Protein AF-0000000086679843 (afdb_homodimer)

Organism: NCBI:txid175570

Solvent-accessible surface area (backbone atoms only — not comparable to full-atom values): 30913 Å² total; per-residue (Å²): 129,72,53,40,43,43,78,40,65,86,66,34,61,36,79,54,36,30,33,36,72,42,82,98,58,88,38,42,47,30,33,42,46,31,42,94,57,27,25,17,33,39,26,71,80,46,34,28,24,44,28,24,23,55,51,75,84,56,70,50,49,29,36,42,33,26,35,49,38,51,30,24,32,64,33,42,47,67,45,38,52,31,70,89,24,20,40,38,36,30,28,39,89,44,44,67,36,48,51,47,26,34,41,25,44,50,13,25,41,60,69,39,80,65,49,78,82,65,40,32,56,49,42,82,40,64,43,52,67,70,41,71,49,67,41,41,78,91,47,45,24,39,35,39,30,38,63,38,37,37,74,48,74,26,27,21,46,28,37,25,39,62,44,73,37,61,32,69,74,55,54,65,44,48,83,75,39,54,69,71,55,41,51,50,50,52,54,50,37,51,71,71,69,41,85,60,54,41,83,39,78,43,61,42,34,30,40,36,49,63,23,24,60,62,41,53,75,76,38,64,70,60,69,66,20,46,28,37,34,34,42,37,36,29,78,53,70,92,48,40,67,58,24,61,72,46,18,38,21,31,36,81,69,40,48,63,58,52,69,73,35,69,79,30,33,37,35,34,32,29,35,35,48,90,46,40,40,56,52,51,50,55,53,50,60,69,66,63,52,90,39,45,26,41,71,39,37,84,85,57,46,53,36,28,91,36,55,116,129,73,53,42,44,44,77,38,64,86,68,36,60,36,77,54,36,31,34,36,72,42,82,97,58,88,39,41,47,31,32,41,45,31,41,94,57,27,24,19,31,39,28,71,79,47,34,27,25,44,28,24,22,55,52,76,85,58,71,49,49,29,35,42,32,26,38,48,38,52,30,25,33,63,35,43,46,66,45,37,52,31,70,89,25,21,41,36,38,30,28,39,89,45,43,68,36,49,52,47,27,34,42,26,44,50,14,25,42,60,69,39,79,66,50,77,84,64,42,31,56,49,40,83,40,64,43,53,65,69,41,71,50,67,40,40,80,91,48,44,23,39,35,37,30,38,61,39,38,36,74,48,72,27,27,20,47,31,37,24,39,63,43,74,39,60,32,68,73,55,54,65,44,51,83,75,40,56,70,69,57,42,49,51,52,52,51,49,34,51,72,72,69,41,83,62,54,43,83,39,79,42,60,42,33,31,41,37,50,63,25,24,61,63,40,51,76,76,37,64,69,60,68,67,19,47,29,38,36,34,45,35,36,29,79,54,70,91,47,41,68,58,24,63,70,46,19,36,23,32,36,81,68,40,48,62,58,52,69,72,35,69,81,32,34,36,35,36,31,30,33,35,48,90,46,42,40,54,52,52,49,54,54,50,60,69,66,63,54,89,40,46,26,40,70,39,36,83,83,56,47,55,38,27,91,37,55,119

Structure (mmCIF, N/CA/C/O backbone):
data_AF-0000000086679843-model_v1
#
loop_
_entity.id
_entity.type
_entity.pdbx_description
1 polymer 'Metallo-beta-lactamase domain-containing protein'
#
loop_
_atom_site.group_PDB
_atom_site.id
_atom_site.type_symbol
_atom_site.label_atom_id
_atom_site.label_alt_id
_atom_site.label_comp_id
_atom_site.label_asym_id
_atom_site.label_entity_id
_atom_site.label_seq_id
_atom_site.pdbx_PDB_ins_code
_atom_site.Cartn_x
_atom_site.Cartn_y
_atom_site.Cartn_z
_atom_site.occupancy
_atom_site.B_iso_or_equiv
_atom_site.auth_seq_id
_atom_site.auth_comp_id
_atom_site.auth_asym_id
_atom_site.auth_atom_id
_atom_site.pdbx_PDB_model_num
ATOM 1 N N . MET A 1 1 ? -0.522 -32.875 7.484 1 46.75 1 MET A N 1
ATOM 2 C CA . MET A 1 1 ? -0.191 -31.75 6.609 1 46.75 1 MET A CA 1
ATOM 3 C C . MET A 1 1 ? -0.915 -30.484 7.059 1 46.75 1 MET A C 1
ATOM 5 O O . MET A 1 1 ? -2.061 -30.547 7.504 1 46.75 1 MET A O 1
ATOM 9 N N . ASN A 1 2 ? -0.147 -29.344 7.207 1 55.59 2 ASN A N 1
ATOM 10 C CA . ASN A 1 2 ? -0.652 -28.266 8.031 1 55.59 2 ASN A CA 1
ATOM 11 C C . ASN A 1 2 ? -1.854 -27.578 7.387 1 55.59 2 ASN A C 1
ATOM 13 O O . ASN A 1 2 ? -1.839 -27.281 6.191 1 55.59 2 ASN A O 1
ATOM 17 N N . ARG A 1 3 ? -2.934 -27.562 8.125 1 74.62 3 ARG A N 1
ATOM 18 C CA . ARG A 1 3 ? -4.207 -26.969 7.73 1 74.62 3 ARG A CA 1
ATOM 19 C C . ARG A 1 3 ? -4.059 -25.469 7.48 1 74.62 3 ARG A C 1
ATOM 21 O O . ARG A 1 3 ? -4.902 -24.859 6.828 1 74.62 3 ARG A O 1
ATOM 28 N N . TYR A 1 4 ? -2.871 -25 8 1 83.06 4 TYR A N 1
ATOM 29 C CA . TYR A 1 4 ? -2.684 -23.562 7.809 1 83.06 4 TYR A CA 1
ATOM 30 C C . TYR A 1 4 ? -1.211 -23.234 7.598 1 83.06 4 TYR A C 1
ATOM 32 O O . TYR A 1 4 ? -0.331 -23.953 8.07 1 83.06 4 TYR A O 1
ATOM 40 N N . PRO A 1 5 ? -0.933 -22.172 6.809 1 86.69 5 PRO A N 1
ATOM 41 C CA . PRO A 1 5 ? 0.446 -21.703 6.66 1 86.69 5 PRO A CA 1
ATOM 42 C C . PRO A 1 5 ? 1.025 -21.156 7.961 1 86.69 5 PRO A C 1
ATOM 44 O O . PRO A 1 5 ? 0.289 -20.922 8.922 1 86.69 5 PRO A O 1
ATOM 47 N N . GLU A 1 6 ? 2.35 -21.031 8 1 83.5 6 GLU A N 1
ATOM 48 C CA . GLU A 1 6 ? 3.016 -20.391 9.133 1 83.5 6 GLU A CA 1
ATOM 49 C C . GLU A 1 6 ? 3.006 -18.875 8.992 1 83.5 6 GLU A C 1
ATOM 51 O O . GLU A 1 6 ? 2.92 -18.344 7.883 1 83.5 6 GLU A O 1
ATOM 56 N N . ARG A 1 7 ? 2.994 -18.219 10.164 1 78.94 7 ARG A N 1
ATOM 57 C CA . ARG A 1 7 ? 3.188 -16.766 10.125 1 78.94 7 ARG A CA 1
ATOM 58 C C . ARG A 1 7 ? 4.578 -16.422 9.602 1 78.94 7 ARG A C 1
ATOM 60 O O . ARG A 1 7 ? 5.559 -17.094 9.938 1 78.94 7 ARG A O 1
ATOM 67 N N . LEU A 1 8 ? 4.609 -15.406 8.781 1 75.62 8 LEU A N 1
ATOM 68 C CA . LEU A 1 8 ? 5.922 -14.875 8.422 1 75.62 8 LEU A CA 1
ATOM 69 C C . LEU A 1 8 ? 6.406 -13.875 9.469 1 75.62 8 LEU A C 1
ATOM 71 O O . LEU A 1 8 ? 5.922 -12.742 9.523 1 75.62 8 LEU A O 1
ATOM 75 N N . ASP A 1 9 ? 7.219 -14.234 10.312 1 68.94 9 ASP A N 1
ATOM 76 C CA . ASP A 1 9 ? 7.73 -13.344 11.352 1 68.94 9 ASP A CA 1
ATOM 77 C C . ASP A 1 9 ? 8.969 -12.602 10.867 1 68.94 9 ASP A C 1
ATOM 79 O O . ASP A 1 9 ? 8.922 -11.391 10.625 1 68.94 9 ASP A O 1
ATOM 83 N N . ARG A 1 10 ? 10.055 -13.383 10.617 1 63.31 10 ARG A N 1
ATOM 84 C CA . ARG A 1 10 ? 11.266 -12.766 10.078 1 63.31 10 ARG A CA 1
ATOM 85 C C . ARG A 1 10 ? 11.078 -12.383 8.617 1 63.31 10 ARG A C 1
ATOM 87 O O . ARG A 1 10 ? 10.633 -13.195 7.809 1 63.31 10 ARG A O 1
ATOM 94 N N . GLY A 1 11 ? 11.195 -11.156 8.344 1 63.12 11 GLY A N 1
ATOM 95 C CA . GLY A 1 11 ? 11.055 -10.703 6.965 1 63.12 11 GLY A CA 1
ATOM 96 C C . GLY A 1 11 ? 9.734 -10.023 6.691 1 63.12 11 GLY A C 1
ATOM 97 O O . GLY A 1 11 ? 9.5 -9.523 5.586 1 63.12 11 GLY A O 1
ATOM 98 N N . HIS A 1 12 ? 8.875 -9.969 7.777 1 66.44 12 HIS A N 1
ATOM 99 C CA . HIS A 1 12 ? 7.582 -9.328 7.566 1 66.44 12 HIS A CA 1
ATOM 100 C C . HIS A 1 12 ? 7.734 -7.816 7.426 1 66.44 12 HIS A C 1
ATOM 102 O O . HIS A 1 12 ? 8.453 -7.188 8.203 1 66.44 12 HIS A O 1
ATOM 108 N N . PRO A 1 13 ? 7.141 -7.297 6.324 1 66.31 13 PRO A N 1
ATOM 109 C CA . PRO A 1 13 ? 7.23 -5.848 6.113 1 66.31 13 PRO A CA 1
ATOM 110 C C . PRO A 1 13 ? 6.234 -5.066 6.965 1 66.31 13 PRO A C 1
ATOM 112 O O . PRO A 1 13 ? 5.262 -4.516 6.438 1 66.31 13 PRO A O 1
ATOM 115 N N . PHE A 1 14 ? 6.586 -4.945 8.227 1 73 14 PHE A N 1
ATOM 116 C CA . PHE A 1 14 ? 5.66 -4.25 9.117 1 73 14 PHE A CA 1
ATOM 117 C C . PHE A 1 14 ? 5.914 -2.748 9.094 1 73 14 PHE A C 1
ATOM 119 O O . PHE A 1 14 ? 7.062 -2.309 9.047 1 73 14 PHE A O 1
ATOM 126 N N . ARG A 1 15 ? 4.883 -1.944 8.93 1 86.12 15 ARG A N 1
ATOM 127 C CA . ARG A 1 15 ? 4.914 -0.495 9.094 1 86.12 15 ARG A CA 1
ATOM 128 C C . ARG A 1 15 ? 4.078 -0.064 10.297 1 86.12 15 ARG A C 1
ATOM 130 O O . ARG A 1 15 ? 2.877 0.184 10.172 1 86.12 15 ARG A O 1
ATOM 137 N N . GLN A 1 16 ? 4.832 -0.005 11.414 1 83.44 16 GLN A N 1
ATOM 138 C CA . GLN A 1 16 ? 4.145 0.321 12.656 1 83.44 16 GLN A CA 1
ATOM 139 C C . GLN A 1 16 ? 3.748 1.794 12.703 1 83.44 16 GLN A C 1
ATOM 141 O O . GLN A 1 16 ? 4.609 2.676 12.641 1 83.44 16 GLN A O 1
ATOM 146 N N . TRP A 1 17 ? 2.416 2.008 12.82 1 88.88 17 TRP A N 1
ATOM 147 C CA . TRP A 1 17 ? 1.932 3.371 13.008 1 88.88 17 TRP A CA 1
ATOM 148 C C . TRP A 1 17 ? 2.172 3.844 14.438 1 88.88 17 TRP A C 1
ATOM 150 O O . TRP A 1 17 ? 2.215 3.033 15.367 1 88.88 17 TRP A O 1
ATOM 160 N N . LYS A 1 18 ? 2.381 5.07 14.586 1 92.75 18 LYS A N 1
ATOM 161 C CA . LYS A 1 18 ? 2.469 5.738 15.883 1 92.75 18 LYS A CA 1
ATOM 162 C C . LYS A 1 18 ? 1.386 6.805 16.031 1 92.75 18 LYS A C 1
ATOM 164 O O . LYS A 1 18 ? 0.745 7.184 15.047 1 92.75 18 LYS A O 1
ATOM 169 N N . THR A 1 19 ? 1.112 7.211 17.234 1 92.88 19 THR A N 1
ATOM 170 C CA . THR A 1 19 ? 0.096 8.211 17.531 1 92.88 19 THR A CA 1
ATOM 171 C C . THR A 1 19 ? 0.601 9.188 18.594 1 92.88 19 THR A C 1
ATOM 173 O O . THR A 1 19 ? 1.303 8.797 19.531 1 92.88 19 THR A O 1
ATOM 176 N N . TRP A 1 20 ? 0.261 10.438 18.391 1 95 20 TRP A N 1
ATOM 177 C CA . TRP A 1 20 ? 0.799 11.5 19.234 1 95 20 TRP A CA 1
ATOM 178 C C . TRP A 1 20 ? -0.183 12.664 19.328 1 95 20 TRP A C 1
ATOM 180 O O . TRP A 1 20 ? -0.488 13.32 18.328 1 95 20 TRP A O 1
ATOM 190 N N . PRO A 1 21 ? -0.739 12.922 20.562 1 95.25 21 PRO A N 1
ATOM 191 C CA . PRO A 1 21 ? -1.511 14.156 20.734 1 95.25 21 PRO A CA 1
ATOM 192 C C . PRO A 1 21 ? -0.66 15.414 20.562 1 95.25 21 PRO A C 1
ATOM 194 O O . PRO A 1 21 ? 0.385 15.547 21.203 1 95.25 21 PRO A O 1
ATOM 197 N N . ILE A 1 22 ? -1.059 16.203 19.656 1 95.75 22 ILE A N 1
ATOM 198 C CA . ILE A 1 22 ? -0.346 17.469 19.469 1 95.75 22 ILE A CA 1
ATOM 199 C C . ILE A 1 22 ? -0.621 18.406 20.641 1 95.75 22 ILE A C 1
ATOM 201 O O . ILE A 1 22 ? -1.762 18.812 20.859 1 95.75 22 ILE A O 1
ATOM 205 N N . PRO A 1 23 ? 0.429 18.75 21.312 1 92.75 23 PRO A N 1
ATOM 206 C CA . PRO A 1 23 ? 0.218 19.516 22.547 1 92.75 23 PRO A CA 1
ATOM 207 C C . PRO A 1 23 ? -0.543 20.812 22.312 1 92.75 23 PRO A C 1
ATOM 209 O O . PRO A 1 23 ? -0.238 21.547 21.375 1 92.75 23 PRO A O 1
ATOM 212 N N . GLY A 1 24 ? -1.563 20.984 23.141 1 90.94 24 GLY A N 1
ATOM 213 C CA . GLY A 1 24 ? -2.268 22.266 23.188 1 90.94 24 GLY A CA 1
ATOM 214 C C . GLY A 1 24 ? -3.242 22.438 22.031 1 90.94 24 GLY A C 1
ATOM 215 O O . GLY A 1 24 ? -3.758 23.547 21.828 1 90.94 24 GLY A O 1
ATOM 216 N N . THR A 1 25 ? -3.498 21.391 21.234 1 92.5 25 THR A N 1
ATOM 217 C CA . THR A 1 25 ? -4.281 21.609 20.031 1 92.5 25 THR A CA 1
ATOM 218 C C . THR A 1 25 ? -5.586 20.812 20.078 1 92.5 25 THR A C 1
ATOM 220 O O . THR A 1 25 ? -6.523 21.109 19.328 1 92.5 25 THR A O 1
ATOM 223 N N . GLY A 1 26 ? -5.684 19.781 20.875 1 93.44 26 GLY A N 1
ATOM 224 C CA . GLY A 1 26 ? -6.812 18.859 20.844 1 93.44 26 GLY A CA 1
ATOM 225 C C . GLY A 1 26 ? -6.801 17.953 19.641 1 93.44 26 GLY A C 1
ATOM 226 O O . GLY A 1 26 ? -7.75 17.188 19.422 1 93.44 26 GLY A O 1
ATOM 227 N N . LEU A 1 27 ? -5.754 18.062 18.859 1 95.81 27 LEU A N 1
ATOM 228 C CA . LEU A 1 27 ? -5.605 17.234 17.672 1 95.81 27 LEU A CA 1
ATOM 229 C C . LEU A 1 27 ? -4.621 16.094 17.922 1 95.81 27 LEU A C 1
ATOM 231 O O . LEU A 1 27 ? -3.719 16.219 18.75 1 95.81 27 LEU A O 1
ATOM 235 N N . THR A 1 28 ? -4.824 15.047 17.234 1 96.12 28 THR A N 1
ATOM 236 C CA . THR A 1 28 ? -3.947 13.883 17.344 1 96.12 28 THR A CA 1
ATOM 237 C C . THR A 1 28 ? -3.332 13.547 15.984 1 96.12 28 THR A C 1
ATOM 239 O O . THR A 1 28 ? -4.039 13.469 14.977 1 96.12 28 THR A O 1
ATOM 242 N N . LEU A 1 29 ? -2.035 13.43 15.977 1 96.38 29 LEU A N 1
ATOM 243 C CA . LEU A 1 29 ? -1.319 12.977 14.789 1 96.38 29 LEU A CA 1
ATOM 244 C C . LEU A 1 29 ? -1.064 11.477 14.852 1 96.38 29 LEU A C 1
ATOM 246 O O . LEU A 1 29 ? -0.415 10.984 15.781 1 96.38 29 LEU A O 1
ATOM 250 N N . THR A 1 30 ? -1.584 10.711 13.859 1 95 30 THR A N 1
ATOM 251 C CA . THR A 1 30 ? -1.434 9.266 13.828 1 95 30 THR A CA 1
ATOM 252 C C . THR A 1 30 ? -0.992 8.789 12.445 1 95 30 THR A C 1
ATOM 254 O O . THR A 1 30 ? -1.624 9.117 11.445 1 95 30 THR A O 1
ATOM 257 N N . GLY A 1 31 ? 0.09 8.023 12.461 1 93.69 31 GLY A N 1
ATOM 258 C CA . GLY A 1 31 ? 0.499 7.574 11.141 1 93.69 31 GLY A CA 1
ATOM 259 C C . GLY A 1 31 ? 1.916 7.031 11.109 1 93.69 31 GLY A C 1
ATOM 260 O O . GLY A 1 31 ? 2.391 6.461 12.094 1 93.69 31 GLY A O 1
ATOM 261 N N . TYR A 1 32 ? 2.504 7.113 9.945 1 93.75 32 TYR A N 1
ATOM 262 C CA . TYR A 1 32 ? 3.793 6.52 9.609 1 93.75 32 TYR A CA 1
ATOM 263 C C . TYR A 1 32 ? 4.559 7.398 8.633 1 93.75 32 TYR A C 1
ATOM 265 O O . TYR A 1 32 ? 3.961 8.031 7.758 1 93.75 32 TYR A O 1
ATOM 273 N N . SER A 1 33 ? 5.883 7.367 8.797 1 95.88 33 SER A N 1
ATOM 274 C CA . SER A 1 33 ? 6.691 8.102 7.836 1 95.88 33 SER A CA 1
ATOM 275 C C . SER A 1 33 ? 8.133 7.602 7.824 1 95.88 33 SER A C 1
ATOM 277 O O . SER A 1 33 ? 8.836 7.699 8.828 1 95.88 33 SER A O 1
ATOM 279 N N . ARG A 1 34 ? 8.508 7.098 6.711 1 94.25 34 ARG A N 1
ATOM 280 C CA . ARG A 1 34 ? 9.891 6.762 6.406 1 94.25 34 ARG A CA 1
ATOM 281 C C . ARG A 1 34 ? 10.227 7.074 4.949 1 94.25 34 ARG A C 1
ATOM 283 O O . ARG A 1 34 ? 9.406 6.836 4.059 1 94.25 34 ARG A O 1
ATOM 290 N N . SER A 1 35 ? 11.414 7.59 4.805 1 94.25 35 SER A N 1
ATOM 291 C CA . SER A 1 35 ? 11.859 8.031 3.484 1 94.25 35 SER A CA 1
ATOM 292 C C . SER A 1 35 ? 11.891 6.863 2.498 1 94.25 35 SER A C 1
ATOM 294 O O . SER A 1 35 ? 12.328 5.766 2.842 1 94.25 35 SER A O 1
ATOM 296 N N . ASN A 1 36 ? 11.406 7.125 1.265 1 90.94 36 ASN A N 1
ATOM 297 C CA . ASN A 1 36 ? 11.383 6.168 0.163 1 90.94 36 ASN A CA 1
ATOM 298 C C . ASN A 1 36 ? 10.547 4.938 0.501 1 90.94 36 ASN A C 1
ATOM 300 O O . ASN A 1 36 ? 10.758 3.865 -0.067 1 90.94 36 ASN A O 1
ATOM 304 N N . ASP A 1 37 ? 9.688 5.055 1.421 1 92.56 37 ASP A N 1
ATOM 305 C CA . ASP A 1 37 ? 8.781 3.98 1.814 1 92.56 37 ASP A CA 1
ATOM 306 C C . ASP A 1 37 ? 7.332 4.461 1.815 1 92.56 37 ASP A C 1
ATOM 308 O O . ASP A 1 37 ? 6.648 4.387 0.793 1 92.56 37 ASP A O 1
ATOM 312 N N . LYS A 1 38 ? 6.957 5.156 2.9 1 94.62 38 LYS A N 1
ATOM 313 C CA . LYS A 1 38 ? 5.594 5.676 2.947 1 94.62 38 LYS A CA 1
ATOM 314 C C . LYS A 1 38 ? 5.48 6.84 3.926 1 94.62 38 LYS A C 1
ATOM 316 O O . LYS A 1 38 ? 6.191 6.879 4.934 1 94.62 38 LYS A O 1
ATOM 321 N N . THR A 1 39 ? 4.598 7.742 3.656 1 97.5 39 THR A N 1
ATOM 322 C CA . THR A 1 39 ? 4.215 8.805 4.586 1 97.5 39 THR A CA 1
ATOM 323 C C . THR A 1 39 ? 2.711 9.047 4.535 1 97.5 39 THR A C 1
ATOM 325 O O . THR A 1 39 ? 2.154 9.305 3.465 1 97.5 39 THR A O 1
ATOM 328 N N . PHE A 1 40 ? 2.113 8.914 5.645 1 97.31 40 PHE A N 1
ATOM 329 C CA . PHE A 1 40 ? 0.69 9.172 5.828 1 97.31 40 PHE A CA 1
ATOM 330 C C . PHE A 1 40 ? 0.377 9.453 7.293 1 97.31 40 PHE A C 1
ATOM 332 O O . PHE A 1 40 ? 0.765 8.688 8.18 1 97.31 40 PHE A O 1
ATOM 339 N N . PHE A 1 41 ? -0.307 10.562 7.539 1 97.88 41 PHE A N 1
ATOM 340 C CA . PHE A 1 41 ? -0.788 10.883 8.875 1 97.88 41 PHE A CA 1
ATOM 341 C C . PHE A 1 41 ? -2.281 11.195 8.859 1 97.88 41 PHE A C 1
ATOM 343 O O . PHE A 1 41 ? -2.752 11.953 8.008 1 97.88 41 PHE A O 1
ATOM 350 N N . HIS A 1 42 ? -2.977 10.609 9.742 1 96.38 42 HIS A N 1
ATOM 351 C CA . HIS A 1 42 ? -4.398 10.859 9.945 1 96.38 42 HIS A CA 1
ATOM 352 C C . HIS A 1 42 ? -4.629 11.828 11.102 1 96.38 42 HIS A C 1
ATOM 354 O O . HIS A 1 42 ? -3.994 11.711 12.156 1 96.38 42 HIS A O 1
ATOM 360 N N . LEU A 1 43 ? -5.395 12.852 10.875 1 97.06 43 LEU A N 1
ATOM 361 C CA . LEU A 1 43 ? -5.934 13.758 11.883 1 97.06 43 LEU A CA 1
ATOM 362 C C . LEU A 1 43 ? -7.43 13.531 12.07 1 97.06 43 LEU A C 1
ATOM 364 O O . LEU A 1 43 ? -8.25 14.242 11.492 1 97.06 43 LEU A O 1
ATOM 368 N N . PRO A 1 44 ? -7.785 12.625 12.93 1 94.38 44 PRO A N 1
ATOM 369 C CA . PRO A 1 44 ? -9.188 12.219 13.016 1 94.38 44 PRO A CA 1
ATOM 370 C C . PRO A 1 44 ? -10.117 13.367 13.398 1 94.38 44 PRO A C 1
ATOM 372 O O . PRO A 1 44 ? -11.234 13.461 12.883 1 94.38 44 PRO A O 1
ATOM 375 N N . GLU A 1 45 ? -9.711 14.273 14.25 1 95.56 45 GLU A N 1
ATOM 376 C CA . GLU A 1 45 ? -10.547 15.359 14.75 1 95.56 45 GLU A CA 1
ATOM 377 C C . GLU A 1 45 ? -10.93 16.328 13.633 1 95.56 45 GLU A C 1
ATOM 379 O O . GLU A 1 45 ? -11.984 16.969 13.688 1 95.56 45 GLU A O 1
ATOM 384 N N . LEU A 1 46 ? -10.094 16.344 12.672 1 96.69 46 LEU A N 1
ATOM 385 C CA . LEU A 1 46 ? -10.352 17.266 11.562 1 96.69 46 LEU A CA 1
ATOM 386 C C . LEU A 1 46 ? -10.82 16.5 10.328 1 96.69 46 LEU A C 1
ATOM 388 O O . LEU A 1 46 ? -11.109 17.109 9.297 1 96.69 46 LEU A O 1
ATOM 392 N N . ARG A 1 47 ? -10.789 15.164 10.375 1 95.38 47 ARG A N 1
ATOM 393 C CA . ARG A 1 47 ? -11.156 14.297 9.258 1 95.38 47 ARG A CA 1
ATOM 394 C C . ARG A 1 47 ? -10.289 14.594 8.039 1 95.38 47 ARG A C 1
ATOM 396 O O . ARG A 1 47 ? -10.805 14.75 6.93 1 95.38 47 ARG A O 1
ATOM 403 N N . CYS A 1 48 ? -8.977 14.695 8.352 1 96.94 48 CYS A N 1
ATOM 404 C CA . CYS A 1 48 ? -7.977 15.008 7.336 1 96.94 48 CYS A CA 1
ATOM 405 C C . CYS A 1 48 ? -6.832 14 7.367 1 96.94 48 CYS A C 1
ATOM 407 O O . CYS A 1 48 ? -6.641 13.305 8.359 1 96.94 48 CYS A O 1
ATOM 409 N N . SER A 1 49 ? -6.223 13.969 6.238 1 98.06 49 SER A N 1
ATOM 410 C CA . SER A 1 49 ? -4.93 13.297 6.223 1 98.06 49 SER A CA 1
ATOM 411 C C . SER A 1 49 ? -3.844 14.195 5.645 1 98.06 49 SER A C 1
ATOM 413 O O . SER A 1 49 ? -4.129 15.102 4.855 1 98.06 49 SER A O 1
ATOM 415 N N . LEU A 1 50 ? -2.721 14.008 6.176 1 98.81 50 LEU A N 1
ATOM 416 C CA . LEU A 1 50 ? -1.504 14.57 5.602 1 98.81 50 LEU A CA 1
ATOM 417 C C . LEU A 1 50 ? -0.759 13.523 4.777 1 98.81 50 LEU A C 1
ATOM 419 O O . LEU A 1 50 ? -0.34 12.492 5.309 1 98.81 50 LEU A O 1
ATOM 423 N N . ASP A 1 51 ? -0.691 13.805 3.469 1 98.75 51 ASP A N 1
ATOM 424 C CA . ASP A 1 51 ? -0.134 12.906 2.459 1 98.75 51 ASP A CA 1
ATOM 425 C C . ASP A 1 51 ? -0.998 11.656 2.297 1 98.75 51 ASP A C 1
ATOM 427 O O . ASP A 1 51 ? -2.066 11.555 2.904 1 98.75 51 ASP A O 1
ATOM 431 N N . ALA A 1 52 ? -0.597 10.812 1.354 1 98.31 52 ALA A N 1
ATOM 432 C CA . ALA A 1 52 ? -1.425 9.703 0.891 1 98.31 52 ALA A CA 1
ATOM 433 C C . ALA A 1 52 ? -0.571 8.477 0.568 1 98.31 52 ALA A C 1
ATOM 435 O O . ALA A 1 52 ? -0.834 7.77 -0.406 1 98.31 52 ALA A O 1
ATOM 436 N N . GLY A 1 53 ? 0.433 8.234 1.364 1 96.38 53 GLY A N 1
ATOM 437 C CA . GLY A 1 53 ? 1.349 7.156 1.031 1 96.38 53 GLY A CA 1
ATOM 438 C C . GLY A 1 53 ? 0.963 5.832 1.659 1 96.38 53 GLY A C 1
ATOM 439 O O . GLY A 1 53 ? 1.447 4.777 1.244 1 96.38 53 GLY A O 1
ATOM 440 N N . LEU A 1 54 ? 0.074 5.852 2.598 1 92.44 54 LEU A N 1
ATOM 441 C CA . LEU A 1 54 ? -0.254 4.652 3.365 1 92.44 54 LEU A CA 1
ATOM 442 C C . LEU A 1 54 ? -1.559 4.84 4.133 1 92.44 54 LEU A C 1
ATOM 444 O O . LEU A 1 54 ? -1.557 4.906 5.363 1 92.44 54 LEU A O 1
ATOM 448 N N . ALA A 1 55 ? -2.711 4.773 3.459 1 90.81 55 ALA A N 1
ATOM 449 C CA . ALA A 1 55 ? -3.994 5.113 4.07 1 90.81 55 ALA A CA 1
ATOM 450 C C . ALA A 1 55 ? -4.508 3.971 4.938 1 90.81 55 ALA A C 1
ATOM 452 O O . ALA A 1 55 ? -5.191 4.203 5.938 1 90.81 55 ALA A O 1
ATOM 453 N N . GLU A 1 56 ? -4.16 2.734 4.504 1 85.25 56 GLU A N 1
ATOM 454 C CA . GLU A 1 56 ? -4.496 1.534 5.262 1 85.25 56 GLU A CA 1
ATOM 455 C C . GLU A 1 56 ? -5.965 1.534 5.672 1 85.25 56 GLU A C 1
ATOM 457 O O . GLU A 1 56 ? -6.289 1.343 6.844 1 85.25 56 GLU A O 1
ATOM 462 N N . GLY A 1 57 ? -6.867 1.878 4.773 1 84.5 57 GLY A N 1
ATOM 463 C CA . GLY A 1 57 ? -8.305 1.77 4.984 1 84.5 57 GLY A CA 1
ATOM 464 C C . GLY A 1 57 ? -8.938 3.074 5.422 1 84.5 57 GLY A C 1
ATOM 465 O O . GLY A 1 57 ? -10.164 3.205 5.41 1 84.5 57 GLY A O 1
ATOM 466 N N . ARG A 1 58 ? -8.109 4.027 5.867 1 89.44 58 ARG A N 1
ATOM 467 C CA . ARG A 1 58 ? -8.656 5.328 6.238 1 89.44 58 ARG A CA 1
ATOM 468 C C . ARG A 1 58 ? -9.156 6.082 5.008 1 89.44 58 ARG A C 1
ATOM 470 O O . ARG A 1 58 ? -8.531 6.027 3.945 1 89.44 58 ARG A O 1
ATOM 477 N N . GLN A 1 59 ? -10.273 6.758 5.227 1 91.12 59 GLN A N 1
ATOM 478 C CA . GLN A 1 59 ? -10.867 7.566 4.168 1 91.12 59 GLN A CA 1
ATOM 479 C C . GLN A 1 59 ? -11.273 8.938 4.688 1 91.12 59 GLN A C 1
ATOM 481 O O . GLN A 1 59 ? -12.461 9.195 4.914 1 91.12 59 GLN A O 1
ATOM 486 N N . PRO A 1 60 ? -10.336 9.773 4.887 1 95.12 60 PRO A N 1
ATOM 487 C CA . PRO A 1 60 ? -10.641 11.125 5.355 1 95.12 60 PRO A CA 1
ATOM 488 C C . PRO A 1 60 ? -11.469 11.93 4.355 1 95.12 60 PRO A C 1
ATOM 490 O O . PRO A 1 60 ? -11.562 11.555 3.182 1 95.12 60 PRO A O 1
ATOM 493 N N . GLU A 1 61 ? -12.094 13.016 4.859 1 96 61 GLU A N 1
ATOM 494 C CA . GLU A 1 61 ? -12.875 13.906 4.012 1 96 61 GLU A CA 1
ATOM 495 C C . GLU A 1 61 ? -11.984 14.859 3.221 1 96 61 GLU A C 1
ATOM 497 O O . GLU A 1 61 ? -12.375 15.359 2.168 1 96 61 GLU A O 1
ATOM 502 N N . THR A 1 62 ? -10.812 15.109 3.812 1 97.75 62 THR A N 1
ATOM 503 C CA . THR A 1 62 ? -9.867 16.016 3.186 1 97.75 62 THR A CA 1
ATOM 504 C C . THR A 1 62 ? -8.461 15.43 3.184 1 97.75 62 THR A C 1
ATOM 506 O O . THR A 1 62 ? -7.984 14.945 4.215 1 97.75 62 THR A O 1
ATOM 509 N N . VAL A 1 63 ? -7.852 15.414 1.991 1 98.56 63 VAL A N 1
ATOM 510 C CA . VAL A 1 63 ? -6.477 14.953 1.84 1 98.56 63 VAL A CA 1
ATOM 511 C C . VAL A 1 63 ? -5.562 16.125 1.501 1 98.56 63 VAL A C 1
ATOM 513 O O . VAL A 1 63 ? -5.812 16.859 0.537 1 98.56 63 VAL A O 1
ATOM 516 N N . LEU A 1 64 ? -4.578 16.344 2.316 1 98.88 64 LEU A N 1
ATOM 517 C CA . LEU A 1 64 ? -3.584 17.375 2.068 1 98.88 64 LEU A CA 1
ATOM 518 C C . LEU A 1 64 ? -2.256 16.766 1.634 1 98.88 64 LEU A C 1
ATOM 520 O O . LEU A 1 64 ? -1.466 16.328 2.473 1 98.88 64 LEU A O 1
ATOM 524 N N . LEU A 1 65 ? -2.031 16.75 0.336 1 98.88 65 LEU A N 1
ATOM 525 C CA . LEU A 1 65 ? -0.842 16.141 -0.252 1 98.88 65 LEU A CA 1
ATOM 526 C C . LEU A 1 65 ? 0.284 17.172 -0.373 1 98.88 65 LEU A C 1
ATOM 528 O O . LEU A 1 65 ? 0.122 18.203 -1.026 1 98.88 65 LEU A O 1
ATOM 532 N N . THR A 1 66 ? 1.378 16.859 0.252 1 98.81 66 THR A N 1
ATOM 533 C CA . THR A 1 66 ? 2.498 17.797 0.209 1 98.81 66 THR A CA 1
ATOM 534 C C . THR A 1 66 ? 3.15 17.797 -1.17 1 98.81 66 THR A C 1
ATOM 536 O O . THR A 1 66 ? 3.463 18.859 -1.718 1 98.81 66 THR A O 1
ATOM 539 N N . HIS A 1 67 ? 3.43 16.625 -1.642 1 98.56 67 HIS A N 1
ATOM 540 C CA . HIS A 1 67 ? 4.004 16.469 -2.975 1 98.56 67 HIS A CA 1
ATOM 541 C C . HIS A 1 67 ? 3.729 15.086 -3.537 1 98.56 67 HIS A C 1
ATOM 543 O O . HIS A 1 67 ? 3.178 14.227 -2.846 1 98.56 67 HIS A O 1
ATOM 549 N N . ALA A 1 68 ? 4.152 14.875 -4.781 1 98.06 68 ALA A N 1
ATOM 550 C CA . ALA A 1 68 ? 3.543 13.773 -5.523 1 98.06 68 ALA A CA 1
ATOM 551 C C . ALA A 1 68 ? 4.48 12.578 -5.594 1 98.06 68 ALA A C 1
ATOM 553 O O . ALA A 1 68 ? 4.223 11.625 -6.336 1 98.06 68 ALA A O 1
ATOM 554 N N . HIS A 1 69 ? 5.605 12.578 -4.855 1 97.62 69 HIS A N 1
ATOM 555 C CA . HIS A 1 69 ? 6.406 11.359 -4.832 1 97.62 69 HIS A CA 1
ATOM 556 C C . HIS A 1 69 ? 5.578 10.172 -4.363 1 97.62 69 HIS A C 1
ATOM 558 O O . HIS A 1 69 ? 4.664 10.32 -3.547 1 97.62 69 HIS A O 1
ATOM 564 N N . ALA A 1 70 ? 5.949 9.031 -4.797 1 96 70 ALA A N 1
ATOM 565 C CA . ALA A 1 70 ? 5.176 7.812 -4.578 1 96 70 ALA A CA 1
ATOM 566 C C . ALA A 1 70 ? 5.027 7.52 -3.088 1 96 70 ALA A C 1
ATOM 568 O O . ALA A 1 70 ? 3.967 7.07 -2.641 1 96 70 ALA A O 1
ATOM 569 N N . ASP A 1 71 ? 6.066 7.75 -2.311 1 95.69 71 ASP A N 1
ATOM 570 C CA . ASP A 1 71 ? 5.984 7.434 -0.889 1 95.69 71 ASP A CA 1
ATOM 571 C C . ASP A 1 71 ? 5.07 8.414 -0.159 1 95.69 71 ASP A C 1
ATOM 573 O O . ASP A 1 71 ? 4.754 8.219 1.016 1 95.69 71 ASP A O 1
ATOM 577 N N . HIS A 1 72 ? 4.539 9.406 -0.809 1 98.25 72 HIS A N 1
ATOM 578 C CA . HIS A 1 72 ? 3.572 10.344 -0.241 1 98.25 72 HIS A CA 1
ATOM 579 C C . HIS A 1 72 ? 2.234 10.258 -0.969 1 98.25 72 HIS A C 1
ATOM 581 O O . HIS A 1 72 ? 1.221 10.75 -0.47 1 98.25 72 HIS A O 1
ATOM 587 N N . ALA A 1 73 ? 2.16 9.602 -2.117 1 98.25 73 ALA A N 1
ATOM 588 C CA . ALA A 1 73 ? 0.976 9.781 -2.953 1 98.25 73 ALA A CA 1
ATOM 589 C C . ALA A 1 73 ? 0.457 8.43 -3.453 1 98.25 73 ALA A C 1
ATOM 591 O O . ALA A 1 73 ? -0.537 8.375 -4.184 1 98.25 73 ALA A O 1
ATOM 592 N N . ALA A 1 74 ? 1.019 7.355 -3.074 1 95.81 74 ALA A N 1
ATOM 593 C CA . ALA A 1 74 ? 0.739 6.031 -3.629 1 95.81 74 ALA A CA 1
ATOM 594 C C . ALA A 1 74 ? -0.741 5.684 -3.494 1 95.81 74 ALA A C 1
ATOM 596 O O . ALA A 1 74 ? -1.3 4.98 -4.34 1 95.81 74 ALA A O 1
ATOM 597 N N . ASP A 1 75 ? -1.431 6.141 -2.49 1 96.31 75 ASP A N 1
ATOM 598 C CA . ASP A 1 75 ? -2.814 5.754 -2.229 1 96.31 75 ASP A CA 1
ATOM 599 C C . ASP A 1 75 ? -3.781 6.848 -2.674 1 96.31 75 ASP A C 1
ATOM 601 O O . ASP A 1 75 ? -4.938 6.871 -2.248 1 96.31 75 ASP A O 1
ATOM 605 N N . LEU A 1 76 ? -3.324 7.707 -3.482 1 97.12 76 LEU A N 1
ATOM 606 C CA . LEU A 1 76 ? -4.148 8.836 -3.9 1 97.12 76 LEU A CA 1
ATOM 607 C C . LEU A 1 76 ? -5.438 8.352 -4.562 1 97.12 76 LEU A C 1
ATOM 609 O O . LEU A 1 76 ? -6.52 8.867 -4.27 1 97.12 76 LEU A O 1
ATOM 613 N N . ALA A 1 77 ? -5.375 7.367 -5.465 1 94.75 77 ALA A N 1
ATOM 614 C CA . ALA A 1 77 ? -6.559 6.863 -6.152 1 94.75 77 ALA A CA 1
ATOM 615 C C . ALA A 1 77 ? -7.523 6.203 -5.172 1 94.75 77 ALA A C 1
ATOM 617 O O . ALA A 1 77 ? -8.742 6.332 -5.309 1 94.75 77 ALA A O 1
ATOM 618 N N . TYR A 1 78 ? -6.98 5.453 -4.242 1 94.06 78 TYR A N 1
ATOM 619 C CA . TYR A 1 78 ? -7.812 4.84 -3.213 1 94.06 78 TYR A CA 1
ATOM 620 C C . TYR A 1 78 ? -8.594 5.898 -2.443 1 94.06 78 TYR A C 1
ATOM 622 O O . TYR A 1 78 ? -9.797 5.75 -2.221 1 94.06 78 TYR A O 1
ATOM 630 N N . LEU A 1 79 ? -7.898 6.949 -2.076 1 95.69 79 LEU A N 1
ATOM 631 C CA . LEU A 1 79 ? -8.531 8.016 -1.305 1 95.69 79 LEU A CA 1
ATOM 632 C C . LEU A 1 79 ? -9.547 8.773 -2.154 1 95.69 79 LEU A C 1
ATOM 634 O O . LEU A 1 79 ? -10.586 9.211 -1.65 1 95.69 79 LEU A O 1
ATOM 638 N N . ALA A 1 80 ? -9.258 8.906 -3.369 1 94.56 80 ALA A N 1
ATOM 639 C CA . ALA A 1 80 ? -10.141 9.609 -4.293 1 94.56 80 ALA A CA 1
ATOM 640 C C . ALA A 1 80 ? -11.461 8.859 -4.473 1 94.56 80 ALA A C 1
ATOM 642 O O . ALA A 1 80 ? -12.461 9.445 -4.898 1 94.56 80 ALA A O 1
ATOM 643 N N . ALA A 1 81 ? -11.484 7.637 -4.215 1 90.81 81 ALA A N 1
ATOM 644 C CA . ALA A 1 81 ? -12.641 6.781 -4.484 1 90.81 81 ALA A CA 1
ATOM 645 C C . ALA A 1 81 ? -13.656 6.859 -3.348 1 90.81 81 ALA A C 1
ATOM 647 O O . ALA A 1 81 ? -14.664 6.145 -3.357 1 90.81 81 ALA A O 1
ATOM 648 N N . ARG A 1 82 ? -13.352 7.695 -2.379 1 91.56 82 ARG A N 1
ATOM 649 C CA . ARG A 1 82 ? -14.305 7.832 -1.284 1 91.56 82 ARG A CA 1
ATOM 650 C C . ARG A 1 82 ? -15.711 8.117 -1.811 1 91.56 82 ARG A C 1
ATOM 652 O O . ARG A 1 82 ? -15.93 9.141 -2.473 1 91.56 82 ARG A O 1
ATOM 659 N N . PRO A 1 83 ? -16.734 7.285 -1.503 1 87.56 83 PRO A N 1
ATOM 660 C CA . PRO A 1 83 ? -18.062 7.406 -2.096 1 87.56 83 PRO A CA 1
ATOM 661 C C . PRO A 1 83 ? -18.734 8.734 -1.766 1 87.56 83 PRO A C 1
ATOM 663 O O . PRO A 1 83 ? -19.453 9.289 -2.6 1 87.56 83 PRO A O 1
ATOM 666 N N . ALA A 1 84 ? -18.5 9.266 -0.554 1 89.94 84 ALA A N 1
ATOM 667 C CA . ALA A 1 84 ? -19.172 10.492 -0.125 1 89.94 84 ALA A CA 1
ATOM 668 C C . ALA A 1 84 ? -18.438 11.727 -0.646 1 89.94 84 ALA A C 1
ATOM 670 O O . ALA A 1 84 ? -18.812 12.859 -0.328 1 89.94 84 ALA A O 1
ATOM 671 N N . GLY A 1 85 ? -17.438 11.453 -1.357 1 92.75 85 GLY A N 1
ATOM 672 C CA . GLY A 1 85 ? -16.641 12.555 -1.867 1 92.75 85 GLY A CA 1
ATOM 673 C C . GLY A 1 85 ? -15.445 12.883 -0.988 1 92.75 85 GLY A C 1
ATOM 674 O O . GLY A 1 85 ? -15.438 12.547 0.199 1 92.75 85 GLY A O 1
ATOM 675 N N . VAL A 1 86 ? -14.438 13.516 -1.597 1 95.56 86 VAL A N 1
ATOM 676 C CA . VAL A 1 86 ? -13.219 13.875 -0.882 1 95.56 86 VAL A CA 1
ATOM 677 C C . VAL A 1 86 ? -12.602 15.133 -1.507 1 95.56 86 VAL A C 1
ATOM 679 O O . VAL A 1 86 ? -12.664 15.32 -2.725 1 95.56 86 VAL A O 1
ATOM 682 N N . ASP A 1 87 ? -12.133 16.016 -0.651 1 97.19 87 ASP A N 1
ATOM 683 C CA . ASP A 1 87 ? -11.32 17.141 -1.095 1 97.19 87 ASP A CA 1
ATOM 684 C C . ASP A 1 87 ? -9.828 16.812 -1.018 1 97.19 87 ASP A C 1
ATOM 686 O O . ASP A 1 87 ? -9.32 16.453 0.05 1 97.19 87 ASP A O 1
ATOM 690 N N . ILE A 1 88 ? -9.188 16.922 -2.184 1 98 88 ILE A N 1
ATOM 691 C CA . ILE A 1 88 ? -7.754 16.656 -2.225 1 98 88 ILE A CA 1
ATOM 692 C C . ILE A 1 88 ? -7.016 17.953 -2.584 1 98 88 ILE A C 1
ATOM 694 O O . ILE A 1 88 ? -7.188 18.484 -3.682 1 98 88 ILE A O 1
ATOM 698 N N . HIS A 1 89 ? -6.293 18.453 -1.626 1 98.81 89 HIS A N 1
ATOM 699 C CA . HIS A 1 89 ? -5.43 19.594 -1.848 1 98.81 89 HIS A CA 1
ATOM 700 C C . HIS A 1 89 ? -4 19.172 -2.158 1 98.81 89 HIS A C 1
ATOM 702 O O . HIS A 1 89 ? -3.436 18.328 -1.452 1 98.81 89 HIS A O 1
ATOM 708 N N . LEU A 1 90 ? -3.434 19.656 -3.236 1 98.69 90 LEU A N 1
ATOM 709 C CA . LEU A 1 90 ? -2.102 19.266 -3.684 1 98.69 90 LEU A CA 1
ATOM 710 C C . LEU A 1 90 ? -1.419 20.422 -4.418 1 98.69 90 LEU A C 1
ATOM 712 O O . LEU A 1 90 ? -2.068 21.406 -4.785 1 98.69 90 LEU A O 1
ATOM 716 N N . PRO A 1 91 ? -0.087 20.344 -4.57 1 98.56 91 PRO A N 1
ATOM 717 C CA . PRO A 1 91 ? 0.545 21.438 -5.328 1 98.56 91 PRO A CA 1
ATOM 718 C C . PRO A 1 91 ? -0.098 21.656 -6.695 1 98.56 91 PRO A C 1
ATOM 720 O O . PRO A 1 91 ? -0.324 20.688 -7.434 1 98.56 91 PRO A O 1
ATOM 723 N N . ALA A 1 92 ? -0.34 22.891 -6.965 1 98.38 92 ALA A N 1
ATOM 724 C CA . ALA A 1 92 ? -1.041 23.234 -8.195 1 98.38 92 ALA A CA 1
ATOM 725 C C . ALA A 1 92 ? -0.346 22.625 -9.414 1 98.38 92 ALA A C 1
ATOM 727 O O . ALA A 1 92 ? -1.005 22.125 -10.328 1 98.38 92 ALA A O 1
ATOM 728 N N . ALA A 1 93 ? 0.947 22.641 -9.438 1 97.62 93 ALA A N 1
ATOM 729 C CA . ALA A 1 93 ? 1.741 22.156 -10.57 1 97.62 93 ALA A CA 1
ATOM 730 C C . ALA A 1 93 ? 1.554 20.656 -10.766 1 97.62 93 ALA A C 1
ATOM 732 O O . ALA A 1 93 ? 1.811 20.141 -11.852 1 97.62 93 ALA A O 1
ATOM 733 N N . SER A 1 94 ? 1.066 19.953 -9.773 1 97.69 94 SER A N 1
ATOM 734 C CA . SER A 1 94 ? 0.946 18.5 -9.82 1 97.69 94 SER A CA 1
ATOM 735 C C . SER A 1 94 ? -0.463 18.078 -10.227 1 97.69 94 SER A C 1
ATOM 737 O O . SER A 1 94 ? -0.728 16.891 -10.422 1 97.69 94 SER A O 1
ATOM 739 N N . LEU A 1 95 ? -1.365 19 -10.359 1 96.94 95 LEU A N 1
ATOM 740 C CA . LEU A 1 95 ? -2.783 18.719 -10.555 1 96.94 95 LEU A CA 1
ATOM 741 C C . LEU A 1 95 ? -3.008 17.859 -11.789 1 96.94 95 LEU A C 1
ATOM 743 O O . LEU A 1 95 ? -3.678 16.828 -11.719 1 96.94 95 LEU A O 1
ATOM 747 N N . PRO A 1 96 ? -2.416 18.219 -12.953 1 96.06 96 PRO A N 1
ATOM 748 C CA . PRO A 1 96 ? -2.691 17.422 -14.141 1 96.06 96 PRO A CA 1
ATOM 749 C C . PRO A 1 96 ? -2.221 15.977 -14 1 96.06 96 PRO A C 1
ATOM 751 O O . PRO A 1 96 ? -2.947 15.047 -14.359 1 96.06 96 PRO A O 1
ATOM 754 N N . ALA A 1 97 ? -1.053 15.812 -13.453 1 96.81 97 ALA A N 1
ATOM 755 C CA . ALA A 1 97 ? -0.509 14.469 -13.297 1 96.81 97 ALA A CA 1
ATOM 756 C C . ALA A 1 97 ? -1.312 13.664 -12.273 1 96.81 97 ALA A C 1
ATOM 758 O O . ALA A 1 97 ? -1.524 12.461 -12.453 1 96.81 97 ALA A O 1
ATOM 759 N N . ALA A 1 98 ? -1.739 14.297 -11.219 1 97.19 98 ALA A N 1
ATOM 760 C CA . ALA A 1 98 ? -2.555 13.633 -10.211 1 97.19 98 ALA A CA 1
ATOM 761 C C . ALA A 1 98 ? -3.877 13.156 -10.797 1 97.19 98 ALA A C 1
ATOM 763 O O . ALA A 1 98 ? -4.305 12.023 -10.555 1 97.19 98 ALA A O 1
ATOM 764 N N . ARG A 1 99 ? -4.527 14.016 -11.539 1 95.38 99 ARG A N 1
ATOM 765 C CA . ARG A 1 99 ? -5.781 13.648 -12.195 1 95.38 99 ARG A CA 1
ATOM 766 C C . ARG A 1 99 ? -5.586 12.461 -13.125 1 95.38 99 ARG A C 1
ATOM 768 O O . ARG A 1 99 ? -6.367 11.508 -13.102 1 95.38 99 ARG A O 1
ATOM 775 N N . ALA A 1 100 ? -4.555 12.516 -13.938 1 94.62 100 ALA A N 1
ATOM 776 C CA . ALA A 1 100 ? -4.266 11.438 -14.883 1 94.62 100 ALA A CA 1
ATOM 777 C C . ALA A 1 100 ? -4.031 10.117 -14.148 1 94.62 100 ALA A C 1
ATOM 779 O O . ALA A 1 100 ? -4.52 9.07 -14.57 1 94.62 100 ALA A O 1
ATOM 780 N N . PHE A 1 101 ? -3.332 10.211 -13.078 1 96.38 101 PHE A N 1
ATOM 781 C CA . PHE A 1 101 ? -3.037 9.023 -12.281 1 96.38 101 PHE A CA 1
ATOM 782 C C . PHE A 1 101 ? -4.316 8.422 -11.719 1 96.38 101 PHE A C 1
ATOM 784 O O . PHE A 1 101 ? -4.539 7.215 -11.82 1 96.38 101 PHE A O 1
ATOM 791 N N . ILE A 1 102 ? -5.121 9.25 -11.125 1 95.81 102 ILE A N 1
ATOM 792 C CA . ILE A 1 102 ? -6.367 8.789 -10.523 1 95.81 102 ILE A CA 1
ATOM 793 C C . ILE A 1 102 ? -7.266 8.18 -11.602 1 95.81 102 ILE A C 1
ATOM 795 O O . ILE A 1 102 ? -7.793 7.082 -11.422 1 95.81 102 ILE A O 1
ATOM 799 N N . GLU A 1 103 ? -7.398 8.828 -12.688 1 95.12 103 GLU A N 1
ATOM 800 C CA . GLU A 1 103 ? -8.25 8.344 -13.766 1 95.12 103 GLU A CA 1
ATOM 801 C C . GLU A 1 103 ? -7.734 7.023 -14.328 1 95.12 103 GLU A C 1
ATOM 803 O O . GLU A 1 103 ? -8.516 6.105 -14.578 1 95.12 103 GLU A O 1
ATOM 808 N N . ALA A 1 104 ? -6.41 6.941 -14.539 1 96.06 104 ALA A N 1
ATOM 809 C CA . ALA A 1 104 ? -5.82 5.703 -15.039 1 96.06 104 ALA A CA 1
ATOM 810 C C . ALA A 1 104 ? -6.012 4.559 -14.047 1 96.06 104 ALA A C 1
ATOM 812 O O . ALA A 1 104 ? -6.207 3.408 -14.445 1 96.06 104 ALA A O 1
ATOM 813 N N . SER A 1 105 ? -5.898 4.891 -12.82 1 96.06 105 SER A N 1
ATOM 814 C CA . SER A 1 105 ? -6.117 3.887 -11.781 1 96.06 105 SER A CA 1
ATOM 815 C C . SER A 1 105 ? -7.535 3.328 -11.844 1 96.06 105 SER A C 1
ATOM 817 O O . SER A 1 105 ? -7.73 2.113 -11.766 1 96.06 105 SER A O 1
ATOM 819 N N . PHE A 1 106 ? -8.492 4.191 -11.969 1 93.69 106 PHE A N 1
ATOM 820 C CA . PHE A 1 106 ? -9.883 3.768 -12.047 1 93.69 106 PHE A CA 1
ATOM 821 C C . PHE A 1 106 ? -10.133 2.947 -13.305 1 93.69 106 PHE A C 1
ATOM 823 O O . PHE A 1 106 ? -10.836 1.938 -13.266 1 93.69 106 PHE A O 1
ATOM 830 N N . ALA A 1 107 ? -9.562 3.395 -14.359 1 94.75 107 ALA A N 1
ATOM 831 C CA . ALA A 1 107 ? -9.711 2.666 -15.617 1 94.75 107 ALA A CA 1
ATOM 832 C C . ALA A 1 107 ? -9.133 1.259 -15.508 1 94.75 107 ALA A C 1
ATOM 834 O O . ALA A 1 107 ? -9.734 0.295 -15.992 1 94.75 107 ALA A O 1
ATOM 835 N N . LEU A 1 108 ? -8.016 1.141 -14.891 1 96.12 108 LEU A N 1
ATOM 836 C CA . LEU A 1 108 ? -7.383 -0.159 -14.695 1 96.12 108 LEU A CA 1
ATOM 837 C C . LEU A 1 108 ? -8.25 -1.059 -13.82 1 96.12 108 LEU A C 1
ATOM 839 O O . LEU A 1 108 ? -8.531 -2.201 -14.18 1 96.12 108 LEU A O 1
ATOM 843 N N . ASN A 1 109 ? -8.711 -0.53 -12.742 1 94.19 109 ASN A N 1
ATOM 844 C CA . ASN A 1 109 ? -9.484 -1.277 -11.758 1 94.19 109 ASN A CA 1
ATOM 845 C C . ASN A 1 109 ? -10.781 -1.814 -12.359 1 94.19 109 ASN A C 1
ATOM 847 O O . ASN A 1 109 ? -11.227 -2.906 -12.008 1 94.19 109 ASN A O 1
ATOM 851 N N . ASN A 1 110 ? -11.352 -1.079 -13.273 1 88.75 110 ASN A N 1
ATOM 852 C CA . ASN A 1 110 ? -12.672 -1.424 -13.781 1 88.75 110 ASN A CA 1
ATOM 853 C C . ASN A 1 110 ? -12.602 -2.037 -15.18 1 88.75 110 ASN A C 1
ATOM 855 O O . ASN A 1 110 ? -13.617 -2.447 -15.734 1 88.75 110 ASN A O 1
ATOM 859 N N . ALA A 1 111 ? -11.359 -2.037 -15.711 1 89.81 111 ALA A N 1
ATOM 860 C CA . ALA A 1 111 ? -11.148 -2.535 -17.062 1 89.81 111 ALA A CA 1
ATOM 861 C C . ALA A 1 111 ? -12.062 -1.83 -18.062 1 89.81 111 ALA A C 1
ATOM 863 O O . ALA A 1 111 ? -12.656 -2.473 -18.938 1 89.81 111 ALA A O 1
ATOM 864 N N . THR A 1 112 ? -12.445 -0.646 -17.781 1 87.12 112 THR A N 1
ATOM 865 C CA . THR A 1 112 ? -13.227 0.239 -18.641 1 87.12 112 THR A CA 1
ATOM 866 C C . THR A 1 112 ? -12.664 1.657 -18.609 1 87.12 112 THR A C 1
ATOM 868 O O . THR A 1 112 ? -11.984 2.041 -17.656 1 87.12 112 THR A O 1
ATOM 871 N N . PRO A 1 113 ? -12.867 2.318 -19.672 1 83.69 113 PRO A N 1
ATOM 872 C CA . PRO A 1 113 ? -12.43 3.717 -19.625 1 83.69 113 PRO A CA 1
ATOM 873 C C . PRO A 1 113 ? -13.031 4.473 -18.438 1 83.69 113 PRO A C 1
ATOM 875 O O . PRO A 1 113 ? -14.141 4.16 -18 1 83.69 113 PRO A O 1
ATOM 878 N N . PHE A 1 114 ? -12.227 5.422 -17.984 1 82.69 114 PHE A N 1
ATOM 879 C CA . PHE A 1 114 ? -12.656 6.199 -16.828 1 82.69 114 PHE A CA 1
ATOM 880 C C . PHE A 1 114 ? -13.969 6.922 -17.109 1 82.69 114 PHE A C 1
ATOM 882 O O . PHE A 1 114 ? -14.133 7.512 -18.188 1 82.69 114 PHE A O 1
ATOM 889 N N . ASP A 1 115 ? -14.852 6.746 -16.141 1 77.75 115 ASP A N 1
ATOM 890 C CA . ASP A 1 115 ? -16.109 7.473 -16.141 1 77.75 115 ASP A CA 1
ATOM 891 C C . ASP A 1 115 ? -16.156 8.492 -15 1 77.75 115 ASP A C 1
ATOM 893 O O . ASP A 1 115 ? -16.141 8.125 -13.828 1 77.75 115 ASP A O 1
ATOM 897 N N . PRO A 1 116 ? -16.125 9.805 -15.406 1 69.38 116 PRO A N 1
ATOM 898 C CA . PRO A 1 116 ? -16.141 10.852 -14.383 1 69.38 116 PRO A CA 1
ATOM 899 C C . PRO A 1 116 ? -17.234 10.641 -13.336 1 69.38 116 PRO A C 1
ATOM 901 O O . PRO A 1 116 ? -17.094 11.094 -12.195 1 69.38 116 PRO A O 1
ATOM 904 N N . ALA A 1 117 ? -18.312 10.023 -13.797 1 66.56 117 ALA A N 1
ATOM 905 C CA . ALA A 1 117 ? -19.391 9.75 -12.852 1 66.56 117 ALA A CA 1
ATOM 906 C C . ALA A 1 117 ? -18.906 8.852 -11.719 1 66.56 117 ALA A C 1
ATOM 908 O O . ALA A 1 117 ? -19.5 8.828 -10.641 1 66.56 117 ALA A O 1
ATOM 909 N N . LEU A 1 118 ? -17.844 8.164 -12.031 1 60.16 118 LEU A N 1
ATOM 910 C CA . LEU A 1 118 ? -17.312 7.219 -11.055 1 60.16 118 LEU A CA 1
ATOM 911 C C . LEU A 1 118 ? -16.391 7.918 -10.062 1 60.16 118 LEU A C 1
ATOM 913 O O . LEU A 1 118 ? -16.031 7.336 -9.039 1 60.16 118 LEU A O 1
ATOM 917 N N . ALA A 1 119 ? -15.977 9.055 -10.422 1 61.47 119 ALA A N 1
ATOM 918 C CA . ALA A 1 119 ? -15.117 9.766 -9.477 1 61.47 119 ALA A CA 1
ATOM 919 C C . ALA A 1 119 ? -15.938 10.383 -8.352 1 61.47 119 ALA A C 1
ATOM 921 O O . ALA A 1 119 ? -15.562 11.422 -7.797 1 61.47 119 ALA A O 1
ATOM 922 N N . GLY A 1 120 ? -16.969 9.516 -7.711 1 59.88 120 GLY A N 1
ATOM 923 C CA . GLY A 1 120 ? -17.797 9.57 -6.508 1 59.88 120 GLY A CA 1
ATOM 924 C C . GLY A 1 120 ? -17.828 10.945 -5.867 1 59.88 120 GLY A C 1
ATOM 925 O O . GLY A 1 120 ? -17.984 11.07 -4.652 1 59.88 120 GLY A O 1
ATOM 926 N N . GLY A 1 121 ? -17.234 12.102 -6.582 1 85.12 121 GLY A N 1
ATOM 927 C CA . GLY A 1 121 ? -17.297 13.398 -5.93 1 85.12 121 GLY A CA 1
ATOM 928 C C . GLY A 1 121 ? -15.945 13.93 -5.527 1 85.12 121 GLY A C 1
ATOM 929 O O . GLY A 1 121 ? -15.836 14.734 -4.602 1 85.12 121 GLY A O 1
ATOM 930 N N . MET A 1 122 ? -14.922 13.359 -6.074 1 91.38 122 MET A N 1
ATOM 931 C CA . MET A 1 122 ? -13.586 13.867 -5.785 1 91.38 122 MET A CA 1
ATOM 932 C C . MET A 1 122 ? -13.422 15.297 -6.293 1 91.38 122 MET A C 1
ATOM 934 O O . MET A 1 122 ? -13.828 15.609 -7.414 1 91.38 122 MET A O 1
ATOM 938 N N . ARG A 1 123 ? -12.906 16.141 -5.48 1 95.5 123 ARG A N 1
ATOM 939 C CA . ARG A 1 123 ? -12.547 17.516 -5.836 1 95.5 123 ARG A CA 1
ATOM 940 C C . ARG A 1 123 ? -11.062 17.766 -5.617 1 95.5 123 ARG A C 1
ATOM 942 O O . ARG A 1 123 ? -10.555 17.641 -4.5 1 95.5 123 ARG A O 1
ATOM 949 N N . LEU A 1 124 ? -10.406 18.125 -6.73 1 97 124 LEU A N 1
ATOM 950 C CA . LEU A 1 124 ? -8.992 18.438 -6.66 1 97 124 LEU A CA 1
ATOM 951 C C . LEU A 1 124 ? -8.773 19.938 -6.57 1 97 124 LEU A C 1
ATOM 953 O O . LEU A 1 124 ? -9.375 20.703 -7.332 1 97 124 LEU A O 1
ATOM 957 N N . HIS A 1 125 ? -7.941 20.328 -5.586 1 98.44 125 HIS A N 1
ATOM 958 C CA . HIS A 1 125 ? -7.621 21.734 -5.371 1 98.44 125 HIS A CA 1
ATOM 959 C C . HIS A 1 125 ? -6.125 21.984 -5.496 1 98.44 125 HIS A C 1
ATOM 961 O O . HIS A 1 125 ? -5.336 21.469 -4.699 1 98.44 125 HIS A O 1
ATOM 967 N N . GLY A 1 126 ? -5.746 22.797 -6.504 1 98.5 126 GLY A N 1
ATOM 968 C CA . GLY A 1 126 ? -4.352 23.172 -6.641 1 98.5 126 GLY A CA 1
ATOM 969 C C . GLY A 1 126 ? -3.941 24.266 -5.672 1 98.5 126 GLY A C 1
ATOM 970 O O . GLY A 1 126 ? -4.594 25.312 -5.594 1 98.5 126 GLY A O 1
ATOM 971 N N . MET A 1 127 ? -2.873 23.984 -4.969 1 98.62 127 MET A N 1
ATOM 972 C CA . MET A 1 127 ? -2.432 24.922 -3.936 1 98.62 127 MET A CA 1
ATOM 973 C C . MET A 1 127 ? -1.135 25.609 -4.344 1 98.62 127 MET A C 1
ATOM 975 O O . MET A 1 127 ? -0.259 24.984 -4.945 1 98.62 127 MET A O 1
ATOM 979 N N . VAL A 1 128 ? -1.02 26.875 -4.031 1 98.5 128 VAL A N 1
ATOM 980 C CA . VAL A 1 128 ? 0.216 27.641 -4.164 1 98.5 128 VAL A CA 1
ATOM 981 C C . VAL A 1 128 ? 0.529 28.359 -2.85 1 98.5 128 VAL A C 1
ATOM 983 O O . VAL A 1 128 ? -0.319 28.422 -1.957 1 98.5 128 VAL A O 1
ATOM 986 N N . ASP A 1 129 ? 1.741 28.828 -2.758 1 98.62 129 ASP A N 1
ATOM 987 C CA . ASP A 1 129 ? 2.195 29.531 -1.562 1 98.62 129 ASP A CA 1
ATOM 988 C C . ASP A 1 129 ? 1.217 30.641 -1.167 1 98.62 129 ASP A C 1
ATOM 990 O O . ASP A 1 129 ? 0.784 31.422 -2.014 1 98.62 129 ASP A O 1
ATOM 994 N N . GLY A 1 130 ? 0.858 30.625 0.077 1 98.38 130 GLY A N 1
ATOM 995 C CA . GLY A 1 130 ? 0.042 31.703 0.6 1 98.38 130 GLY A CA 1
ATOM 996 C C . GLY A 1 130 ? -1.444 31.406 0.568 1 98.38 130 GLY A C 1
ATOM 997 O O . GLY A 1 130 ? -2.24 32.125 1.189 1 98.38 130 GLY A O 1
ATOM 998 N N . ASP A 1 131 ? -1.893 30.391 -0.174 1 98.62 131 ASP A N 1
ATOM 999 C CA . ASP A 1 131 ? -3.299 30 -0.188 1 98.62 131 ASP A CA 1
ATOM 1000 C C . ASP A 1 131 ? -3.795 29.672 1.221 1 98.62 131 ASP A C 1
ATOM 1002 O O . ASP A 1 131 ? -3.023 29.219 2.066 1 98.62 131 ASP A O 1
ATOM 1006 N N . GLU A 1 132 ? -5.082 29.938 1.476 1 97.94 132 GLU A N 1
ATOM 1007 C CA . GLU A 1 132 ? -5.746 29.578 2.725 1 97.94 132 GLU A CA 1
ATOM 1008 C C . GLU A 1 132 ? -7.105 28.938 2.465 1 97.94 132 GLU A C 1
ATOM 1010 O O . GLU A 1 132 ? -7.812 29.312 1.529 1 97.94 132 GLU A O 1
ATOM 1015 N N . PHE A 1 133 ? -7.477 27.969 3.262 1 97.12 133 PHE A N 1
ATOM 1016 C CA . PHE A 1 133 ? -8.789 27.344 3.174 1 97.12 133 PHE A CA 1
ATOM 1017 C C . PHE A 1 133 ? -9.195 26.75 4.52 1 97.12 133 PHE A C 1
ATOM 1019 O O . PHE A 1 133 ? -8.359 26.562 5.402 1 97.12 133 PHE A O 1
ATOM 1026 N N . ALA A 1 134 ? -10.469 26.484 4.688 1 95.56 134 ALA A N 1
ATOM 1027 C CA . ALA A 1 134 ? -11.008 26 5.949 1 95.56 134 ALA A CA 1
ATOM 1028 C C . ALA A 1 134 ? -11.078 24.469 5.957 1 95.56 134 ALA A C 1
ATOM 1030 O O . ALA A 1 134 ? -11.281 23.844 4.914 1 95.56 134 ALA A O 1
ATOM 1031 N N . VAL A 1 135 ? -10.836 23.875 7.098 1 95.31 135 VAL A N 1
ATOM 1032 C CA . VAL A 1 135 ? -11.039 22.453 7.297 1 95.31 135 VAL A CA 1
ATOM 1033 C C . VAL A 1 135 ? -11.781 22.203 8.609 1 95.31 135 VAL A C 1
ATOM 1035 O O . VAL A 1 135 ? -11.914 23.109 9.43 1 95.31 135 VAL A O 1
ATOM 1038 N N . GLY A 1 136 ? -12.188 20.938 8.805 1 88.56 136 GLY A N 1
ATOM 1039 C CA . GLY A 1 136 ? -12.93 20.578 10 1 88.56 136 GLY A CA 1
ATOM 1040 C C . GLY A 1 136 ? -14.422 20.812 9.883 1 88.56 136 GLY A C 1
ATOM 1041 O O . GLY A 1 136 ? -14.883 21.391 8.891 1 88.56 136 GLY A O 1
ATOM 1042 N N . ARG A 1 137 ? -15.078 20.406 11 1 81.81 137 ARG A N 1
ATOM 1043 C CA . ARG A 1 137 ? -16.531 20.609 11.008 1 81.81 137 ARG A CA 1
ATOM 1044 C C . ARG A 1 137 ? -16.875 22.094 11.07 1 81.81 137 ARG A C 1
ATOM 1046 O O . ARG A 1 137 ? -16.406 22.797 11.969 1 81.81 137 ARG A O 1
ATOM 1053 N N . ARG A 1 138 ? -17.547 22.656 10.156 1 78.81 138 ARG A N 1
ATOM 1054 C CA . ARG A 1 138 ? -18.047 24.016 10.07 1 78.81 138 ARG A CA 1
ATOM 1055 C C . ARG A 1 138 ? -16.906 25.016 9.867 1 78.81 138 ARG A C 1
ATOM 1057 O O . ARG A 1 138 ? -16.984 26.156 10.328 1 78.81 138 ARG A O 1
ATOM 1064 N N . GLY A 1 139 ? -15.797 24.469 9.453 1 83.44 139 GLY A N 1
ATOM 1065 C CA . GLY A 1 139 ? -14.703 25.375 9.133 1 83.44 139 GLY A CA 1
ATOM 1066 C C . GLY A 1 139 ? -14.023 25.953 10.359 1 83.44 139 GLY A C 1
ATOM 1067 O O . GLY A 1 139 ? -13.617 27.125 10.352 1 83.44 139 GLY A O 1
ATOM 1068 N N . THR A 1 140 ? -13.828 25.172 11.375 1 88.44 140 THR A N 1
ATOM 1069 C CA . THR A 1 140 ? -13.32 25.625 12.664 1 88.44 140 THR A CA 1
ATOM 1070 C C . THR A 1 140 ? -11.812 25.875 12.594 1 88.44 140 THR A C 1
ATOM 1072 O O . THR A 1 140 ? -11.242 26.516 13.484 1 88.44 140 THR A O 1
ATOM 1075 N N . HIS A 1 141 ? -11.203 25.391 11.547 1 96.19 141 HIS A N 1
ATOM 1076 C CA . HIS A 1 141 ? -9.766 25.562 11.383 1 96.19 141 HIS A CA 1
ATOM 1077 C C . HIS A 1 141 ? -9.43 26.125 10 1 96.19 141 HIS A C 1
ATOM 1079 O O . HIS A 1 141 ? -10.219 25.984 9.062 1 96.19 141 HIS A O 1
ATOM 1085 N N . THR A 1 142 ? -8.352 26.812 9.984 1 96.62 142 THR A N 1
ATOM 1086 C CA . THR A 1 142 ? -7.816 27.312 8.727 1 96.62 142 THR A CA 1
ATOM 1087 C C . THR A 1 142 ? -6.445 26.703 8.445 1 96.62 142 THR A C 1
ATOM 1089 O O . THR A 1 142 ? -5.621 26.562 9.352 1 96.62 142 THR A O 1
ATOM 1092 N N . VAL A 1 143 ? -6.238 26.359 7.172 1 98.5 143 VAL A N 1
ATOM 1093 C CA . VAL A 1 143 ? -4.941 25.875 6.715 1 98.5 143 VAL A CA 1
ATOM 1094 C C . VAL A 1 143 ? -4.293 26.922 5.805 1 98.5 143 VAL A C 1
ATOM 1096 O O . VAL A 1 143 ? -4.91 27.391 4.848 1 98.5 143 VAL A O 1
ATOM 1099 N N . ARG A 1 144 ? -3.135 27.297 6.168 1 98.62 144 ARG A N 1
ATOM 1100 C CA . ARG A 1 144 ? -2.32 28.156 5.301 1 98.62 144 ARG A CA 1
ATOM 1101 C C . ARG A 1 144 ? -1.238 27.328 4.602 1 98.62 144 ARG A C 1
ATOM 1103 O O . ARG A 1 144 ? -0.537 26.547 5.238 1 98.62 144 ARG A O 1
ATOM 1110 N N . VAL A 1 145 ? -1.107 27.578 3.297 1 98.88 145 VAL A N 1
ATOM 1111 C CA . VAL A 1 145 ? -0.163 26.812 2.488 1 98.88 145 VAL A CA 1
ATOM 1112 C C . VAL A 1 145 ? 1.179 27.531 2.434 1 98.88 145 VAL A C 1
ATOM 1114 O O . VAL A 1 145 ? 1.222 28.766 2.303 1 98.88 145 VAL A O 1
ATOM 1117 N N . VAL A 1 146 ? 2.256 26.828 2.529 1 98.88 146 VAL A N 1
ATOM 1118 C CA . VAL A 1 146 ? 3.598 27.391 2.387 1 98.88 146 VAL A CA 1
ATOM 1119 C C . VAL A 1 146 ? 4.375 26.594 1.333 1 98.88 146 VAL A C 1
ATOM 1121 O O . VAL A 1 146 ? 4.289 25.375 1.274 1 98.88 146 VAL A O 1
ATOM 1124 N N . ALA A 1 147 ? 5.078 27.281 0.458 1 98.19 147 ALA A N 1
ATOM 1125 C CA . ALA A 1 147 ? 5.941 26.609 -0.51 1 98.19 147 ALA A CA 1
ATOM 1126 C C . ALA A 1 147 ? 7.164 26 0.174 1 98.19 147 ALA A C 1
ATOM 1128 O O . ALA A 1 147 ? 7.777 26.625 1.04 1 98.19 147 ALA A O 1
ATOM 1129 N N . CYS A 1 148 ? 7.465 24.781 -0.184 1 97.75 148 CYS A N 1
ATOM 1130 C CA . CYS A 1 148 ? 8.641 24.094 0.342 1 97.75 148 CYS A CA 1
ATOM 1131 C C . CYS A 1 148 ? 9.688 23.875 -0.75 1 97.75 148 CYS A C 1
ATOM 1133 O O . CYS A 1 148 ? 9.453 24.234 -1.91 1 97.75 148 CYS A O 1
ATOM 1135 N N . HIS A 1 149 ? 10.906 23.484 -0.298 1 95.94 149 HIS A N 1
ATOM 1136 C CA . HIS A 1 149 ? 12.016 23.266 -1.219 1 95.94 149 HIS A CA 1
ATOM 1137 C C . HIS A 1 149 ? 12.289 21.781 -1.398 1 95.94 149 HIS A C 1
ATOM 1139 O O . HIS A 1 149 ? 12.859 21.141 -0.514 1 95.94 149 HIS A O 1
ATOM 1145 N N . HIS A 1 150 ? 11.969 21.25 -2.523 1 96.25 150 HIS A N 1
ATOM 1146 C CA . HIS A 1 150 ? 12.102 19.828 -2.854 1 96.25 150 HIS A CA 1
ATOM 1147 C C . HIS A 1 150 ? 12.281 19.641 -4.355 1 96.25 150 HIS A C 1
ATOM 1149 O O . HIS A 1 150 ? 12.148 20.578 -5.133 1 96.25 150 HIS A O 1
ATOM 1155 N N . LYS A 1 151 ? 12.742 18.484 -4.801 1 93.81 151 LYS A N 1
ATOM 1156 C CA . LYS A 1 151 ? 13.047 18.141 -6.184 1 93.81 151 LYS A CA 1
ATOM 1157 C C . LYS A 1 151 ? 11.844 18.375 -7.09 1 93.81 151 LYS A C 1
ATOM 1159 O O . LYS A 1 151 ? 11.992 18.812 -8.234 1 93.81 151 LYS A O 1
ATOM 1164 N N . ILE A 1 152 ? 10.672 18.094 -6.637 1 96.31 152 ILE A N 1
ATOM 1165 C CA . ILE A 1 152 ? 9.43 18.344 -7.359 1 96.31 152 ILE A CA 1
ATOM 1166 C C . ILE A 1 152 ? 8.57 19.344 -6.582 1 96.31 152 ILE A C 1
ATOM 1168 O O . ILE A 1 152 ? 8.859 19.641 -5.426 1 96.31 152 ILE A O 1
ATOM 1172 N N . PRO A 1 153 ? 7.547 19.922 -7.234 1 97.19 153 PRO A N 1
ATOM 1173 C CA . PRO A 1 153 ? 6.703 20.891 -6.523 1 97.19 153 PRO A CA 1
ATOM 1174 C C . PRO A 1 153 ? 6.184 20.344 -5.191 1 97.19 153 PRO A C 1
ATOM 1176 O O . PRO A 1 153 ? 5.645 19.234 -5.145 1 97.19 153 PRO A O 1
ATOM 1179 N N . CYS A 1 154 ? 6.359 21.109 -4.164 1 98.12 154 CYS A N 1
ATOM 1180 C CA . CYS A 1 154 ? 6.051 20.672 -2.809 1 98.12 154 CYS A CA 1
ATOM 1181 C C . CYS A 1 154 ? 5.523 21.828 -1.968 1 98.12 154 CYS A C 1
ATOM 1183 O O . CYS A 1 154 ? 6.02 22.953 -2.07 1 98.12 154 CYS A O 1
ATOM 1185 N N . VAL A 1 155 ? 4.504 21.547 -1.18 1 98.75 155 VAL A N 1
ATOM 1186 C CA . VAL A 1 155 ? 3.939 22.547 -0.276 1 98.75 155 VAL A CA 1
ATOM 1187 C C . VAL A 1 155 ? 3.762 21.953 1.115 1 98.75 155 VAL A C 1
ATOM 1189 O O . VAL A 1 155 ? 3.734 20.719 1.268 1 98.75 155 VAL A O 1
ATOM 1192 N N . GLY A 1 156 ? 3.744 22.812 2.135 1 98.81 156 GLY A N 1
ATOM 1193 C CA . GLY A 1 156 ? 3.367 22.469 3.496 1 98.81 156 GLY A CA 1
ATOM 1194 C C . GLY A 1 156 ? 2.02 23.031 3.902 1 98.81 156 GLY A C 1
ATOM 1195 O O . GLY A 1 156 ? 1.45 23.875 3.193 1 98.81 156 GLY A O 1
ATOM 1196 N N . TYR A 1 157 ? 1.49 22.562 4.98 1 98.94 157 TYR A N 1
ATOM 1197 C CA . TYR A 1 157 ? 0.169 22.938 5.473 1 98.94 157 TYR A CA 1
ATOM 1198 C C . TYR A 1 157 ? 0.234 23.375 6.93 1 98.94 157 TYR A C 1
ATOM 1200 O O . TYR A 1 157 ? 0.646 22.609 7.801 1 98.94 157 TYR A O 1
ATOM 1208 N N . CYS A 1 158 ? -0.188 24.609 7.203 1 98.88 158 CYS A N 1
ATOM 1209 C CA . CYS A 1 158 ? -0.115 25.203 8.531 1 98.88 158 CYS A CA 1
ATOM 1210 C C . CYS A 1 158 ? -1.509 25.422 9.109 1 98.88 158 CYS A C 1
ATOM 1212 O O . CYS A 1 158 ? -2.303 26.188 8.562 1 98.88 158 CYS A O 1
ATOM 1214 N N . PHE A 1 159 ? -1.751 24.781 10.25 1 98.5 159 PHE A N 1
ATOM 1215 C CA . PHE A 1 159 ? -3.094 24.734 10.82 1 98.5 159 PHE A CA 1
ATOM 1216 C C . PHE A 1 159 ? -3.246 25.766 11.93 1 98.5 159 PHE A C 1
ATOM 1218 O O . PHE A 1 159 ? -2.383 25.875 12.805 1 98.5 159 PHE A O 1
ATOM 1225 N N . SER A 1 160 ? -4.367 26.484 11.883 1 97.75 160 SER A N 1
ATOM 1226 C CA . SER A 1 160 ? -4.773 27.391 12.953 1 97.75 160 SER A CA 1
ATOM 1227 C C . SER A 1 160 ? -6.227 27.156 13.352 1 97.75 160 SER A C 1
ATOM 1229 O O . SER A 1 160 ? -7.035 26.703 12.539 1 97.75 160 SER A O 1
ATOM 1231 N N . SER A 1 161 ? -6.516 27.406 14.523 1 95.62 161 SER A N 1
ATOM 1232 C CA . SER A 1 161 ? -7.902 27.359 14.984 1 95.62 161 SER A CA 1
ATOM 1233 C C . SER A 1 161 ? -8.508 28.75 15.047 1 95.62 161 SER A C 1
ATOM 1235 O O . SER A 1 161 ? -7.785 29.75 15.102 1 95.62 161 SER A O 1
ATOM 1237 N N . HIS A 1 162 ? -9.844 28.703 14.922 1 90.56 162 HIS A N 1
ATOM 1238 C CA . HIS A 1 162 ? -10.617 29.938 15.109 1 90.56 162 HIS A CA 1
ATOM 1239 C C . HIS A 1 162 ? -11.312 29.938 16.469 1 90.56 162 HIS A C 1
ATOM 1241 O O . HIS A 1 162 ? -11.859 28.922 16.891 1 90.56 162 HIS A O 1
ATOM 1247 N N . GLY A 1 163 ? -11.133 31 17.125 1 86.81 163 GLY A N 1
ATOM 1248 C CA . GLY A 1 163 ? -11.859 31.219 18.359 1 86.81 163 GLY A CA 1
ATOM 1249 C C . GLY A 1 163 ? -12.312 32.656 18.547 1 86.81 163 GLY A C 1
ATOM 1250 O O . GLY A 1 163 ? -12.25 33.438 17.609 1 86.81 163 GLY A O 1
ATOM 1251 N N . ARG A 1 164 ? -13.094 32.875 19.531 1 88.81 164 ARG A N 1
ATOM 1252 C CA . ARG A 1 164 ? -13.539 34.219 19.875 1 88.81 164 ARG A CA 1
ATOM 1253 C C . ARG A 1 164 ? -12.953 34.656 21.203 1 88.81 164 ARG A C 1
ATOM 1255 O O . ARG A 1 164 ? -12.758 33.844 22.109 1 88.81 164 ARG A O 1
ATOM 1262 N N . ALA A 1 165 ? -12.516 35.781 21.172 1 90.06 165 ALA A N 1
ATOM 1263 C CA . ALA A 1 165 ? -12.031 36.406 22.391 1 90.06 165 ALA A CA 1
ATOM 1264 C C . ALA A 1 165 ? -12.781 37.719 22.688 1 90.06 165 ALA A C 1
ATOM 1266 O O . ALA A 1 165 ? -13.148 38.438 21.766 1 90.06 165 ALA A O 1
ATOM 1267 N N . LEU A 1 166 ? -13.055 37.875 24.047 1 91.19 166 LEU A N 1
ATOM 1268 C CA . LEU A 1 166 ? -13.688 39.125 24.438 1 91.19 166 LEU A CA 1
ATOM 1269 C C . LEU A 1 166 ? -12.906 40.312 23.906 1 91.19 166 LEU A C 1
ATOM 1271 O O . LEU A 1 166 ? -11.672 40.281 23.859 1 91.19 166 LEU A O 1
ATOM 1275 N N . LEU A 1 167 ? -13.703 41.281 23.609 1 93.5 167 LEU A N 1
ATOM 1276 C CA . LEU A 1 167 ? -13.031 42.531 23.266 1 93.5 167 LEU A CA 1
ATOM 1277 C C . LEU A 1 167 ? -12.156 43 24.422 1 93.5 167 LEU A C 1
ATOM 1279 O O . LEU A 1 167 ? -12.516 42.844 25.594 1 93.5 167 LEU A O 1
ATOM 1283 N N . PRO A 1 168 ? -10.992 43.594 24.062 1 91.38 168 PRO A N 1
ATOM 1284 C CA . PRO A 1 168 ? -10.047 44 25.094 1 91.38 168 PRO A CA 1
ATOM 1285 C C . PRO A 1 168 ? -10.695 44.875 26.188 1 91.38 168 PRO A C 1
ATOM 1287 O O . PRO A 1 168 ? -10.406 44.688 27.375 1 91.38 168 PRO A O 1
ATOM 1290 N N . GLU A 1 169 ? -11.609 45.75 25.781 1 91.69 169 GLU A N 1
ATOM 1291 C CA . GLU A 1 169 ? -12.25 46.625 26.734 1 91.69 169 GLU A CA 1
ATOM 1292 C C . GLU A 1 169 ? -13.133 45.844 27.719 1 91.69 169 GLU A C 1
ATOM 1294 O O . GLU A 1 169 ? -13.211 46.188 28.891 1 91.69 169 GLU A O 1
ATOM 1299 N N . LEU A 1 170 ? -13.766 44.969 27.125 1 92.94 170 LEU A N 1
ATOM 1300 C CA . LEU A 1 170 ? -14.625 44.125 27.953 1 92.94 170 LEU A CA 1
ATOM 1301 C C . LEU A 1 170 ? -13.797 43.188 28.797 1 92.94 170 LEU A C 1
ATOM 1303 O O . LEU A 1 170 ? -14.141 42.906 29.953 1 92.94 170 LEU A O 1
ATOM 1307 N N . ALA A 1 171 ? -12.789 42.531 28.234 1 91.75 171 ALA A N 1
ATOM 1308 C CA . ALA A 1 171 ? -11.898 41.656 28.969 1 91.75 171 ALA A CA 1
ATOM 1309 C C . ALA A 1 171 ? -11.305 42.344 30.188 1 91.75 171 ALA A C 1
ATOM 1311 O O . ALA A 1 171 ? -11.117 41.75 31.234 1 91.75 171 ALA A O 1
ATOM 1312 N N . ALA A 1 172 ? -11.023 43.625 30.062 1 92.31 172 ALA A N 1
ATOM 1313 C CA . ALA A 1 172 ? -10.438 44.438 31.141 1 92.31 172 ALA A CA 1
ATOM 1314 C C . ALA A 1 172 ? -11.445 44.656 32.281 1 92.31 172 ALA A C 1
ATOM 1316 O O . ALA A 1 172 ? -11.062 44.812 33.438 1 92.31 172 ALA A O 1
ATOM 1317 N N . LEU A 1 173 ? -12.688 44.625 31.938 1 91.5 173 LEU A N 1
ATOM 1318 C CA . LEU A 1 173 ? -13.734 44.875 32.906 1 91.5 173 LEU A CA 1
ATOM 1319 C C . LEU A 1 173 ? -14.062 43.625 33.719 1 91.5 173 LEU A C 1
ATOM 1321 O O . LEU A 1 173 ? -14.531 43.719 34.844 1 91.5 173 LEU A O 1
ATOM 1325 N N . ARG A 1 174 ? -13.773 42.469 33.188 1 90.62 174 ARG A N 1
ATOM 1326 C CA . ARG A 1 174 ? -14.195 41.188 33.75 1 90.62 174 ARG A CA 1
ATOM 1327 C C . ARG A 1 174 ? -13.719 41.031 35.188 1 90.62 174 ARG A C 1
ATOM 1329 O O . ARG A 1 174 ? -14.5 40.688 36.062 1 90.62 174 ARG A O 1
ATOM 1336 N N . PRO A 1 175 ? -12.492 41.375 35.375 1 91.81 175 PRO A N 1
ATOM 1337 C CA . PRO A 1 175 ? -12.031 41.156 36.75 1 91.81 175 PRO A CA 1
ATOM 1338 C C . PRO A 1 175 ? -12.57 42.219 37.719 1 91.81 175 PRO A C 1
ATOM 1340 O O . PRO A 1 175 ? -12.492 42.031 38.938 1 91.81 175 PRO A O 1
ATOM 1343 N N . THR A 1 176 ? -13.125 43.156 37.219 1 92.94 176 THR A N 1
ATOM 1344 C CA . THR A 1 176 ? -13.539 44.281 38.062 1 92.94 176 THR A CA 1
ATOM 1345 C C . THR A 1 176 ? -15.016 44.156 38.438 1 92.94 176 THR A C 1
ATOM 1347 O O . THR A 1 176 ? -15.539 44.969 39.188 1 92.94 176 THR A O 1
ATOM 1350 N N . MET A 1 177 ? -15.695 43.25 37.875 1 91.44 177 MET A N 1
ATOM 1351 C CA . MET A 1 177 ? -17.141 43.125 38.062 1 91.44 177 MET A CA 1
ATOM 1352 C C . MET A 1 177 ? -17.469 41.75 38.625 1 91.44 177 MET A C 1
ATOM 1354 O O . MET A 1 177 ? -16.719 40.781 38.438 1 91.44 177 MET A O 1
ATOM 1358 N N . ALA A 1 178 ? -18.5 41.719 39.375 1 92.69 178 ALA A N 1
ATOM 1359 C CA . ALA A 1 178 ? -19.031 40.438 39.75 1 92.69 178 ALA A CA 1
ATOM 1360 C C . ALA A 1 178 ? -19.469 39.625 38.531 1 92.69 178 ALA A C 1
ATOM 1362 O O . ALA A 1 178 ? -19.984 40.188 37.562 1 92.69 178 ALA A O 1
ATOM 1363 N N . PRO A 1 179 ? -19.219 38.312 38.594 1 91.56 179 PRO A N 1
ATOM 1364 C CA . PRO A 1 179 ? -19.562 37.469 37.406 1 91.56 179 PRO A CA 1
ATOM 1365 C C . PRO A 1 179 ? -20.984 37.719 36.938 1 91.56 179 PRO A C 1
ATOM 1367 O O . PRO A 1 179 ? -21.234 37.781 35.719 1 91.56 179 PRO A O 1
ATOM 1370 N N . ALA A 1 180 ? -21.906 37.781 37.875 1 91.81 180 ALA A N 1
ATOM 1371 C CA . ALA A 1 180 ? -23.312 38 37.5 1 91.81 180 ALA A CA 1
ATOM 1372 C C . ALA A 1 180 ? -23.5 39.312 36.75 1 91.81 180 ALA A C 1
ATOM 1374 O O . ALA A 1 180 ? -24.25 39.406 35.781 1 91.81 180 ALA A O 1
ATOM 1375 N N . ASP A 1 181 ? -22.844 40.344 37.281 1 93.38 181 ASP A N 1
ATOM 1376 C CA . ASP A 1 181 ? -22.938 41.688 36.688 1 93.38 181 ASP A CA 1
ATOM 1377 C C . ASP A 1 181 ? -22.281 41.719 35.312 1 93.38 181 ASP A C 1
ATOM 1379 O O . ASP A 1 181 ? -22.797 42.344 34.375 1 93.38 181 ASP A O 1
ATOM 1383 N N . PHE A 1 182 ? -21.172 41.188 35.25 1 94.12 182 PHE A N 1
ATOM 1384 C CA . PHE A 1 182 ? -20.484 41.125 33.969 1 94.12 182 PHE A CA 1
ATOM 1385 C C . PHE A 1 182 ? -21.312 40.406 32.938 1 94.12 182 PHE A C 1
ATOM 1387 O O . PHE A 1 182 ? -21.391 40.844 31.781 1 94.12 182 PHE A O 1
ATOM 1394 N N . GLY A 1 183 ? -21.828 39.281 33.25 1 93.31 183 GLY A N 1
ATOM 1395 C CA . GLY A 1 183 ? -22.734 38.562 32.344 1 93.31 183 GLY A CA 1
ATOM 1396 C C . GLY A 1 183 ? -23.859 39.438 31.828 1 93.31 183 GLY A C 1
ATOM 1397 O O . GLY A 1 183 ? -24.203 39.406 30.641 1 93.31 183 GLY A O 1
ATOM 1398 N N . LYS A 1 184 ? -24.531 40.188 32.781 1 93.69 184 LYS A N 1
ATOM 1399 C CA . LYS A 1 184 ? -25.609 41.125 32.406 1 93.69 184 LYS A CA 1
ATOM 1400 C C . LYS A 1 184 ? -25.109 42.156 31.406 1 93.69 184 LYS A C 1
ATOM 1402 O O . LYS A 1 184 ? -25.828 42.531 30.484 1 93.69 184 LYS A O 1
ATOM 1407 N N . LEU A 1 185 ? -23.984 42.594 31.766 1 91.94 185 LEU A N 1
ATOM 1408 C CA . LEU A 1 185 ? -23.375 43.594 30.859 1 91.94 185 LEU A CA 1
ATOM 1409 C C . LEU A 1 185 ? -23.219 43 29.453 1 91.94 185 LEU A C 1
ATOM 1411 O O . LEU A 1 185 ? -23.594 43.656 28.484 1 91.94 185 LEU A O 1
ATOM 1415 N N . LEU A 1 186 ? -22.625 41.844 29.312 1 94.19 186 LEU A N 1
ATOM 1416 C CA . LEU A 1 186 ? -22.422 41.219 28.031 1 94.19 186 LEU A CA 1
ATOM 1417 C C . LEU A 1 186 ? -23.75 41 27.312 1 94.19 186 LEU A C 1
ATOM 1419 O O . LEU A 1 186 ? -23.844 41.219 26.109 1 94.19 186 LEU A O 1
ATOM 1423 N N . ALA A 1 187 ? -24.672 40.438 28 1 92.56 187 ALA A N 1
ATOM 1424 C CA . ALA A 1 187 ? -26 40.219 27.453 1 92.56 187 ALA A CA 1
ATOM 1425 C C . ALA A 1 187 ? -26.609 41.5 26.938 1 92.56 187 ALA A C 1
ATOM 1427 O O . ALA A 1 187 ? -27.266 41.531 25.891 1 92.56 187 ALA A O 1
ATOM 1428 N N . GLY A 1 188 ? -26.469 42.531 27.703 1 93.19 188 GLY A N 1
ATOM 1429 C CA . GLY A 1 188 ? -26.953 43.844 27.297 1 93.19 188 GLY A CA 1
ATOM 1430 C C . GLY A 1 188 ? -26.328 44.312 26 1 93.19 188 GLY A C 1
ATOM 1431 O O . GLY A 1 188 ? -27.031 44.812 25.125 1 93.19 188 GLY A O 1
ATOM 1432 N N . ARG A 1 189 ? -25.109 44.219 25.969 1 93.62 189 ARG A N 1
ATOM 1433 C CA . ARG A 1 189 ? -24.391 44.625 24.766 1 93.62 189 ARG A CA 1
ATOM 1434 C C . ARG A 1 189 ? -24.828 43.844 23.547 1 93.62 189 ARG A C 1
ATOM 1436 O O . ARG A 1 189 ? -25.016 44.375 22.453 1 93.62 189 ARG A O 1
ATOM 1443 N N . ARG A 1 190 ? -24.828 42.531 23.688 1 93.06 190 ARG A N 1
ATOM 1444 C CA . ARG A 1 190 ? -25.281 41.656 22.594 1 93.06 190 ARG A CA 1
ATOM 1445 C C . ARG A 1 190 ? -26.688 42.062 22.125 1 93.06 190 ARG A C 1
ATOM 1447 O O . ARG A 1 190 ? -26.969 42.062 20.938 1 93.06 190 ARG A O 1
ATOM 1454 N N . LYS A 1 191 ? -27.531 42.406 23.047 1 93.81 191 LYS A N 1
ATOM 1455 C CA . LYS A 1 191 ? -28.906 42.812 22.734 1 93.81 191 LYS A CA 1
ATOM 1456 C C . LYS A 1 191 ? -28.906 44.125 21.938 1 93.81 191 LYS A C 1
ATOM 1458 O O . LYS A 1 191 ? -29.781 44.312 21.094 1 93.81 191 LYS A O 1
ATOM 1463 N N . ALA A 1 192 ? -28.047 44.906 22.25 1 94.25 192 ALA A N 1
ATOM 1464 C CA . ALA A 1 192 ? -27.922 46.188 21.562 1 94.25 192 ALA A CA 1
ATOM 1465 C C . ALA A 1 192 ? -27.25 46.031 20.203 1 94.25 192 ALA A C 1
ATOM 1467 O O . ALA A 1 192 ? -27.078 47 19.469 1 94.25 192 ALA A O 1
ATOM 1468 N N . GLY A 1 193 ? -26.719 44.844 19.938 1 92.62 193 GLY A N 1
ATOM 1469 C CA . GLY A 1 193 ? -26.078 44.562 18.672 1 92.62 193 GLY A CA 1
ATOM 1470 C C . GLY A 1 193 ? -24.609 44.969 18.641 1 92.62 193 GLY A C 1
ATOM 1471 O O . GLY A 1 193 ? -24.031 45.125 17.562 1 92.62 193 GLY A O 1
ATOM 1472 N N . GLU A 1 194 ? -24.156 45.219 19.781 1 93.12 194 GLU A N 1
ATOM 1473 C CA . GLU A 1 194 ? -22.734 45.594 19.875 1 93.12 194 GLU A CA 1
ATOM 1474 C C . GLU A 1 194 ? -21.844 44.375 19.969 1 93.12 194 GLU A C 1
ATOM 1476 O O . GLU A 1 194 ? -22.203 43.375 20.625 1 93.12 194 GLU A O 1
ATOM 1481 N N . PRO A 1 195 ? -20.656 44.469 19.234 1 91 195 PRO A N 1
ATOM 1482 C CA . PRO A 1 195 ? -19.734 43.344 19.359 1 91 195 PRO A CA 1
ATOM 1483 C C . PRO A 1 195 ? -19.172 43.188 20.766 1 91 195 PRO A C 1
ATOM 1485 O O . PRO A 1 195 ? -18.844 44.188 21.422 1 91 195 PRO A O 1
ATOM 1488 N N . VAL A 1 196 ? -19.188 41.969 21.297 1 93.56 196 VAL A N 1
ATOM 1489 C CA . VAL A 1 196 ? -18.625 41.75 22.625 1 93.56 196 VAL A CA 1
ATOM 1490 C C . VAL A 1 196 ? -17.344 40.938 22.516 1 93.56 196 VAL A C 1
ATOM 1492 O O . VAL A 1 196 ? -16.547 40.875 23.453 1 93.56 196 VAL A O 1
ATOM 1495 N N . ASP A 1 197 ? -17.156 40.25 21.297 1 92.38 197 ASP A N 1
ATOM 1496 C CA . ASP A 1 197 ? -15.977 39.438 21.047 1 92.38 197 ASP A CA 1
ATOM 1497 C C . ASP A 1 197 ? -15.516 39.562 19.594 1 92.38 197 ASP A C 1
ATOM 1499 O O . ASP A 1 197 ? -16.125 40.312 18.812 1 92.38 197 ASP A O 1
ATOM 1503 N N . HIS A 1 198 ? -14.266 39.25 19.391 1 90.31 198 HIS A N 1
ATOM 1504 C CA . HIS A 1 198 ? -13.719 39.219 18.031 1 90.31 198 HIS A CA 1
ATOM 1505 C C . HIS A 1 198 ? -13.07 37.875 17.734 1 90.31 198 HIS A C 1
ATOM 1507 O O . HIS A 1 198 ? -12.695 37.125 18.656 1 90.31 198 HIS A O 1
ATOM 1513 N N . GLU A 1 199 ? -12.953 37.594 16.406 1 88.69 199 GLU A N 1
ATOM 1514 C CA . GLU A 1 199 ? -12.352 36.344 15.977 1 88.69 199 GLU A CA 1
ATOM 1515 C C . GLU A 1 199 ? -10.836 36.344 16.172 1 88.69 199 GLU A C 1
ATOM 1517 O O . GLU A 1 199 ? -10.18 37.344 15.906 1 88.69 199 GLU A O 1
ATOM 1522 N N . VAL A 1 200 ? -10.414 35.312 16.844 1 91.5 200 VAL A N 1
ATOM 1523 C CA . VAL A 1 200 ? -8.977 35.156 17.031 1 91.5 200 VAL A CA 1
ATOM 1524 C C . VAL A 1 200 ? -8.516 33.875 16.344 1 91.5 200 VAL A C 1
ATOM 1526 O O . VAL A 1 200 ? -9.125 32.812 16.516 1 91.5 200 VAL A O 1
ATOM 1529 N N . ARG A 1 201 ? -7.488 34.062 15.547 1 93.62 201 ARG A N 1
ATOM 1530 C CA . ARG A 1 201 ? -6.828 32.938 14.922 1 93.62 201 ARG A CA 1
ATOM 1531 C C . ARG A 1 201 ? -5.602 32.5 15.719 1 93.62 201 ARG A C 1
ATOM 1533 O O . ARG A 1 201 ? -4.746 33.312 16.047 1 93.62 201 ARG A O 1
ATOM 1540 N N . THR A 1 202 ? -5.57 31.234 16.109 1 95.69 202 THR A N 1
ATOM 1541 C CA . THR A 1 202 ? -4.457 30.734 16.891 1 95.69 202 THR A CA 1
ATOM 1542 C C . THR A 1 202 ? -3.689 29.656 16.125 1 95.69 202 THR A C 1
ATOM 1544 O O . THR A 1 202 ? -4.234 28.594 15.82 1 95.69 202 THR A O 1
ATOM 1547 N N . PRO A 1 203 ? -2.357 29.938 15.828 1 97.69 203 PRO A N 1
ATOM 1548 C CA . PRO A 1 203 ? -1.548 28.906 15.188 1 97.69 203 PRO A CA 1
ATOM 1549 C C . PRO A 1 203 ? -1.422 27.641 16.031 1 97.69 203 PRO A C 1
ATOM 1551 O O . PRO A 1 203 ? -1.181 27.734 17.25 1 97.69 203 PRO A O 1
ATOM 1554 N N . LEU A 1 204 ? -1.666 26.5 15.43 1 98 204 LEU A N 1
ATOM 1555 C CA . LEU A 1 204 ? -1.602 25.234 16.156 1 98 204 LEU A CA 1
ATOM 1556 C C . LEU A 1 204 ? -0.346 24.469 15.773 1 98 204 LEU A C 1
ATOM 1558 O O . LEU A 1 204 ? 0.527 24.234 16.625 1 98 204 LEU A O 1
ATOM 1562 N N . PHE A 1 205 ? -0.21 24.031 14.469 1 98.5 205 PHE A N 1
ATOM 1563 C CA . PHE A 1 205 ? 0.975 23.312 14.031 1 98.5 205 PHE A CA 1
ATOM 1564 C C . PHE A 1 205 ? 1.155 23.422 12.523 1 98.5 205 PHE A C 1
ATOM 1566 O O . PHE A 1 205 ? 0.213 23.766 11.805 1 98.5 205 PHE A O 1
ATOM 1573 N N . ALA A 1 206 ? 2.346 23.219 12.07 1 98.81 206 ALA A N 1
ATOM 1574 C CA . ALA A 1 206 ? 2.703 23.188 10.656 1 98.81 206 ALA A CA 1
ATOM 1575 C C . ALA A 1 206 ? 3.248 21.828 10.25 1 98.81 206 ALA A C 1
ATOM 1577 O O . ALA A 1 206 ? 4.012 21.203 11 1 98.81 206 ALA A O 1
ATOM 1578 N N . PHE A 1 207 ? 2.801 21.328 9.133 1 98.88 207 PHE A N 1
ATOM 1579 C CA . PHE A 1 207 ? 3.322 20.109 8.516 1 98.88 207 PHE A CA 1
ATOM 1580 C C . PHE A 1 207 ? 4.016 20.422 7.199 1 98.88 207 PHE A C 1
ATOM 1582 O O . PHE A 1 207 ? 3.359 20.812 6.223 1 98.88 207 PHE A O 1
ATOM 1589 N N . LEU A 1 208 ? 5.301 20.188 7.117 1 98.62 208 LEU A N 1
ATOM 1590 C CA . LEU A 1 208 ? 6.051 20.688 5.969 1 98.62 208 LEU 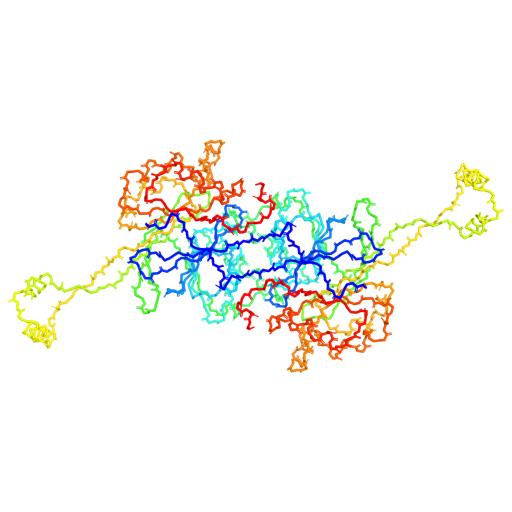A CA 1
ATOM 1591 C C . LEU A 1 208 ? 6.387 19.562 5 1 98.62 208 LEU A C 1
ATOM 1593 O O . LEU A 1 208 ? 6.781 19.812 3.859 1 98.62 208 LEU A O 1
ATOM 1597 N N . GLY A 1 209 ? 6.148 18.266 5.352 1 96.38 209 GLY A N 1
ATOM 1598 C CA . GLY A 1 209 ? 6.539 17.172 4.473 1 96.38 209 GLY A CA 1
ATOM 1599 C C . GLY A 1 209 ? 8.031 17.125 4.207 1 96.38 209 GLY A C 1
ATOM 1600 O O . GLY A 1 209 ? 8.836 17.234 5.133 1 96.38 209 GLY A O 1
ATOM 1601 N N . ASP A 1 210 ? 8.375 16.891 2.889 1 97.44 210 ASP A N 1
ATOM 1602 C CA . ASP A 1 210 ? 9.773 16.844 2.479 1 97.44 210 ASP A CA 1
ATOM 1603 C C . ASP A 1 210 ? 10.25 18.234 2.031 1 97.44 210 ASP A C 1
ATOM 1605 O O . ASP A 1 210 ? 9.641 18.844 1.158 1 97.44 210 ASP A O 1
ATOM 1609 N N . THR A 1 211 ? 11.359 18.641 2.635 1 97.69 211 THR A N 1
ATOM 1610 C CA . THR A 1 211 ? 11.852 19.969 2.26 1 97.69 211 THR A CA 1
ATOM 1611 C C . THR A 1 211 ? 13.289 20.172 2.738 1 97.69 211 THR A C 1
ATOM 1613 O O . THR A 1 211 ? 13.734 19.5 3.682 1 97.69 211 THR A O 1
ATOM 1616 N N . HIS A 1 212 ? 13.914 21.062 2.088 1 95.88 212 HIS A N 1
ATOM 1617 C CA . HIS A 1 212 ? 15.18 21.594 2.576 1 95.88 212 HIS A CA 1
ATOM 1618 C C . HIS A 1 212 ? 14.953 22.609 3.695 1 95.88 212 HIS A C 1
ATOM 1620 O O . HIS A 1 212 ? 13.953 23.328 3.695 1 95.88 212 HIS A O 1
ATOM 1626 N N . PRO A 1 213 ? 15.945 22.688 4.664 1 95.75 213 PRO A N 1
ATOM 1627 C CA . PRO A 1 213 ? 15.766 23.594 5.797 1 95.75 213 PRO A CA 1
ATOM 1628 C C . PRO A 1 213 ? 15.688 25.062 5.375 1 95.75 213 PRO A C 1
ATOM 1630 O O . PRO A 1 213 ? 15.281 25.922 6.164 1 95.75 213 PRO A O 1
ATOM 1633 N N . ARG A 1 214 ? 16.016 25.391 4.156 1 95.38 214 ARG A N 1
ATOM 1634 C CA . ARG A 1 214 ? 15.93 26.766 3.646 1 95.38 214 ARG A CA 1
ATOM 1635 C C . ARG A 1 214 ? 14.508 27.297 3.771 1 95.38 214 ARG A C 1
ATOM 1637 O O . ARG A 1 214 ? 14.297 28.516 3.768 1 95.38 214 ARG A O 1
ATOM 1644 N N . VAL A 1 215 ? 13.562 26.422 3.912 1 97.81 215 VAL A N 1
ATOM 1645 C CA . VAL A 1 215 ? 12.164 26.812 4.062 1 97.81 215 VAL A CA 1
ATOM 1646 C C . VAL A 1 215 ? 12.016 27.734 5.277 1 97.81 215 VAL A C 1
ATOM 1648 O O . VAL A 1 215 ? 11.211 28.672 5.262 1 97.81 215 VAL A O 1
ATOM 1651 N N . PHE A 1 216 ? 12.773 27.562 6.305 1 98.25 216 PHE A N 1
ATOM 1652 C CA . PHE A 1 216 ? 12.672 28.328 7.539 1 98.25 216 PHE A CA 1
ATOM 1653 C C . PHE A 1 216 ? 13.273 29.719 7.355 1 98.25 216 PHE A C 1
ATOM 1655 O O . PHE A 1 216 ? 12.805 30.688 7.965 1 98.25 216 PHE A O 1
ATOM 1662 N N . ASP A 1 217 ? 14.328 29.797 6.496 1 96.75 217 ASP A N 1
ATOM 1663 C CA . ASP A 1 217 ? 14.914 31.094 6.184 1 96.75 217 ASP A CA 1
ATOM 1664 C C . ASP A 1 217 ? 13.938 31.953 5.379 1 96.75 217 ASP A C 1
ATOM 1666 O O . ASP A 1 217 ? 13.852 33.156 5.59 1 96.75 217 ASP A O 1
ATOM 1670 N N . GLU A 1 218 ? 13.25 31.344 4.594 1 97.12 218 GLU A N 1
ATOM 1671 C CA . GLU A 1 218 ? 12.359 32.031 3.674 1 97.12 218 GLU A CA 1
ATOM 1672 C C . GLU A 1 218 ? 11.016 32.344 4.332 1 97.12 218 GLU A C 1
ATOM 1674 O O . GLU A 1 218 ? 10.273 33.219 3.865 1 97.12 218 GLU A O 1
ATOM 1679 N N . ASN A 1 219 ? 10.711 31.609 5.348 1 98.31 219 ASN A N 1
ATOM 1680 C CA . ASN A 1 219 ? 9.414 31.75 6 1 98.31 219 ASN A CA 1
ATOM 1681 C C . ASN A 1 219 ? 9.547 31.797 7.52 1 98.31 219 ASN A C 1
ATOM 1683 O O . ASN A 1 219 ? 9.047 30.906 8.219 1 98.31 219 ASN A O 1
ATOM 1687 N N . PRO A 1 220 ? 10.102 32.875 8.078 1 97.81 220 PRO A N 1
ATOM 1688 C CA . PRO A 1 220 ? 10.305 32.938 9.531 1 97.81 220 PRO A CA 1
ATOM 1689 C C . PRO A 1 220 ? 9 32.875 10.312 1 97.81 220 PRO A C 1
ATOM 1691 O O . PRO A 1 220 ? 8.992 32.531 11.5 1 97.81 220 PRO A O 1
ATOM 1694 N N . TRP A 1 221 ? 7.895 33.156 9.641 1 98.12 221 TRP A N 1
ATOM 1695 C CA . TRP A 1 221 ? 6.594 33.156 10.297 1 98.12 221 TRP A CA 1
ATOM 1696 C C . TRP A 1 221 ? 6.207 31.719 10.695 1 98.12 221 TRP A C 1
ATOM 1698 O O . TRP A 1 221 ? 5.258 31.531 11.461 1 98.12 221 TRP A O 1
ATOM 1708 N N . LEU A 1 222 ? 6.898 30.719 10.195 1 98.62 222 LEU A N 1
ATOM 1709 C CA . LEU A 1 222 ? 6.652 29.344 10.578 1 98.62 222 LEU A CA 1
ATOM 1710 C C . LEU A 1 222 ? 6.855 29.156 12.078 1 98.62 222 LEU A C 1
ATOM 1712 O O . LEU A 1 222 ? 6.215 28.297 12.695 1 98.62 222 LEU A O 1
ATOM 1716 N N . PHE A 1 223 ? 7.668 29.984 12.68 1 98.44 223 PHE A N 1
ATOM 1717 C CA . PHE A 1 223 ? 7.98 29.844 14.094 1 98.44 223 PHE A CA 1
ATOM 1718 C C . PHE A 1 223 ? 6.871 30.422 14.961 1 98.44 223 PHE A C 1
ATOM 1720 O O . PHE A 1 223 ? 6.914 30.328 16.188 1 98.44 223 PHE A O 1
ATOM 1727 N N . ASP A 1 224 ? 5.844 31.016 14.344 1 97.69 224 ASP A N 1
ATOM 1728 C CA . ASP A 1 224 ? 4.625 31.375 15.07 1 97.69 224 ASP A CA 1
ATOM 1729 C C . ASP A 1 224 ? 3.834 30.125 15.469 1 97.69 224 ASP A C 1
ATOM 1731 O O . ASP A 1 224 ? 2.945 30.203 16.312 1 97.69 224 ASP A O 1
ATOM 1735 N N . TYR A 1 225 ? 4.055 29.047 14.812 1 98.38 225 TYR A N 1
ATOM 1736 C CA . TYR A 1 225 ? 3.406 27.797 15.148 1 98.38 225 TYR A CA 1
ATOM 1737 C C . TYR A 1 225 ? 4.164 27.062 16.25 1 98.38 225 TYR A C 1
ATOM 1739 O O . TYR A 1 225 ? 5.367 26.828 16.141 1 98.38 225 TYR A O 1
ATOM 1747 N N . PRO A 1 226 ? 3.438 26.703 17.312 1 98 226 PRO A N 1
ATOM 1748 C CA . PRO A 1 226 ? 4.125 26.094 18.453 1 98 226 PRO A CA 1
ATOM 1749 C C . PRO A 1 226 ? 4.68 24.703 18.125 1 98 226 PRO A C 1
ATOM 1751 O O . PRO A 1 226 ? 5.578 24.219 18.812 1 98 226 PRO A O 1
ATOM 1754 N N . VAL A 1 227 ? 4.129 24.047 17.109 1 98.25 227 VAL A N 1
ATOM 1755 C CA . VAL A 1 227 ? 4.59 22.719 16.703 1 98.25 227 VAL A CA 1
ATOM 1756 C C . VAL A 1 227 ? 4.863 22.719 15.195 1 98.25 227 VAL A C 1
ATOM 1758 O O . VAL A 1 227 ? 4.027 23.156 14.406 1 98.25 227 VAL A O 1
ATOM 1761 N N . VAL A 1 228 ? 6.035 22.281 14.844 1 98.69 228 VAL A N 1
ATOM 1762 C CA . VAL A 1 228 ? 6.406 22.156 13.438 1 98.69 228 VAL A CA 1
ATOM 1763 C C . VAL A 1 228 ? 6.828 20.719 13.148 1 98.69 228 VAL A C 1
ATOM 1765 O O . VAL A 1 228 ? 7.785 20.219 13.734 1 98.69 228 VAL A O 1
ATOM 1768 N N . VAL A 1 229 ? 6.082 20.047 12.266 1 98.69 229 VAL A N 1
ATOM 1769 C CA . VAL A 1 229 ? 6.43 18.719 11.789 1 98.69 229 VAL A CA 1
ATOM 1770 C C . VAL A 1 229 ? 7.238 18.828 10.492 1 98.69 229 VAL A C 1
ATOM 1772 O O . VAL A 1 229 ? 6.754 19.359 9.5 1 98.69 229 VAL A O 1
ATOM 1775 N N . THR A 1 230 ? 8.438 18.344 10.484 1 98.5 230 THR A N 1
ATOM 1776 C CA . THR A 1 230 ? 9.312 18.422 9.312 1 98.5 230 THR A CA 1
ATOM 1777 C C . THR A 1 230 ? 10.156 17.156 9.188 1 98.5 230 THR A C 1
ATOM 1779 O O . THR A 1 230 ? 10.141 16.312 10.07 1 98.5 230 THR A O 1
ATOM 1782 N N . GLU A 1 231 ? 10.805 17.031 8.078 1 98.25 231 GLU A N 1
ATOM 1783 C CA . GLU A 1 231 ? 11.602 15.836 7.844 1 98.25 231 GLU A CA 1
ATOM 1784 C C . GLU A 1 231 ? 13.008 15.984 8.43 1 98.25 231 GLU A C 1
ATOM 1786 O O . GLU A 1 231 ? 13.453 17.109 8.688 1 98.25 231 GLU A O 1
ATOM 1791 N N . CYS A 1 232 ? 13.594 14.906 8.695 1 96.88 232 CYS A N 1
ATOM 1792 C CA . CYS A 1 232 ? 15.023 14.734 8.945 1 96.88 232 CYS A CA 1
ATOM 1793 C C . CYS A 1 232 ? 15.523 13.43 8.328 1 96.88 232 CYS A C 1
ATOM 1795 O O . CYS A 1 232 ? 15.891 12.5 9.055 1 96.88 232 CYS A O 1
ATOM 1797 N N . THR A 1 233 ? 15.547 13.398 7.055 1 96.19 233 THR A N 1
ATOM 1798 C CA . THR A 1 233 ? 15.812 12.195 6.285 1 96.19 233 THR A CA 1
ATOM 1799 C C . THR A 1 233 ? 17.188 11.617 6.633 1 96.19 233 THR A C 1
ATOM 1801 O O . THR A 1 233 ? 17.328 10.406 6.805 1 96.19 233 THR A O 1
ATOM 1804 N N . PHE A 1 234 ? 18.125 12.547 6.797 1 95.19 234 PHE A N 1
ATOM 1805 C CA . PHE A 1 234 ? 19.484 12.094 7.016 1 95.19 234 PHE A CA 1
ATOM 1806 C C . PHE A 1 234 ? 20.016 12.555 8.375 1 95.19 234 PHE A C 1
ATOM 1808 O O . PHE A 1 234 ? 19.922 13.734 8.703 1 95.19 234 PHE A O 1
ATOM 1815 N N . LEU A 1 235 ? 20.578 11.602 9.125 1 94.38 235 LEU A N 1
ATOM 1816 C CA . LEU A 1 235 ? 21.125 11.914 10.445 1 94.38 235 LEU A CA 1
ATOM 1817 C C . LEU A 1 235 ? 22.578 12.359 10.336 1 94.38 235 LEU A C 1
ATOM 1819 O O . LEU A 1 235 ? 23.031 13.195 11.117 1 94.38 235 LEU A O 1
ATOM 1823 N N . ASP A 1 236 ? 23.203 11.789 9.312 1 91.62 236 ASP A N 1
ATOM 1824 C CA . ASP A 1 236 ? 24.641 12.039 9.18 1 91.62 236 ASP A CA 1
ATOM 1825 C C . ASP A 1 236 ? 24.938 12.766 7.871 1 91.62 236 ASP A C 1
ATOM 1827 O O . ASP A 1 236 ? 24.141 12.75 6.938 1 91.62 236 ASP A O 1
ATOM 1831 N N . ASP A 1 237 ? 26.141 13.289 7.805 1 91.56 237 ASP A N 1
ATOM 1832 C CA . ASP A 1 237 ? 26.5 14.18 6.707 1 91.56 237 ASP A CA 1
ATOM 1833 C C . ASP A 1 237 ? 27.031 13.398 5.508 1 91.56 237 ASP A C 1
ATOM 1835 O O . ASP A 1 237 ? 27.328 13.977 4.461 1 91.56 237 ASP A O 1
ATOM 1839 N N . ASP A 1 238 ? 27.125 12.109 5.664 1 87.75 238 ASP A N 1
ATOM 1840 C CA . ASP A 1 238 ? 27.594 11.32 4.531 1 87.75 238 ASP A CA 1
ATOM 1841 C C . ASP A 1 238 ? 26.672 11.484 3.328 1 87.75 238 ASP A C 1
ATOM 1843 O O . ASP A 1 238 ? 27.078 11.266 2.188 1 87.75 238 ASP A O 1
ATOM 1847 N N . GLN A 1 239 ? 25.453 11.961 3.594 1 83.5 239 GLN A N 1
ATOM 1848 C CA . GLN A 1 239 ? 24.5 12.156 2.512 1 83.5 239 GLN A CA 1
ATOM 1849 C C . GLN A 1 239 ? 24.172 13.633 2.318 1 83.5 239 GLN A C 1
ATOM 1851 O O . GLN A 1 239 ? 23.172 13.984 1.693 1 83.5 239 GLN A O 1
ATOM 1856 N N . ALA A 1 240 ? 25 14.492 2.807 1 84.94 240 ALA A N 1
ATOM 1857 C CA . ALA A 1 240 ? 24.703 15.922 2.814 1 84.94 240 ALA A CA 1
ATOM 1858 C C . ALA A 1 240 ? 24.594 16.469 1.394 1 84.94 240 ALA A C 1
ATOM 1860 O O . ALA A 1 240 ? 23.688 17.25 1.089 1 84.94 240 ALA A O 1
ATOM 1861 N N . GLU A 1 241 ? 25.484 16.078 0.551 1 86.12 241 GLU A N 1
ATOM 1862 C CA . GLU A 1 241 ? 25.453 16.547 -0.827 1 86.12 241 GLU A CA 1
ATOM 1863 C C . GLU A 1 241 ? 24.188 16.094 -1.545 1 86.12 241 GLU A C 1
ATOM 1865 O O . GLU A 1 241 ? 23.547 16.875 -2.236 1 86.12 241 GLU A O 1
ATOM 1870 N N . ARG A 1 242 ? 23.875 14.859 -1.389 1 84.44 242 ARG A N 1
ATOM 1871 C CA . ARG A 1 242 ? 22.656 14.32 -1.974 1 84.44 242 ARG A CA 1
ATOM 1872 C C . ARG A 1 242 ? 21.422 15.031 -1.417 1 84.44 242 ARG A C 1
ATOM 1874 O O . ARG A 1 242 ? 20.5 15.375 -2.166 1 84.44 242 ARG A O 1
ATOM 1881 N N . ALA A 1 243 ? 21.375 15.172 -0.151 1 83.81 243 ALA A N 1
ATOM 1882 C CA . ALA A 1 243 ? 20.266 15.852 0.509 1 83.81 243 ALA A CA 1
ATOM 1883 C C . ALA A 1 243 ? 20.047 17.234 -0.082 1 83.81 243 ALA A C 1
ATOM 1885 O O . ALA A 1 243 ? 18.906 17.641 -0.329 1 83.81 243 ALA A O 1
ATOM 1886 N N . GLU A 1 244 ? 21.125 17.953 -0.29 1 86.25 244 GLU A N 1
ATOM 1887 C CA . GLU A 1 244 ? 21.062 19.297 -0.859 1 86.25 244 GLU A CA 1
ATOM 1888 C C . GLU A 1 244 ? 20.516 19.266 -2.287 1 86.25 244 GLU A C 1
ATOM 1890 O O . GLU A 1 244 ? 19.688 20.094 -2.662 1 86.25 244 GLU A O 1
ATOM 1895 N N . GLN A 1 245 ? 20.953 18.359 -2.996 1 86.56 245 GLN A N 1
ATOM 1896 C CA . GLN A 1 245 ? 20.578 18.266 -4.406 1 86.56 245 GLN A CA 1
ATOM 1897 C C . GLN A 1 245 ? 19.109 17.891 -4.57 1 86.56 245 GLN A C 1
ATOM 1899 O O . GLN A 1 245 ? 18.438 18.406 -5.469 1 86.56 245 GLN A O 1
ATOM 1904 N N . VAL A 1 246 ? 18.594 17.141 -3.668 1 85.12 246 VAL A N 1
ATOM 1905 C CA . VAL A 1 246 ? 17.266 16.594 -3.896 1 85.12 246 VAL A CA 1
ATOM 1906 C C . VAL A 1 246 ? 16.266 17.312 -2.992 1 85.12 246 VAL A C 1
ATOM 1908 O O . VAL A 1 246 ? 15.055 17.094 -3.096 1 85.12 246 VAL A O 1
ATOM 1911 N N . GLY A 1 247 ? 16.719 18.172 -2.191 1 91.06 247 GLY A N 1
ATOM 1912 C CA . GLY A 1 247 ? 15.82 18.969 -1.377 1 91.06 247 GLY A CA 1
ATOM 1913 C C . GLY A 1 247 ? 15.328 18.25 -0.142 1 91.06 247 GLY A C 1
ATOM 1914 O O . GLY A 1 247 ? 14.125 18.25 0.146 1 91.06 247 GLY A O 1
ATOM 1915 N N . HIS A 1 248 ? 16.156 17.531 0.513 1 95.5 248 HIS A N 1
ATOM 1916 C CA . HIS A 1 248 ? 15.883 16.875 1.788 1 95.5 248 HIS A CA 1
ATOM 1917 C C . HIS A 1 248 ? 16.672 17.516 2.922 1 95.5 248 HIS A C 1
ATOM 1919 O O . HIS A 1 248 ? 17.469 18.438 2.689 1 95.5 248 HIS A O 1
ATOM 1925 N N . THR A 1 249 ? 16.469 17.141 4.047 1 96.5 249 THR A N 1
ATOM 1926 C CA . THR A 1 249 ? 17.078 17.719 5.234 1 96.5 249 THR A CA 1
ATOM 1927 C C . THR A 1 249 ? 18.062 16.75 5.867 1 96.5 249 THR A C 1
ATOM 1929 O O . THR A 1 249 ? 17.75 15.578 6.074 1 96.5 249 THR A O 1
ATOM 1932 N N . VAL A 1 250 ? 19.234 17.25 6.086 1 96.38 250 VAL A N 1
ATOM 1933 C CA . VAL A 1 250 ? 20.203 16.594 6.949 1 96.38 250 VAL A CA 1
ATOM 1934 C C . VAL A 1 250 ? 20.234 17.281 8.312 1 96.38 250 VAL A C 1
ATOM 1936 O O . VAL A 1 250 ? 20.141 18.5 8.398 1 96.38 250 VAL A O 1
ATOM 1939 N N . TRP A 1 251 ? 20.438 16.5 9.344 1 96.88 251 TRP A N 1
ATOM 1940 C CA . TRP A 1 251 ? 20.312 17.016 10.703 1 96.88 251 TRP A CA 1
ATOM 1941 C C . TRP A 1 251 ? 21.25 18.188 10.93 1 96.88 251 TRP A C 1
ATOM 1943 O O . TRP A 1 251 ? 20.859 19.188 11.531 1 96.88 251 TRP A O 1
ATOM 1953 N N . SER A 1 252 ? 22.438 18.141 10.422 1 96.62 252 SER A N 1
ATOM 1954 C CA . SER A 1 252 ? 23.422 19.172 10.672 1 96.62 252 SER A CA 1
ATOM 1955 C C . SER A 1 252 ? 22.938 20.531 10.172 1 96.62 252 SER A C 1
ATOM 1957 O O . SER A 1 252 ? 23.344 21.578 10.703 1 96.62 252 SER A O 1
ATOM 1959 N N . ARG A 1 253 ? 22.078 20.531 9.219 1 96.12 253 ARG A N 1
ATOM 1960 C CA . ARG A 1 253 ? 21.547 21.781 8.688 1 96.12 253 ARG A CA 1
ATOM 1961 C C . ARG A 1 253 ? 20.297 22.203 9.445 1 96.12 253 ARG A C 1
ATOM 1963 O O . ARG A 1 253 ? 19.969 23.406 9.492 1 96.12 253 ARG A O 1
ATOM 1970 N N . LEU A 1 254 ? 19.625 21.281 9.992 1 97.62 254 LEU A N 1
ATOM 1971 C CA . LEU A 1 254 ? 18.391 21.562 10.719 1 97.62 254 LEU A CA 1
ATOM 1972 C C . LEU A 1 254 ? 18.703 21.953 12.172 1 97.62 254 LEU A C 1
ATOM 1974 O O . LEU A 1 254 ? 17.984 22.75 12.766 1 97.62 254 LEU A O 1
ATOM 1978 N N . ARG A 1 255 ? 19.719 21.422 12.727 1 97.69 255 ARG A N 1
ATOM 1979 C CA . ARG A 1 255 ? 20.047 21.562 14.141 1 97.69 255 ARG A CA 1
ATOM 1980 C C . ARG A 1 255 ? 20.125 23.031 14.539 1 97.69 255 ARG A C 1
ATOM 1982 O O . ARG A 1 255 ? 19.578 23.438 15.555 1 97.69 255 ARG A O 1
ATOM 1989 N N . PRO A 1 256 ? 20.797 23.875 13.734 1 97.94 256 PRO A N 1
ATOM 1990 C CA . PRO A 1 256 ? 20.859 25.297 14.109 1 97.94 256 PRO A CA 1
ATOM 1991 C C . PRO A 1 256 ? 19.484 25.938 14.18 1 97.94 256 PRO A C 1
ATOM 1993 O O . PRO A 1 256 ? 19.25 26.828 15.008 1 97.94 256 PRO A O 1
ATOM 1996 N N . VAL A 1 257 ? 18.594 25.562 13.32 1 98.31 257 VAL A N 1
ATOM 1997 C CA . VAL A 1 257 ? 17.234 26.094 13.32 1 98.31 257 VAL A CA 1
ATOM 1998 C C . VAL A 1 257 ? 16.516 25.672 14.602 1 98.31 257 VAL A C 1
ATOM 2000 O O . VAL A 1 257 ? 15.898 26.5 15.281 1 98.31 257 VAL A O 1
ATOM 2003 N N . VAL A 1 258 ? 16.641 24.438 14.969 1 98.19 258 VAL A N 1
ATOM 2004 C CA . VAL A 1 258 ? 15.977 23.859 16.141 1 98.19 258 VAL A CA 1
ATOM 2005 C C . VAL A 1 258 ? 16.5 24.547 17.406 1 98.19 258 VAL A C 1
ATOM 2007 O O . VAL A 1 258 ? 15.719 24.953 18.266 1 98.19 258 VAL A O 1
ATOM 2010 N N . THR A 1 259 ? 17.781 24.703 17.5 1 98.06 259 THR A N 1
ATOM 2011 C CA . THR A 1 259 ? 18.406 25.25 18.688 1 98.06 259 THR A CA 1
ATOM 2012 C C . THR A 1 259 ? 18.078 26.734 18.828 1 98.06 259 THR A C 1
ATOM 2014 O O . THR A 1 259 ? 17.969 27.25 19.938 1 98.06 259 THR A O 1
ATOM 2017 N N . ALA A 1 260 ? 17.859 27.391 17.75 1 98.12 260 ALA A N 1
ATOM 2018 C CA . ALA A 1 260 ? 17.578 28.828 17.766 1 98.12 260 ALA A CA 1
ATOM 2019 C C . ALA A 1 260 ? 16.125 29.094 18.156 1 98.12 260 ALA A C 1
ATOM 2021 O O . ALA A 1 260 ? 15.766 30.234 18.469 1 98.12 260 ALA A O 1
ATOM 2022 N N . HIS A 1 261 ? 15.297 28.125 18.156 1 98.12 261 HIS A N 1
ATOM 2023 C CA . HIS A 1 261 ? 13.883 28.312 18.438 1 98.12 261 HIS A CA 1
ATOM 2024 C C . HIS A 1 261 ? 13.398 27.312 19.5 1 98.12 261 HIS A C 1
ATOM 2026 O O . HIS A 1 261 ? 12.531 26.484 19.219 1 98.12 261 HIS A O 1
ATOM 2032 N N . PRO A 1 262 ? 13.828 27.5 20.734 1 96.94 262 PRO A N 1
ATOM 2033 C CA . PRO A 1 262 ? 13.516 26.547 21.797 1 96.94 262 PRO A CA 1
ATOM 2034 C C . PRO A 1 262 ? 12.023 26.531 22.141 1 96.94 262 PRO A C 1
ATOM 2036 O O . PRO A 1 262 ? 11.547 25.578 22.766 1 96.94 262 PRO A O 1
ATOM 2039 N N . GLU A 1 263 ? 11.266 27.547 21.781 1 96.5 263 GLU A N 1
ATOM 2040 C CA . GLU A 1 263 ? 9.852 27.641 22.109 1 96.5 263 GLU A CA 1
ATOM 2041 C C . GLU A 1 263 ? 9.008 26.828 21.125 1 96.5 263 GLU A C 1
ATOM 2043 O O . GLU A 1 263 ? 7.824 26.578 21.375 1 96.5 263 GLU A O 1
ATOM 2048 N N . THR A 1 264 ? 9.609 26.469 20.031 1 97.88 264 THR A N 1
ATOM 2049 C CA . THR A 1 264 ? 8.938 25.656 19.016 1 97.88 264 THR A CA 1
ATOM 2050 C C . THR A 1 264 ? 9.281 24.188 19.188 1 97.88 264 THR A C 1
ATOM 2052 O O . THR A 1 264 ? 10.445 23.828 19.359 1 97.88 264 THR A O 1
ATOM 2055 N N . ARG A 1 265 ? 8.258 23.375 19.234 1 97.44 265 ARG A N 1
ATOM 2056 C CA . ARG A 1 265 ? 8.492 21.938 19.234 1 97.44 265 ARG A CA 1
ATOM 2057 C C . ARG A 1 265 ? 8.625 21.391 17.812 1 97.44 265 ARG A C 1
ATOM 2059 O O . ARG A 1 265 ? 7.727 21.562 17 1 97.44 265 ARG A O 1
ATOM 2066 N N . PHE A 1 266 ? 9.742 20.75 17.562 1 98.06 266 PHE A N 1
ATOM 2067 C CA . PHE A 1 266 ? 9.977 20.156 16.25 1 98.06 266 PHE A CA 1
ATOM 2068 C C . PHE A 1 266 ? 9.719 18.656 16.281 1 98.06 266 PHE A C 1
ATOM 2070 O O . PHE A 1 266 ? 10.328 17.922 17.062 1 98.06 266 PHE A O 1
ATOM 2077 N N . VAL A 1 267 ? 8.789 18.203 15.492 1 98.12 267 VAL A N 1
ATOM 2078 C CA . VAL A 1 267 ? 8.539 16.781 15.289 1 98.12 267 VAL A CA 1
ATOM 2079 C C . VAL A 1 267 ? 9.219 16.312 14.008 1 98.12 267 VAL A C 1
ATOM 2081 O O . VAL A 1 267 ? 8.875 16.75 12.914 1 98.12 267 VAL A O 1
ATOM 2084 N N . LEU A 1 268 ? 10.164 15.422 14.172 1 97.94 268 LEU A N 1
ATOM 2085 C CA . LEU A 1 268 ? 10.984 15 13.039 1 97.94 268 LEU A CA 1
ATOM 2086 C C . LEU A 1 268 ? 10.492 13.672 12.484 1 97.94 268 LEU A C 1
ATOM 2088 O O . LEU A 1 268 ? 10.281 12.719 13.234 1 97.94 268 LEU A O 1
ATOM 2092 N N . THR A 1 269 ? 10.289 13.625 11.141 1 97.69 269 THR A N 1
ATOM 2093 C CA . THR A 1 269 ? 9.75 12.469 10.438 1 97.69 269 THR A CA 1
ATOM 2094 C C . THR A 1 269 ? 10.609 12.109 9.234 1 97.69 269 THR A C 1
ATOM 2096 O O . THR A 1 269 ? 11.688 12.68 9.047 1 97.69 269 THR A O 1
ATOM 2099 N N . HIS A 1 270 ? 10.203 11.102 8.469 1 97.69 270 HIS A N 1
ATOM 2100 C CA . HIS A 1 270 ? 10.727 10.758 7.156 1 97.69 270 HIS A CA 1
ATOM 2101 C C . HIS A 1 270 ? 12.18 10.312 7.246 1 97.69 270 HIS A C 1
ATOM 2103 O O . HIS A 1 270 ? 13 10.672 6.398 1 97.69 270 HIS A O 1
ATOM 2109 N N . PHE A 1 271 ? 12.547 9.672 8.32 1 95.19 271 PHE A N 1
ATOM 2110 C CA . PHE A 1 271 ? 13.891 9.148 8.492 1 95.19 271 PHE A CA 1
ATOM 2111 C C . PHE A 1 271 ? 14.195 8.078 7.441 1 95.19 271 PHE A C 1
ATOM 2113 O O . PHE A 1 271 ? 13.328 7.277 7.094 1 95.19 271 PHE A O 1
ATOM 2120 N N . SER A 1 272 ? 15.422 8.047 7.027 1 92.38 272 SER A N 1
ATOM 2121 C CA . SER A 1 272 ? 15.891 7.008 6.109 1 92.38 272 SER A CA 1
ATOM 2122 C C . SER A 1 272 ? 15.719 5.617 6.711 1 92.38 272 SER A C 1
ATOM 2124 O O . SER A 1 272 ? 15.969 5.414 7.902 1 92.38 272 SER A O 1
ATOM 2126 N N . LEU A 1 273 ? 15.453 4.656 5.871 1 88.44 273 LEU A N 1
ATOM 2127 C CA . LEU A 1 273 ? 15.266 3.279 6.312 1 88.44 273 LEU A CA 1
ATOM 2128 C C . LEU A 1 273 ? 16.609 2.633 6.637 1 88.44 273 LEU A C 1
ATOM 2130 O O . LEU A 1 273 ? 16.656 1.515 7.156 1 88.44 273 LEU A O 1
ATOM 2134 N N . ARG A 1 274 ? 17.641 3.336 6.371 1 86.12 274 ARG A N 1
ATOM 2135 C CA . ARG A 1 274 ? 18.938 2.855 6.805 1 86.12 274 ARG A CA 1
ATOM 2136 C C . ARG A 1 274 ? 19.031 2.822 8.328 1 86.12 274 ARG A C 1
ATOM 2138 O O . ARG A 1 274 ? 19.891 2.141 8.883 1 86.12 274 ARG A O 1
ATOM 2145 N N . HIS A 1 275 ? 18.203 3.631 8.953 1 88.12 275 HIS A N 1
ATOM 2146 C CA . HIS A 1 275 ? 18.172 3.699 10.406 1 88.12 275 HIS A CA 1
ATOM 2147 C C . HIS A 1 275 ? 16.922 3.031 10.977 1 88.12 275 HIS A C 1
ATOM 2149 O O . HIS A 1 275 ? 15.82 3.287 10.508 1 88.12 275 HIS A O 1
ATOM 2155 N N . SER A 1 276 ? 17.156 2.184 11.945 1 86.19 276 SER A N 1
ATOM 2156 C CA . SER A 1 276 ? 16.016 1.688 12.719 1 86.19 276 SER A CA 1
ATOM 2157 C C . SER A 1 276 ? 15.469 2.77 13.641 1 86.19 276 SER A C 1
ATOM 2159 O O . SER A 1 276 ? 16.094 3.82 13.812 1 86.19 276 SER A O 1
ATOM 2161 N N . ASP A 1 277 ? 14.32 2.492 14.148 1 89.94 277 ASP A N 1
ATOM 2162 C CA . ASP A 1 277 ? 13.789 3.424 15.141 1 89.94 277 ASP A CA 1
ATOM 2163 C C . ASP A 1 277 ? 14.734 3.547 16.344 1 89.94 277 ASP A C 1
ATOM 2165 O O . ASP A 1 277 ? 14.891 4.633 16.906 1 89.94 277 ASP A O 1
ATOM 2169 N N . ALA A 1 278 ? 15.289 2.441 16.719 1 87.69 278 ALA A N 1
ATOM 2170 C CA . ALA A 1 278 ? 16.234 2.457 17.828 1 87.69 278 ALA A CA 1
ATOM 2171 C C . ALA A 1 278 ? 17.422 3.357 17.516 1 87.69 278 ALA A C 1
ATOM 2173 O O . ALA A 1 278 ? 17.891 4.094 18.391 1 87.69 278 ALA A O 1
ATOM 2174 N N . ASP A 1 279 ? 17.922 3.281 16.312 1 89.94 279 ASP A N 1
ATOM 2175 C CA . ASP A 1 279 ? 19.016 4.137 15.883 1 89.94 279 ASP A CA 1
ATOM 2176 C C . ASP A 1 279 ? 18.641 5.613 16 1 89.94 279 ASP A C 1
ATOM 2178 O O . ASP A 1 279 ? 19.438 6.418 16.516 1 89.94 279 ASP A O 1
ATOM 2182 N N . VAL A 1 280 ? 17.484 5.922 15.508 1 93.62 280 VAL A N 1
ATOM 2183 C CA . VAL A 1 280 ? 17.016 7.305 15.5 1 93.62 280 VAL A CA 1
ATOM 2184 C C . VAL A 1 280 ? 16.906 7.812 16.938 1 93.62 280 VAL A C 1
ATOM 2186 O O . VAL A 1 280 ? 17.375 8.906 17.25 1 93.62 280 VAL A O 1
ATOM 2189 N N . ILE A 1 281 ? 16.312 7.035 17.812 1 92.94 281 ILE A N 1
ATOM 2190 C CA . ILE A 1 281 ? 16.109 7.41 19.203 1 92.94 281 ILE A CA 1
ATOM 2191 C C . ILE A 1 281 ? 17.469 7.609 19.875 1 92.94 281 ILE A C 1
ATOM 2193 O O . ILE A 1 281 ? 17.688 8.609 20.578 1 92.94 281 ILE A O 1
ATOM 2197 N N . ALA A 1 282 ? 18.344 6.668 19.672 1 92.69 282 ALA A N 1
ATOM 2198 C CA . ALA A 1 282 ? 19.672 6.777 20.266 1 92.69 282 ALA A CA 1
ATOM 2199 C C . ALA A 1 282 ? 20.375 8.055 19.812 1 92.69 282 ALA A C 1
ATOM 2201 O O . ALA A 1 282 ? 21.016 8.734 20.625 1 92.69 282 ALA A O 1
ATOM 2202 N N . PHE A 1 283 ? 20.281 8.305 18.562 1 94.75 283 PHE A N 1
ATOM 2203 C CA . PHE A 1 283 ? 20.906 9.5 18 1 94.75 283 PHE A CA 1
ATOM 2204 C C . PHE A 1 283 ? 20.391 10.758 18.688 1 94.75 283 PHE A C 1
ATOM 2206 O O . PHE A 1 283 ? 21.172 11.586 19.156 1 94.75 283 PHE A O 1
ATOM 2213 N N . PHE A 1 284 ? 19.172 10.906 18.812 1 95.94 284 PHE A N 1
ATOM 2214 C CA . PHE A 1 284 ? 18.594 12.156 19.297 1 95.94 284 PHE A CA 1
ATOM 2215 C C . PHE A 1 284 ? 18.609 12.203 20.828 1 95.94 284 PHE A C 1
ATOM 2217 O O . PHE A 1 284 ? 18.531 13.281 21.422 1 95.94 284 PHE A O 1
ATOM 2224 N N . ASP A 1 285 ? 18.656 11.023 21.484 1 94 285 ASP A N 1
ATOM 2225 C CA . ASP A 1 285 ? 18.922 11.031 22.922 1 94 285 ASP A CA 1
ATOM 2226 C C . ASP A 1 285 ? 20.281 11.688 23.219 1 94 285 ASP A C 1
ATOM 2228 O O . ASP A 1 285 ? 20.422 12.406 24.219 1 94 285 ASP A O 1
ATOM 2232 N N . LYS A 1 286 ? 21.172 11.398 22.359 1 94.81 286 LYS A N 1
ATOM 2233 C CA . LYS A 1 286 ? 22.484 12.008 22.5 1 94.81 286 LYS A CA 1
ATOM 2234 C C . LYS A 1 286 ? 22.438 13.516 22.25 1 94.81 286 LYS A C 1
ATOM 2236 O O . LYS A 1 286 ? 23.125 14.289 22.906 1 94.81 286 LYS A O 1
ATOM 2241 N N . GLU A 1 287 ? 21.703 13.891 21.25 1 94.06 287 GLU A N 1
ATOM 2242 C CA . GLU A 1 287 ? 21.547 15.312 20.953 1 94.06 287 GLU A CA 1
ATOM 2243 C C . GLU A 1 287 ? 20.938 16.062 22.141 1 94.06 287 GLU A C 1
ATOM 2245 O O . GLU A 1 287 ? 21.25 17.234 22.359 1 94.06 287 GLU A O 1
ATOM 2250 N N . ASN A 1 288 ? 20.031 15.43 22.875 1 92.94 288 ASN A N 1
ATOM 2251 C CA . ASN A 1 288 ? 19.438 15.906 24.125 1 92.94 288 ASN A CA 1
ATOM 2252 C C . ASN A 1 288 ? 18.797 17.281 23.969 1 92.94 288 ASN A C 1
ATOM 22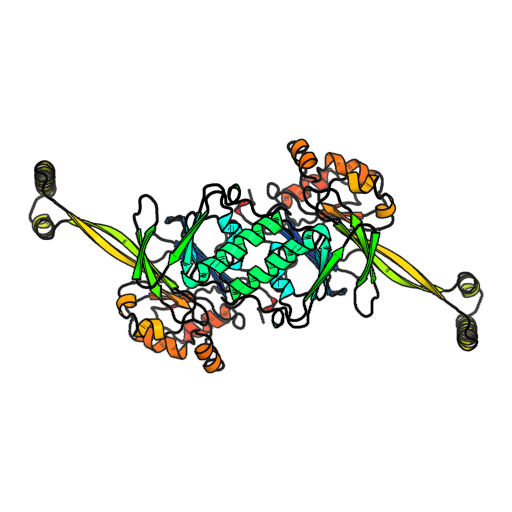54 O O . ASN A 1 288 ? 19.094 18.203 24.734 1 92.94 288 ASN A O 1
ATOM 2258 N N . LEU A 1 289 ? 18.047 17.531 22.953 1 95.38 289 LEU A N 1
ATOM 2259 C CA . LEU A 1 289 ? 17.266 18.734 22.734 1 95.38 289 LEU A CA 1
ATOM 2260 C C . LEU A 1 289 ? 15.82 18.531 23.156 1 95.38 289 LEU A C 1
ATOM 2262 O O . LEU A 1 289 ? 15.094 17.75 22.562 1 95.38 289 LEU A O 1
ATOM 2266 N N . PRO A 1 290 ? 15.391 19.25 24.172 1 94.5 290 PRO A N 1
ATOM 2267 C CA . PRO A 1 290 ? 14.078 18.984 24.766 1 94.5 290 PRO A CA 1
ATOM 2268 C C . PRO A 1 290 ? 12.922 19.344 23.828 1 94.5 290 PRO A C 1
ATOM 2270 O O . PRO A 1 290 ? 11.797 18.891 24.047 1 94.5 290 PRO A O 1
ATOM 2273 N N . ASN A 1 291 ? 13.156 20.172 22.828 1 96.75 291 ASN A N 1
ATOM 2274 C CA . ASN A 1 291 ? 12.07 20.609 21.953 1 96.75 291 ASN A CA 1
ATOM 2275 C C . ASN A 1 291 ? 12.008 19.766 20.672 1 96.75 291 ASN A C 1
ATOM 2277 O O . ASN A 1 291 ? 11.453 20.203 19.672 1 96.75 291 ASN A O 1
ATOM 2281 N N . VAL A 1 292 ? 12.633 18.594 20.703 1 96.88 292 VAL A N 1
ATOM 2282 C CA . VAL A 1 292 ? 12.609 17.688 19.547 1 96.88 292 VAL A CA 1
ATOM 2283 C C . VAL A 1 292 ? 11.828 16.422 19.906 1 96.88 292 VAL A C 1
ATOM 2285 O O . VAL A 1 292 ? 12.078 15.797 20.938 1 96.88 292 VAL A O 1
ATOM 2288 N N . THR A 1 293 ? 10.867 16.125 19.141 1 96.44 293 THR A N 1
ATOM 2289 C CA . THR A 1 293 ? 10.164 14.836 19.141 1 96.44 293 THR A CA 1
ATOM 2290 C C . THR A 1 293 ? 10.469 14.062 17.859 1 96.44 293 THR A C 1
ATOM 2292 O O . THR A 1 293 ? 10.336 14.602 16.75 1 96.44 293 THR A O 1
ATOM 2295 N N . VAL A 1 294 ? 10.914 12.875 17.969 1 96.5 294 VAL A N 1
ATOM 2296 C CA . VAL A 1 294 ? 11.227 12.094 16.781 1 96.5 294 VAL A CA 1
ATOM 2297 C C . VAL A 1 294 ? 10.125 11.062 16.531 1 96.5 294 VAL A C 1
ATOM 2299 O O . VAL A 1 294 ? 9.664 10.398 17.469 1 96.5 294 VAL A O 1
ATOM 2302 N N . TRP A 1 295 ? 9.672 10.93 15.344 1 96.12 295 TRP A N 1
ATOM 2303 C CA . TRP A 1 295 ? 8.625 9.977 14.992 1 96.12 295 TRP A CA 1
ATOM 2304 C C . TRP A 1 295 ? 9.188 8.562 14.906 1 96.12 295 TRP A C 1
ATOM 2306 O O . TRP A 1 295 ? 9.242 7.969 13.828 1 96.12 295 TRP A O 1
ATOM 2316 N N . ALA A 1 296 ? 9.578 8.031 15.969 1 92.56 296 ALA A N 1
ATOM 2317 C CA . ALA A 1 296 ? 10.133 6.703 16.203 1 92.56 296 ALA A CA 1
ATOM 2318 C C . ALA A 1 296 ? 9.68 6.145 17.547 1 92.56 296 ALA A C 1
ATOM 2320 O O . ALA A 1 296 ? 9.227 6.895 18.422 1 92.56 296 ALA A O 1
ATOM 2321 N N . HIS A 1 297 ? 9.719 4.883 17.625 1 89.31 297 HIS A N 1
ATOM 2322 C CA . HIS A 1 297 ? 9.375 4.188 18.859 1 89.31 297 HIS A CA 1
ATOM 2323 C C . HIS A 1 297 ? 10.266 2.965 19.062 1 89.31 297 HIS A C 1
ATOM 2325 O O . HIS A 1 297 ? 10.531 2.217 18.125 1 89.31 297 HIS A O 1
ATOM 2331 N N . PRO A 1 298 ? 10.664 2.766 20.281 1 82.56 298 PRO A N 1
ATOM 2332 C CA . PRO A 1 298 ? 11.602 1.673 20.531 1 82.56 298 PRO A CA 1
ATOM 2333 C C . PRO A 1 298 ? 11.031 0.303 20.172 1 82.56 298 PRO A C 1
ATOM 2335 O O . PRO A 1 298 ? 11.773 -0.613 19.828 1 82.56 298 PRO A O 1
ATOM 2338 N N . GLU A 1 299 ? 9.797 0.063 20.203 1 78.19 299 GLU A N 1
ATOM 2339 C CA . GLU A 1 299 ? 9.172 -1.229 19.938 1 78.19 299 GLU A CA 1
ATOM 2340 C C . GLU A 1 299 ? 8.477 -1.243 18.578 1 78.19 299 GLU A C 1
ATOM 2342 O O . GLU A 1 299 ? 7.586 -2.059 18.328 1 78.19 299 GLU A O 1
ATOM 2347 N N . SER A 1 300 ? 8.914 -0.385 17.812 1 77.5 300 SER A N 1
ATOM 2348 C CA . SER A 1 300 ? 8.281 -0.308 16.5 1 77.5 300 SER A CA 1
ATOM 2349 C C . SER A 1 300 ? 8.742 -1.452 15.594 1 77.5 300 SER A C 1
ATOM 2351 O O . SER A 1 300 ? 9.891 -1.884 15.664 1 77.5 300 SER A O 1
ATOM 2353 N N . LEU A 1 301 ? 7.77 -1.98 14.828 1 72.44 301 LEU A N 1
ATOM 2354 C CA . LEU A 1 301 ? 8.086 -2.959 13.797 1 72.44 301 LEU A CA 1
ATOM 2355 C C . LEU A 1 301 ? 8.234 -2.287 12.438 1 72.44 301 LEU A C 1
ATOM 2357 O O . LEU A 1 301 ? 7.363 -1.512 12.031 1 72.44 301 LEU A O 1
ATOM 2361 N N . LEU A 1 302 ? 9.445 -2.334 11.883 1 66.5 302 LEU A N 1
ATOM 2362 C CA . LEU A 1 302 ? 9.711 -1.824 10.539 1 66.5 302 LEU A CA 1
ATOM 2363 C C . LEU A 1 302 ? 9.891 -2.969 9.547 1 66.5 302 LEU A C 1
ATOM 2365 O O . LEU A 1 302 ? 10.055 -4.125 9.953 1 66.5 302 LEU A O 1
ATOM 2369 N N . PRO A 1 303 ? 9.625 -2.594 8.273 1 58.34 303 PRO A N 1
ATOM 2370 C CA . PRO A 1 303 ? 9.938 -3.646 7.301 1 58.34 303 PRO A CA 1
ATOM 2371 C C . PRO A 1 303 ? 11.359 -4.176 7.434 1 58.34 303 PRO A C 1
ATOM 2373 O O . PRO A 1 303 ? 12.289 -3.396 7.656 1 58.34 303 PRO A O 1
ATOM 2376 N N . GLU A 1 304 ? 11.406 -5.52 7.742 1 53.5 304 GLU A N 1
ATOM 2377 C CA . GLU A 1 304 ? 12.641 -6.219 8.102 1 53.5 304 GLU A CA 1
ATOM 2378 C C . GLU A 1 304 ? 13.781 -5.844 7.16 1 53.5 304 GLU A C 1
ATOM 2380 O O . GLU A 1 304 ? 14.93 -5.73 7.59 1 53.5 304 GLU A O 1
ATOM 2385 N N . GLN A 1 305 ? 13.484 -5.883 5.914 1 48.56 305 GLN A N 1
ATOM 2386 C CA . GLN A 1 305 ? 14.656 -5.676 5.066 1 48.56 305 GLN A CA 1
ATOM 2387 C C . GLN A 1 305 ? 15.453 -4.449 5.516 1 48.56 305 GLN A C 1
ATOM 2389 O O . GLN A 1 305 ? 16.625 -4.301 5.164 1 48.56 305 GLN A O 1
ATOM 2394 N N . HIS A 1 306 ? 14.75 -3.717 6.293 1 45.59 306 HIS A N 1
ATOM 2395 C CA . HIS A 1 306 ? 15.43 -2.492 6.711 1 45.59 306 HIS A CA 1
ATOM 2396 C C . HIS A 1 306 ? 15.766 -2.529 8.195 1 45.59 306 HIS A C 1
ATOM 2398 O O . HIS A 1 306 ? 16.078 -1.496 8.789 1 45.59 306 HIS A O 1
ATOM 2404 N N . GLN A 1 307 ? 15.391 -3.742 8.812 1 42 307 GLN A N 1
ATOM 2405 C CA . GLN A 1 307 ? 15.758 -3.896 10.219 1 42 307 GLN A CA 1
ATOM 2406 C C . GLN A 1 307 ? 17.219 -4.305 10.359 1 42 307 GLN A C 1
ATOM 2408 O O . GLN A 1 307 ? 17.531 -5.496 10.391 1 42 307 GLN A O 1
ATOM 2413 N N . HIS A 1 308 ? 18.094 -3.822 9.562 1 37.91 308 HIS A N 1
ATOM 2414 C CA . HIS A 1 308 ? 19.453 -4.293 9.828 1 37.91 308 HIS A CA 1
ATOM 2415 C C . HIS A 1 308 ? 19.812 -4.141 11.297 1 37.91 308 HIS A C 1
ATOM 2417 O O . HIS A 1 308 ? 19.359 -3.201 11.961 1 37.91 308 HIS A O 1
ATOM 2423 N N . MET B 1 1 ? 7.652 16 28.484 1 46.59 1 MET B N 1
ATOM 2424 C CA . MET B 1 1 ? 6.93 15.875 27.219 1 46.59 1 MET B CA 1
ATOM 2425 C C . MET B 1 1 ? 7.566 14.812 26.344 1 46.59 1 MET B C 1
ATOM 2427 O O . MET B 1 1 ? 8.789 14.68 26.297 1 46.59 1 MET B O 1
ATOM 2431 N N . ASN B 1 2 ? 6.723 13.844 25.828 1 56.03 2 ASN B N 1
ATOM 2432 C CA . ASN B 1 2 ? 7.289 12.578 25.375 1 56.03 2 ASN B CA 1
ATOM 2433 C C . ASN B 1 2 ? 8.141 12.766 24.125 1 56.03 2 ASN B C 1
ATOM 2435 O O . ASN B 1 2 ? 7.73 13.461 23.188 1 56.03 2 ASN B O 1
ATOM 2439 N N . ARG B 1 3 ? 9.398 12.359 24.25 1 75.06 3 ARG B N 1
ATOM 2440 C CA . ARG B 1 3 ? 10.398 12.43 23.188 1 75.06 3 ARG B CA 1
ATOM 2441 C C . ARG B 1 3 ? 9.969 11.602 21.969 1 75.06 3 ARG B C 1
ATOM 2443 O O . ARG B 1 3 ? 10.492 11.797 20.875 1 75.06 3 ARG B O 1
ATOM 2450 N N . TYR B 1 4 ? 8.938 10.742 22.297 1 83.62 4 TYR B N 1
ATOM 2451 C CA . TYR B 1 4 ? 8.5 9.914 21.188 1 83.62 4 TYR B CA 1
ATOM 2452 C C . TYR B 1 4 ? 7.004 9.656 21.25 1 83.62 4 TYR B C 1
ATOM 2454 O O . TYR B 1 4 ? 6.414 9.664 22.328 1 83.62 4 TYR B O 1
ATOM 2462 N N . PRO B 1 5 ? 6.355 9.5 20.062 1 87.25 5 PRO B N 1
ATOM 2463 C CA . PRO B 1 5 ? 4.941 9.109 20.031 1 87.25 5 PRO B CA 1
ATOM 2464 C C . PRO B 1 5 ? 4.703 7.707 20.578 1 87.25 5 PRO B C 1
ATOM 2466 O O . PRO B 1 5 ? 5.656 6.945 20.781 1 87.25 5 PRO B O 1
ATOM 2469 N N . GLU B 1 6 ? 3.461 7.414 20.922 1 83.75 6 GLU B N 1
ATOM 2470 C CA . GLU B 1 6 ? 3.078 6.066 21.328 1 83.75 6 GLU B CA 1
ATOM 2471 C C . GLU B 1 6 ? 2.834 5.172 20.125 1 83.75 6 GLU B C 1
ATOM 2473 O O . GLU B 1 6 ? 2.516 5.664 19.031 1 83.75 6 GLU B O 1
ATOM 2478 N N . ARG B 1 7 ? 3.098 3.877 20.344 1 79.75 7 ARG B N 1
ATOM 2479 C CA . ARG B 1 7 ? 2.705 2.932 19.297 1 79.75 7 ARG B CA 1
ATOM 2480 C C . ARG B 1 7 ? 1.189 2.9 19.141 1 79.75 7 ARG B C 1
ATOM 2482 O O . ARG B 1 7 ? 0.449 2.957 20.125 1 79.75 7 ARG B O 1
ATOM 2489 N N . LEU B 1 8 ? 0.772 2.828 17.891 1 75.44 8 LEU B N 1
ATOM 2490 C CA . LEU B 1 8 ? -0.645 2.568 17.672 1 75.44 8 LEU B CA 1
ATOM 2491 C C . LEU B 1 8 ? -0.934 1.071 17.688 1 75.44 8 LEU B C 1
ATOM 2493 O O . LEU B 1 8 ? -0.626 0.356 16.734 1 75.44 8 LEU B O 1
ATOM 2497 N N . ASP B 1 9 ? -1.408 0.568 18.719 1 69.12 9 ASP B N 1
ATOM 2498 C CA . ASP B 1 9 ? -1.717 -0.855 18.828 1 69.12 9 ASP B CA 1
ATOM 2499 C C . ASP B 1 9 ? -3.141 -1.145 18.344 1 69.12 9 ASP B C 1
ATOM 2501 O O . ASP B 1 9 ? -3.34 -1.727 17.281 1 69.12 9 ASP B O 1
ATOM 2505 N N . ARG B 1 10 ? -4.133 -0.595 19.125 1 63.03 10 ARG B N 1
ATOM 2506 C CA . ARG B 1 10 ? -5.52 -0.749 18.703 1 63.03 10 ARG B CA 1
ATOM 2507 C C . ARG B 1 10 ? -5.816 0.11 17.469 1 63.03 10 ARG B C 1
ATOM 2509 O O . ARG B 1 10 ? -5.52 1.306 17.453 1 63.03 10 ARG B O 1
ATOM 2516 N N . GLY B 1 11 ? -6.207 -0.517 16.438 1 63.44 11 GLY B N 1
ATOM 2517 C CA . GLY B 1 11 ? -6.535 0.225 15.227 1 63.44 11 GLY B CA 1
ATOM 2518 C C . GLY B 1 11 ? -5.449 0.154 14.172 1 63.44 11 GLY B C 1
ATOM 2519 O O . GLY B 1 11 ? -5.613 0.685 13.07 1 63.44 11 GLY B O 1
ATOM 2520 N N . HIS B 1 12 ? -4.328 -0.566 14.531 1 68.06 12 HIS B N 1
ATOM 2521 C CA . HIS B 1 12 ? -3.25 -0.662 13.555 1 68.06 12 HIS B CA 1
ATOM 2522 C C . HIS B 1 12 ? -3.637 -1.576 12.391 1 68.06 12 HIS B C 1
ATOM 2524 O O . HIS B 1 12 ? -4.172 -2.666 12.609 1 68.06 12 HIS B O 1
ATOM 2530 N N . PRO B 1 13 ? -3.477 -1.036 11.164 1 66.81 13 PRO B N 1
ATOM 2531 C CA . PRO B 1 13 ? -3.811 -1.853 9.992 1 66.81 13 PRO B CA 1
ATOM 2532 C C . PRO B 1 13 ? -2.723 -2.869 9.656 1 66.81 13 PRO B C 1
ATOM 2534 O O . PRO B 1 13 ? -2.01 -2.709 8.656 1 66.81 13 PRO B O 1
ATOM 2537 N N . PHE B 1 14 ? -2.746 -3.941 10.383 1 73.25 14 PHE B N 1
ATOM 2538 C CA . PHE B 1 14 ? -1.712 -4.945 10.156 1 73.25 14 PHE B CA 1
ATOM 2539 C C . PHE B 1 14 ? -2.15 -5.941 9.094 1 73.25 14 PHE B C 1
ATOM 2541 O O . PHE B 1 14 ? -3.316 -6.344 9.055 1 73.25 14 PHE B O 1
ATOM 2548 N N . ARG B 1 15 ? -1.315 -6.23 8.117 1 86.19 15 ARG B N 1
ATOM 2549 C CA . ARG B 1 15 ? -1.488 -7.309 7.148 1 86.19 15 ARG B CA 1
ATOM 2550 C C . ARG B 1 15 ? -0.402 -8.367 7.309 1 86.19 15 ARG B C 1
ATOM 2552 O O . ARG B 1 15 ? 0.665 -8.266 6.695 1 86.19 15 ARG B O 1
ATOM 2559 N N . GLN B 1 16 ? -0.778 -9.336 8.148 1 83.69 16 GLN B N 1
ATOM 2560 C CA . GLN B 1 16 ? 0.197 -10.375 8.461 1 83.69 16 GLN B CA 1
ATOM 2561 C C . GLN B 1 16 ? 0.387 -11.32 7.277 1 83.69 16 GLN B C 1
ATOM 2563 O O . GLN B 1 16 ? -0.564 -11.969 6.836 1 83.69 16 GLN B O 1
ATOM 2568 N N . TRP B 1 17 ? 1.659 -11.359 6.797 1 88.75 17 TRP B N 1
ATOM 2569 C CA . TRP B 1 17 ? 1.987 -12.328 5.754 1 88.75 17 TRP B CA 1
ATOM 2570 C C . TRP B 1 17 ? 2.117 -13.734 6.34 1 88.75 17 TRP B C 1
ATOM 2572 O O . TRP B 1 17 ? 2.49 -13.898 7.504 1 88.75 17 TRP B O 1
ATOM 2582 N N . LYS B 1 18 ? 1.769 -14.719 5.562 1 92.75 18 LYS B N 1
ATOM 2583 C CA . LYS B 1 18 ? 1.975 -16.125 5.871 1 92.75 18 LYS B CA 1
ATOM 2584 C C . LYS B 1 18 ? 2.896 -16.797 4.852 1 92.75 18 LYS B C 1
ATOM 2586 O O . LYS B 1 18 ? 3.15 -16.234 3.783 1 92.75 18 LYS B O 1
ATOM 2591 N N . THR B 1 19 ? 3.477 -17.875 5.219 1 92.75 19 THR B N 1
ATOM 2592 C CA . THR B 1 19 ? 4.398 -18.625 4.367 1 92.75 19 THR B CA 1
ATOM 2593 C C . THR B 1 19 ? 4.098 -20.109 4.434 1 92.75 19 THR B C 1
ATOM 2595 O O . THR B 1 19 ? 3.766 -20.641 5.5 1 92.75 19 THR B O 1
ATOM 2598 N N . TRP B 1 20 ? 4.199 -20.734 3.295 1 94.88 20 TRP B N 1
ATOM 2599 C CA . TRP B 1 20 ? 3.795 -22.141 3.176 1 94.88 20 TRP B CA 1
ATOM 2600 C C . TRP B 1 20 ? 4.594 -22.844 2.084 1 94.88 20 TRP B C 1
ATOM 2602 O O . TRP B 1 20 ? 4.492 -22.484 0.907 1 94.88 20 TRP B O 1
ATOM 2612 N N . PRO B 1 21 ? 5.449 -23.844 2.479 1 95.25 21 PRO B N 1
ATOM 2613 C CA . PRO B 1 21 ? 6.059 -24.672 1.434 1 95.25 21 PRO B CA 1
ATOM 2614 C C . PRO B 1 21 ? 5.027 -25.484 0.65 1 95.25 21 PRO B C 1
ATOM 2616 O O . PRO B 1 21 ? 4.211 -26.188 1.245 1 95.25 21 PRO B O 1
ATOM 2619 N N . ILE B 1 22 ? 5.035 -25.297 -0.613 1 95.69 22 ILE B N 1
ATOM 2620 C CA . ILE B 1 22 ? 4.137 -26.078 -1.449 1 95.69 22 ILE B CA 1
ATOM 2621 C C . ILE B 1 22 ? 4.621 -27.531 -1.508 1 95.69 22 ILE B C 1
ATOM 2623 O O . ILE B 1 22 ? 5.711 -27.812 -2.014 1 95.69 22 ILE B O 1
ATOM 2627 N N . PRO B 1 23 ? 3.77 -28.391 -1.045 1 92.75 23 PRO B N 1
ATOM 2628 C CA . PRO B 1 23 ? 4.23 -29.781 -0.925 1 92.75 23 PRO B CA 1
ATOM 2629 C C . PRO B 1 23 ? 4.707 -30.359 -2.254 1 92.75 23 PRO B C 1
ATOM 2631 O O . PRO B 1 23 ? 4.043 -30.188 -3.279 1 92.75 23 PRO B O 1
ATOM 2634 N N . GLY B 1 24 ? 5.887 -30.938 -2.184 1 91 24 GLY B N 1
ATOM 2635 C CA . GLY B 1 24 ? 6.398 -31.719 -3.305 1 91 24 GLY B CA 1
ATOM 2636 C C . GLY B 1 24 ? 6.953 -30.859 -4.422 1 91 24 GLY B C 1
ATOM 2637 O O . GLY B 1 24 ? 7.23 -31.344 -5.516 1 91 24 GLY B O 1
ATOM 2638 N N . THR B 1 25 ? 7.109 -29.531 -4.199 1 92.38 25 THR B N 1
ATOM 2639 C CA . THR B 1 25 ? 7.461 -28.688 -5.328 1 92.38 25 THR B CA 1
ATOM 2640 C C . THR B 1 25 ? 8.812 -28.016 -5.098 1 92.38 25 THR B C 1
ATOM 2642 O O . THR B 1 25 ? 9.445 -27.547 -6.043 1 92.38 25 THR B O 1
ATOM 2645 N N . GLY B 1 26 ? 9.289 -27.906 -3.873 1 93.38 26 GLY B N 1
ATOM 2646 C CA . GLY B 1 26 ? 10.469 -27.125 -3.551 1 93.38 26 GLY B CA 1
ATOM 2647 C C . GLY B 1 26 ? 10.227 -25.641 -3.6 1 93.38 26 GLY B C 1
ATOM 2648 O O . GLY B 1 26 ? 11.164 -24.844 -3.461 1 93.38 26 GLY B O 1
ATOM 2649 N N . LEU B 1 27 ? 8.992 -25.281 -3.848 1 95.75 27 LEU B N 1
ATOM 2650 C CA . LEU B 1 27 ? 8.609 -23.875 -3.908 1 95.75 27 LEU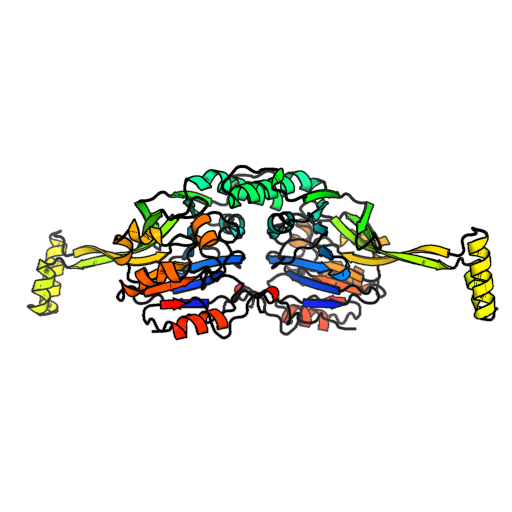 B CA 1
ATOM 2651 C C . LEU B 1 27 ? 7.906 -23.438 -2.625 1 95.75 27 LEU B C 1
ATOM 2653 O O . LEU B 1 27 ? 7.281 -24.266 -1.95 1 95.75 27 LEU B O 1
ATOM 2657 N N . THR B 1 28 ? 8.047 -22.219 -2.311 1 96 28 THR B N 1
ATOM 2658 C CA . THR B 1 28 ? 7.402 -21.641 -1.13 1 96 28 THR B CA 1
ATOM 2659 C C . THR B 1 28 ? 6.469 -20.5 -1.52 1 96 28 THR B C 1
ATOM 2661 O O . THR B 1 28 ? 6.852 -19.609 -2.277 1 96 28 THR B O 1
ATOM 2664 N N . LEU B 1 29 ? 5.258 -20.609 -1.05 1 96.25 29 LEU B N 1
ATOM 2665 C CA . LEU B 1 29 ? 4.289 -19.531 -1.221 1 96.25 29 LEU B CA 1
ATOM 2666 C C . LEU B 1 29 ? 4.27 -18.625 0.005 1 96.25 29 LEU B C 1
ATOM 2668 O O . LEU B 1 29 ? 3.994 -19.078 1.116 1 96.25 29 LEU B O 1
ATOM 2672 N N . THR B 1 30 ? 4.57 -17.312 -0.192 1 94.81 30 THR B N 1
ATOM 2673 C CA . THR B 1 30 ? 4.613 -16.359 0.91 1 94.81 30 THR B CA 1
ATOM 2674 C C . THR B 1 30 ? 3.848 -15.094 0.553 1 94.81 30 THR B C 1
ATOM 2676 O O . THR B 1 30 ? 4.098 -14.484 -0.488 1 94.81 30 THR B O 1
ATOM 2679 N N . GLY B 1 31 ? 2.93 -14.742 1.438 1 93.56 31 GLY B N 1
ATOM 2680 C CA . GLY B 1 31 ? 2.215 -13.523 1.097 1 93.56 31 GLY B CA 1
ATOM 2681 C C . GLY B 1 31 ? 0.938 -13.336 1.896 1 93.56 31 GLY B C 1
ATOM 2682 O O . GLY B 1 31 ? 0.852 -13.766 3.047 1 93.56 31 GLY B O 1
ATOM 2683 N N . TYR B 1 32 ? 0.011 -12.602 1.308 1 93.69 32 TYR B N 1
ATOM 2684 C CA . TYR B 1 32 ? -1.225 -12.133 1.928 1 93.69 32 TYR B CA 1
ATOM 2685 C C . TYR B 1 32 ? -2.361 -12.094 0.913 1 93.69 32 TYR B C 1
ATOM 2687 O O . TYR B 1 32 ? -2.143 -11.781 -0.26 1 93.69 32 TYR B O 1
ATOM 2695 N N . SER B 1 33 ? -3.551 -12.391 1.436 1 95.88 33 SER B N 1
ATOM 2696 C CA . SER B 1 33 ? -4.703 -12.266 0.548 1 95.88 33 SER B CA 1
ATOM 2697 C C . SER B 1 33 ? -6 -12.117 1.34 1 95.88 33 SER B C 1
ATOM 2699 O O . SER B 1 33 ? -6.383 -13.023 2.082 1 95.88 33 SER B O 1
ATOM 2701 N N . ARG B 1 34 ? -6.602 -11.023 1.162 1 94.25 34 ARG B N 1
ATOM 2702 C CA . ARG B 1 34 ? -7.961 -10.758 1.634 1 94.25 34 ARG B CA 1
ATOM 2703 C C . ARG B 1 34 ? -8.742 -9.93 0.619 1 94.25 34 ARG B C 1
ATOM 2705 O O . ARG B 1 34 ? -8.195 -9.008 0.017 1 94.25 34 ARG B O 1
ATOM 2712 N N . SER B 1 35 ? -9.984 -10.328 0.496 1 94.31 35 SER B N 1
ATOM 2713 C CA . SER B 1 35 ? -10.852 -9.703 -0.497 1 94.31 35 SER B CA 1
ATOM 2714 C C . SER B 1 35 ? -11.016 -8.211 -0.22 1 94.31 35 SER B C 1
ATOM 2716 O O . SER B 1 35 ? -11.18 -7.801 0.931 1 94.31 35 SER B O 1
ATOM 2718 N N . ASN B 1 36 ? -10.945 -7.398 -1.309 1 91 36 ASN B N 1
ATOM 2719 C CA . ASN B 1 36 ? -11.125 -5.949 -1.27 1 91 36 ASN B CA 1
ATOM 2720 C C . ASN B 1 36 ? -10.062 -5.277 -0.4 1 91 36 ASN B C 1
ATOM 2722 O O . ASN B 1 36 ? -10.289 -4.18 0.117 1 91 36 ASN B O 1
ATOM 2726 N N . ASP B 1 37 ? -8.992 -5.922 -0.18 1 92.62 37 ASP B N 1
ATOM 2727 C CA . ASP B 1 37 ? -7.875 -5.383 0.585 1 92.62 37 ASP B CA 1
ATOM 2728 C C . ASP B 1 37 ? -6.566 -5.496 -0.197 1 92.62 37 ASP B C 1
ATOM 2730 O O . ASP B 1 37 ? -6.211 -4.594 -0.956 1 92.62 37 ASP B O 1
ATOM 2734 N N . LYS B 1 38 ? -5.992 -6.699 -0.178 1 94.62 38 LYS B N 1
ATOM 2735 C CA . LYS B 1 38 ? -4.762 -6.887 -0.938 1 94.62 38 LYS B CA 1
ATOM 2736 C C . LYS B 1 38 ? -4.523 -8.367 -1.239 1 94.62 38 LYS B C 1
ATOM 2738 O O . LYS B 1 38 ? -4.898 -9.234 -0.449 1 94.62 38 LYS B O 1
ATOM 2743 N N . THR B 1 39 ? -3.885 -8.641 -2.326 1 97.44 39 THR B N 1
ATOM 2744 C CA . THR B 1 39 ? -3.396 -9.977 -2.658 1 97.44 39 THR B CA 1
ATOM 2745 C C . THR B 1 39 ? -2.021 -9.898 -3.316 1 97.44 39 THR B C 1
ATOM 2747 O O . THR B 1 39 ? -1.845 -9.203 -4.32 1 97.44 39 THR B O 1
ATOM 2750 N N . PHE B 1 40 ? -1.113 -10.555 -2.721 1 97.25 40 PHE B N 1
ATOM 2751 C CA . PHE B 1 40 ? 0.252 -10.672 -3.219 1 97.25 40 PHE B CA 1
ATOM 2752 C C . PHE B 1 40 ? 0.942 -11.898 -2.639 1 97.25 40 PHE B C 1
ATOM 2754 O O . PHE B 1 40 ? 0.936 -12.102 -1.422 1 97.25 40 PHE B O 1
ATOM 2761 N N . PHE B 1 41 ? 1.519 -12.703 -3.52 1 97.75 41 PHE B N 1
ATOM 2762 C CA . PHE B 1 41 ? 2.324 -13.844 -3.092 1 97.75 41 PHE B CA 1
ATOM 2763 C C . PHE B 1 41 ? 3.688 -13.828 -3.771 1 97.75 41 PHE B C 1
ATOM 2765 O O . PHE B 1 41 ? 3.779 -13.633 -4.984 1 97.75 41 PHE B O 1
ATOM 2772 N N . HIS B 1 42 ? 4.684 -14.023 -3.01 1 96.19 42 HIS B N 1
ATOM 2773 C CA . HIS B 1 42 ? 6.055 -14.141 -3.49 1 96.19 42 HIS B CA 1
ATOM 2774 C C . HIS B 1 42 ? 6.484 -15.602 -3.576 1 96.19 42 HIS B C 1
ATOM 2776 O O . HIS B 1 42 ? 6.211 -16.391 -2.666 1 96.19 42 HIS B O 1
ATOM 2782 N N . LEU B 1 43 ? 6.996 -16 -4.707 1 96.94 43 LEU B N 1
ATOM 2783 C CA . LEU B 1 43 ? 7.684 -17.266 -4.926 1 96.94 43 LEU B CA 1
ATOM 2784 C C . LEU B 1 43 ? 9.188 -17.047 -5.086 1 96.94 43 LEU B C 1
ATOM 2786 O O . LEU B 1 43 ? 9.688 -16.984 -6.207 1 96.94 43 LEU B O 1
ATOM 2790 N N . PRO B 1 44 ? 9.898 -17.047 -4.016 1 94.25 44 PRO B N 1
ATOM 2791 C CA . PRO B 1 44 ? 11.312 -16.641 -4.074 1 94.25 44 PRO B CA 1
ATOM 2792 C C . PRO B 1 44 ? 12.148 -17.562 -4.969 1 94.25 44 PRO B C 1
ATOM 2794 O O . PRO B 1 44 ? 13.039 -17.094 -5.676 1 94.25 44 PRO B O 1
ATOM 2797 N N . GLU B 1 45 ? 11.875 -18.844 -5 1 95.5 45 GLU B N 1
ATOM 2798 C CA . GLU B 1 45 ? 12.672 -19.812 -5.746 1 95.5 45 GLU B CA 1
ATOM 2799 C C . GLU B 1 45 ? 12.57 -19.562 -7.246 1 95.5 45 GLU B C 1
ATOM 2801 O O . GLU B 1 45 ? 13.5 -19.891 -7.996 1 95.5 45 GLU B O 1
ATOM 2806 N N . LEU B 1 46 ? 11.5 -18.969 -7.605 1 96.62 46 LEU B N 1
ATOM 2807 C CA . LEU B 1 46 ? 11.289 -18.719 -9.023 1 96.62 46 LEU B CA 1
ATOM 2808 C C . LEU B 1 46 ? 11.461 -17.234 -9.344 1 96.62 46 LEU B C 1
ATOM 2810 O O . LEU B 1 46 ? 11.336 -16.828 -10.5 1 96.62 46 LEU B O 1
ATOM 2814 N N . ARG B 1 47 ? 11.633 -16.406 -8.312 1 95.31 47 ARG B N 1
ATOM 2815 C CA . ARG B 1 47 ? 11.758 -14.953 -8.453 1 95.31 47 ARG B CA 1
ATOM 2816 C C . ARG B 1 47 ? 10.547 -14.359 -9.148 1 95.31 47 ARG B C 1
ATOM 2818 O O . ARG B 1 47 ? 10.68 -13.57 -10.086 1 95.31 47 ARG B O 1
ATOM 2825 N N . CYS B 1 48 ? 9.383 -14.844 -8.648 1 96.88 48 CYS B N 1
ATOM 2826 C CA . CYS B 1 48 ? 8.094 -14.43 -9.195 1 96.88 48 CYS B CA 1
ATOM 2827 C C . CYS B 1 48 ? 7.156 -13.953 -8.094 1 96.88 48 CYS B C 1
ATOM 2829 O O . CYS B 1 48 ? 7.367 -14.258 -6.922 1 96.88 48 CYS B O 1
ATOM 2831 N N . SER B 1 49 ? 6.262 -13.18 -8.586 1 98 49 SER B N 1
ATOM 2832 C CA . SER B 1 49 ? 5.125 -12.906 -7.711 1 98 49 SER B CA 1
ATOM 2833 C C . SER B 1 49 ? 3.803 -13.219 -8.406 1 98 49 SER B C 1
ATOM 2835 O O . SER B 1 49 ? 3.721 -13.195 -9.633 1 98 49 SER B O 1
ATOM 2837 N N . LEU B 1 50 ? 2.922 -13.633 -7.609 1 98.81 50 LEU B N 1
ATOM 2838 C CA . LEU B 1 50 ? 1.524 -13.742 -8.008 1 98.81 50 LEU B CA 1
ATOM 2839 C C . LEU B 1 50 ? 0.717 -12.547 -7.512 1 98.81 50 LEU B C 1
ATOM 2841 O O . LEU B 1 50 ? 0.616 -12.328 -6.305 1 98.81 50 LEU B O 1
ATOM 2845 N N . ASP B 1 51 ? 0.231 -11.773 -8.492 1 98.75 51 ASP B N 1
ATOM 2846 C CA . ASP B 1 51 ? -0.474 -10.516 -8.273 1 98.75 51 ASP B CA 1
ATOM 2847 C C . ASP B 1 51 ? 0.463 -9.453 -7.695 1 98.75 51 ASP B C 1
ATOM 2849 O O . ASP B 1 51 ? 1.668 -9.688 -7.57 1 98.75 51 ASP B O 1
ATOM 2853 N N . ALA B 1 52 ? -0.079 -8.25 -7.531 1 98.31 52 ALA B N 1
ATOM 2854 C CA . ALA B 1 52 ? 0.72 -7.062 -7.23 1 98.31 52 ALA B CA 1
ATOM 2855 C C . ALA B 1 52 ? -0.015 -6.133 -6.27 1 98.31 52 ALA B C 1
ATOM 2857 O O . ALA B 1 52 ? 0.041 -4.91 -6.41 1 98.31 52 ALA B O 1
ATOM 2858 N N . GLY B 1 53 ? -0.691 -6.707 -5.312 1 96.31 53 GLY B N 1
ATOM 2859 C CA . GLY B 1 53 ? -1.507 -5.875 -4.445 1 96.31 53 GLY B CA 1
ATOM 2860 C C . GLY B 1 53 ? -0.775 -5.418 -3.197 1 96.31 53 GLY B C 1
ATOM 2861 O O . GLY B 1 53 ? -1.21 -4.48 -2.525 1 96.31 53 GLY B O 1
ATOM 2862 N N . LEU B 1 54 ? 0.338 -6 -2.912 1 92.31 54 LEU B N 1
ATOM 2863 C CA . LEU B 1 54 ? 1.038 -5.734 -1.659 1 92.31 54 LEU B CA 1
ATOM 286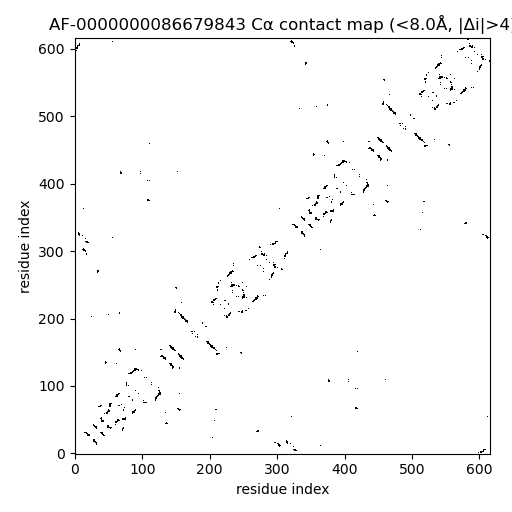4 C C . LEU B 1 54 ? 2.473 -6.254 -1.719 1 92.31 54 LEU B C 1
ATOM 2866 O O . LEU B 1 54 ? 2.82 -7.211 -1.025 1 92.31 54 LEU B O 1
ATOM 2870 N N . ALA B 1 55 ? 3.367 -5.559 -2.412 1 90.81 55 ALA B N 1
ATOM 2871 C CA . ALA B 1 55 ? 4.711 -6.062 -2.678 1 90.81 55 ALA B CA 1
ATOM 2872 C C . ALA B 1 55 ? 5.613 -5.887 -1.459 1 90.81 55 ALA B C 1
ATOM 2874 O O . ALA B 1 55 ? 6.527 -6.684 -1.233 1 90.81 55 ALA B O 1
ATOM 2875 N N . GLU B 1 56 ? 5.32 -4.809 -0.7 1 85.19 56 GLU B N 1
ATOM 2876 C CA . GLU B 1 56 ? 6.027 -4.531 0.545 1 85.19 56 GLU B CA 1
ATOM 2877 C C . GLU B 1 56 ? 7.539 -4.629 0.355 1 85.19 56 GLU B C 1
ATOM 2879 O O . GLU B 1 56 ? 8.219 -5.328 1.109 1 85.19 56 GLU B O 1
ATOM 2884 N N . GLY B 1 57 ? 8.086 -4.062 -0.705 1 84.5 57 GLY B N 1
ATOM 2885 C CA . GLY B 1 57 ? 9.516 -3.951 -0.924 1 84.5 57 GLY B CA 1
ATOM 2886 C C . GLY B 1 57 ? 10.07 -5.047 -1.816 1 84.5 57 GLY B C 1
ATOM 2887 O O . GLY B 1 57 ? 11.219 -4.961 -2.273 1 84.5 57 GLY B O 1
ATOM 2888 N N . ARG B 1 58 ? 9.289 -6.117 -2.01 1 89.44 58 ARG B N 1
ATOM 2889 C CA . ARG B 1 58 ? 9.734 -7.168 -2.914 1 89.44 58 ARG B CA 1
ATOM 2890 C C . ARG B 1 58 ? 9.742 -6.684 -4.359 1 89.44 58 ARG B C 1
ATOM 2892 O O . ARG B 1 58 ? 8.852 -5.938 -4.773 1 89.44 58 ARG B O 1
ATOM 2899 N N . GLN B 1 59 ? 10.773 -7.129 -5.066 1 91.25 59 GLN B N 1
ATOM 2900 C CA . GLN B 1 59 ? 10.914 -6.797 -6.48 1 91.25 59 GLN B CA 1
ATOM 2901 C C . GLN B 1 59 ? 11.266 -8.031 -7.305 1 91.25 59 GLN B C 1
ATOM 2903 O O . GLN B 1 59 ? 12.422 -8.211 -7.707 1 91.25 59 GLN B O 1
ATOM 2908 N N . PRO B 1 60 ? 10.312 -8.852 -7.52 1 95 60 PRO B N 1
ATOM 2909 C CA . PRO B 1 60 ? 10.555 -10.047 -8.328 1 95 60 PRO B CA 1
ATOM 2910 C C . PRO B 1 60 ? 10.93 -9.719 -9.773 1 95 60 PRO B C 1
ATOM 2912 O O . PRO B 1 60 ? 10.719 -8.594 -10.227 1 95 60 PRO B O 1
ATOM 2915 N N . GLU B 1 61 ? 11.523 -10.727 -10.453 1 95.88 61 GLU B N 1
ATOM 2916 C CA . GLU B 1 61 ? 11.891 -10.578 -11.852 1 95.88 61 GLU B CA 1
ATOM 2917 C C . GLU B 1 61 ? 10.68 -10.742 -12.766 1 95.88 61 GLU B C 1
ATOM 2919 O O . GLU B 1 61 ? 10.672 -10.234 -13.891 1 95.88 61 GLU B O 1
ATOM 2924 N N . THR B 1 62 ? 9.727 -11.5 -12.25 1 97.69 62 THR B N 1
ATOM 2925 C CA . THR B 1 62 ? 8.523 -11.773 -13.023 1 97.69 62 THR B CA 1
ATOM 2926 C C . THR B 1 62 ? 7.273 -11.57 -12.172 1 97.69 62 THR B C 1
ATOM 2928 O O . THR B 1 62 ? 7.191 -12.078 -11.047 1 97.69 62 THR B O 1
ATOM 2931 N N . VAL B 1 63 ? 6.344 -10.773 -12.703 1 98.5 63 VAL B N 1
ATOM 2932 C CA . VAL B 1 63 ? 5.062 -10.539 -12.047 1 98.5 63 VAL B CA 1
ATOM 2933 C C . VAL B 1 63 ? 3.941 -11.188 -12.852 1 98.5 63 VAL B C 1
ATOM 2935 O O . VAL B 1 63 ? 3.791 -10.922 -14.047 1 98.5 63 VAL B O 1
ATOM 2938 N N . LEU B 1 64 ? 3.223 -12.07 -12.227 1 98.88 64 LEU B N 1
ATOM 2939 C CA . LEU B 1 64 ? 2.064 -12.703 -12.852 1 98.88 64 LEU B CA 1
ATOM 2940 C C . LEU B 1 64 ? 0.767 -12.156 -12.266 1 98.88 64 LEU B C 1
ATOM 2942 O O . LEU B 1 64 ? 0.328 -12.594 -11.195 1 98.88 64 LEU B O 1
ATOM 2946 N N . LEU B 1 65 ? 0.173 -11.219 -12.969 1 98.88 65 LEU B N 1
ATOM 2947 C CA . LEU B 1 65 ? -1.042 -10.539 -12.523 1 98.88 65 LEU B CA 1
ATOM 2948 C C . LEU B 1 65 ? -2.283 -11.281 -13.016 1 98.88 65 LEU B C 1
ATOM 2950 O O . LEU B 1 65 ? -2.467 -11.453 -14.227 1 98.88 65 LEU B O 1
ATOM 2954 N N . THR B 1 66 ? -3.09 -11.695 -12.094 1 98.81 66 THR B N 1
ATOM 2955 C CA . THR B 1 66 ? -4.289 -12.43 -12.477 1 98.81 66 THR B CA 1
ATOM 2956 C C . THR B 1 66 ? -5.316 -11.492 -13.109 1 98.81 66 THR B C 1
ATOM 2958 O O . THR B 1 66 ? -5.914 -11.828 -14.133 1 98.81 66 THR B O 1
ATOM 2961 N N . HIS B 1 67 ? -5.562 -10.414 -12.453 1 98.56 67 HIS B N 1
ATOM 2962 C CA . HIS B 1 67 ? -6.48 -9.406 -12.969 1 98.56 67 HIS B CA 1
ATOM 2963 C C . HIS B 1 67 ? -6.199 -8.031 -12.367 1 98.56 67 HIS B C 1
ATOM 2965 O O . HIS B 1 67 ? -5.352 -7.906 -11.477 1 98.56 67 HIS B O 1
ATOM 2971 N N . ALA B 1 68 ? -6.938 -7.035 -12.836 1 98.12 68 ALA B N 1
ATOM 2972 C CA . ALA B 1 68 ? -6.43 -5.68 -12.656 1 98.12 68 ALA B CA 1
ATOM 2973 C C . ALA B 1 68 ? -7.176 -4.961 -11.531 1 98.12 68 ALA B C 1
ATOM 2975 O O . ALA B 1 68 ? -7.02 -3.752 -11.352 1 98.12 68 ALA B O 1
ATOM 2976 N N . HIS B 1 69 ? -8.023 -5.672 -10.758 1 97.69 69 HIS B N 1
ATOM 2977 C CA . HIS B 1 69 ? -8.602 -4.996 -9.602 1 97.69 69 HIS B CA 1
ATOM 2978 C C . HIS B 1 69 ? -7.523 -4.445 -8.68 1 97.69 69 HIS B C 1
ATOM 2980 O O . HIS B 1 69 ? -6.438 -5.027 -8.57 1 97.69 69 HIS B O 1
ATOM 2986 N N . ALA B 1 70 ? -7.844 -3.428 -7.984 1 96.06 70 ALA B N 1
ATOM 2987 C CA . ALA B 1 70 ? -6.875 -2.684 -7.184 1 96.06 70 ALA B CA 1
ATOM 2988 C C . ALA B 1 70 ? -6.254 -3.572 -6.109 1 96.06 70 ALA B C 1
ATOM 2990 O O . ALA B 1 70 ? -5.062 -3.467 -5.82 1 96.06 70 ALA B O 1
ATOM 2991 N N . ASP B 1 71 ? -7.039 -4.441 -5.5 1 95.75 71 ASP B N 1
ATOM 2992 C CA . ASP B 1 71 ? -6.496 -5.273 -4.434 1 95.75 71 ASP B CA 1
ATOM 2993 C C . ASP B 1 71 ? -5.547 -6.332 -4.992 1 95.75 71 ASP B C 1
ATOM 2995 O O . ASP B 1 71 ? -4.871 -7.027 -4.23 1 95.75 71 ASP B O 1
ATOM 2999 N N . HIS B 1 72 ? -5.375 -6.434 -6.273 1 98.25 72 HIS B N 1
ATOM 3000 C CA . HIS B 1 72 ? -4.418 -7.336 -6.906 1 98.25 72 HIS B CA 1
ATOM 3001 C C . HIS B 1 72 ? -3.357 -6.555 -7.676 1 98.25 72 HIS B C 1
ATOM 3003 O O . HIS B 1 72 ? -2.316 -7.109 -8.039 1 98.25 72 HIS B O 1
ATOM 3009 N N . ALA B 1 73 ? -3.545 -5.254 -7.918 1 98.25 73 ALA B N 1
ATOM 3010 C CA . ALA B 1 73 ? -2.695 -4.586 -8.898 1 98.25 73 ALA B CA 1
ATOM 3011 C C . ALA B 1 73 ? -2.172 -3.258 -8.359 1 98.25 73 ALA B C 1
ATOM 3013 O O . ALA B 1 73 ? -1.443 -2.543 -9.055 1 98.25 73 ALA B O 1
ATOM 3014 N N . ALA B 1 74 ? -2.445 -2.912 -7.168 1 95.75 74 ALA B N 1
ATOM 3015 C CA . ALA B 1 74 ? -2.162 -1.594 -6.609 1 95.75 74 ALA B CA 1
ATOM 3016 C C . ALA B 1 74 ? -0.675 -1.263 -6.707 1 95.75 74 ALA B C 1
ATOM 3018 O O . ALA B 1 74 ? -0.302 -0.098 -6.867 1 95.75 74 ALA B O 1
ATOM 3019 N N . ASP B 1 75 ? 0.217 -2.221 -6.641 1 96.25 75 ASP B N 1
ATOM 3020 C CA . ASP B 1 75 ? 1.654 -1.972 -6.605 1 96.25 75 ASP B CA 1
ATOM 3021 C C . ASP B 1 75 ? 2.289 -2.229 -7.969 1 96.25 75 ASP B C 1
ATOM 3023 O O . ASP B 1 75 ? 3.506 -2.4 -8.07 1 96.25 75 ASP B O 1
ATOM 3027 N N . LEU B 1 76 ? 1.499 -2.256 -8.961 1 97.12 76 LEU B N 1
ATOM 3028 C CA . LEU B 1 76 ? 2.002 -2.576 -10.289 1 97.12 76 LEU B CA 1
ATOM 3029 C C . LEU B 1 76 ? 3.09 -1.596 -10.711 1 97.12 76 LEU B C 1
ATOM 3031 O O . LEU B 1 76 ? 4.129 -2.002 -11.234 1 97.12 76 LEU B O 1
ATOM 3035 N N . ALA B 1 77 ? 2.895 -0.292 -10.508 1 94.75 77 ALA B N 1
ATOM 3036 C CA . ALA B 1 77 ? 3.881 0.711 -10.898 1 94.75 77 ALA B CA 1
ATOM 3037 C C . ALA B 1 77 ? 5.172 0.553 -10.102 1 94.75 77 ALA B C 1
ATOM 3039 O O . ALA B 1 77 ? 6.27 0.735 -10.641 1 94.75 77 ALA B O 1
ATOM 3040 N N . TYR B 1 78 ? 5.043 0.274 -8.828 1 93.94 78 TYR B N 1
ATOM 3041 C CA . TYR B 1 78 ? 6.215 0.027 -8 1 93.94 78 TYR B CA 1
ATOM 3042 C C . TYR B 1 78 ? 7.039 -1.131 -8.547 1 93.94 78 TYR B C 1
ATOM 3044 O O . TYR B 1 78 ? 8.266 -1.033 -8.656 1 93.94 78 TYR B O 1
ATOM 3052 N N . LEU B 1 79 ? 6.344 -2.18 -8.898 1 95.56 79 LEU B N 1
ATOM 3053 C CA . LEU B 1 79 ? 7.027 -3.363 -9.414 1 95.56 79 LEU B CA 1
ATOM 3054 C C . LEU B 1 79 ? 7.633 -3.092 -10.789 1 95.56 79 LEU B C 1
ATOM 3056 O O . LEU B 1 79 ? 8.703 -3.605 -11.109 1 95.56 79 LEU B O 1
ATOM 3060 N N . ALA B 1 80 ? 6.984 -2.316 -11.531 1 94.5 80 ALA B N 1
ATOM 3061 C CA . ALA B 1 80 ? 7.453 -1.975 -12.875 1 94.5 80 ALA B CA 1
ATOM 3062 C C . ALA B 1 80 ? 8.75 -1.169 -12.82 1 94.5 80 ALA B C 1
ATOM 3064 O O . ALA B 1 80 ? 9.484 -1.1 -13.797 1 94.5 80 ALA B O 1
ATOM 3065 N N . ALA B 1 81 ? 9 -0.549 -11.766 1 90.69 81 ALA B N 1
ATOM 3066 C CA . ALA B 1 81 ? 10.125 0.371 -11.625 1 90.69 81 ALA B CA 1
ATOM 3067 C C . ALA B 1 81 ? 11.414 -0.381 -11.305 1 90.69 81 ALA B C 1
ATOM 3069 O O . ALA B 1 81 ? 12.461 0.233 -11.086 1 90.69 81 ALA B O 1
ATOM 3070 N N . ARG B 1 82 ? 11.312 -1.696 -11.25 1 91.5 82 ARG B N 1
ATOM 3071 C CA . ARG B 1 82 ? 12.523 -2.467 -10.977 1 91.5 82 ARG B CA 1
ATOM 3072 C C . ARG B 1 82 ? 13.648 -2.08 -11.922 1 91.5 82 ARG B C 1
ATOM 3074 O O . ARG B 1 82 ? 13.523 -2.232 -13.141 1 91.5 82 ARG B O 1
ATOM 3081 N N . PRO B 1 83 ? 14.82 -1.608 -11.422 1 87.5 83 PRO B N 1
ATOM 3082 C CA . PRO B 1 83 ? 15.891 -1.066 -12.266 1 87.5 83 PRO B CA 1
ATOM 3083 C C . PRO B 1 83 ? 16.438 -2.096 -13.25 1 87.5 83 PRO B C 1
ATOM 3085 O O . PRO B 1 83 ? 16.797 -1.746 -14.375 1 87.5 83 PRO B O 1
ATOM 3088 N N . ALA B 1 84 ? 16.5 -3.377 -12.844 1 90.06 84 ALA B N 1
ATOM 3089 C CA . ALA B 1 84 ? 17.094 -4.414 -13.688 1 90.06 84 ALA B CA 1
ATOM 3090 C C . ALA B 1 84 ? 1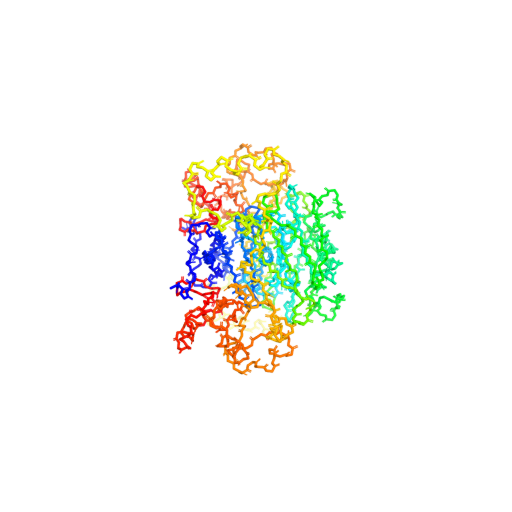6.078 -4.941 -14.695 1 90.06 84 ALA B C 1
ATOM 3092 O O . ALA B 1 84 ? 16.359 -5.879 -15.445 1 90.06 84 ALA B O 1
ATOM 3093 N N . GLY B 1 85 ? 14.953 -4.363 -14.633 1 92.81 85 GLY B N 1
ATOM 3094 C CA . GLY B 1 85 ? 13.891 -4.82 -15.516 1 92.81 85 GLY B CA 1
ATOM 3095 C C . GLY B 1 85 ? 12.984 -5.852 -14.867 1 92.81 85 GLY B C 1
ATOM 3096 O O . GLY B 1 85 ? 13.375 -6.512 -13.906 1 92.81 85 GLY B O 1
ATOM 3097 N N . VAL B 1 86 ? 11.758 -5.961 -15.414 1 95.56 86 VAL B N 1
ATOM 3098 C CA . VAL B 1 86 ? 10.766 -6.895 -14.891 1 95.56 86 VAL B CA 1
ATOM 3099 C C . VAL B 1 86 ? 9.836 -7.344 -16.016 1 95.56 86 VAL B C 1
ATOM 3101 O O . VAL B 1 86 ? 9.508 -6.559 -16.906 1 95.56 86 VAL B O 1
ATOM 3104 N N . ASP B 1 87 ? 9.523 -8.617 -16 1 97.25 87 ASP B N 1
ATOM 3105 C CA . ASP B 1 87 ? 8.469 -9.141 -16.875 1 97.25 87 ASP B CA 1
ATOM 3106 C C . ASP B 1 87 ? 7.133 -9.188 -16.141 1 97.25 87 ASP B C 1
ATOM 3108 O O . ASP B 1 87 ? 7.012 -9.82 -15.086 1 97.25 87 ASP B O 1
ATOM 3112 N N . ILE B 1 88 ? 6.168 -8.492 -16.734 1 98 88 ILE B N 1
ATOM 3113 C CA . ILE B 1 88 ? 4.832 -8.492 -16.141 1 98 88 ILE B CA 1
ATOM 3114 C C . ILE B 1 88 ? 3.854 -9.172 -17.094 1 98 88 ILE B C 1
ATOM 3116 O O . ILE B 1 88 ? 3.619 -8.695 -18.203 1 98 88 ILE B O 1
ATOM 3120 N N . HIS B 1 89 ? 3.385 -10.305 -16.672 1 98.81 89 HIS B N 1
ATOM 3121 C CA . HIS B 1 89 ? 2.342 -11.016 -17.406 1 98.81 89 HIS B CA 1
ATOM 3122 C C . HIS B 1 89 ? 0.959 -10.695 -16.844 1 98.81 89 HIS B C 1
ATOM 3124 O O . HIS B 1 89 ? 0.75 -10.742 -15.625 1 98.81 89 HIS B O 1
ATOM 3130 N N . LEU B 1 90 ? 0.038 -10.297 -17.688 1 98.75 90 LEU B N 1
ATOM 3131 C CA . LEU B 1 90 ? -1.302 -9.891 -17.281 1 98.75 90 LEU B CA 1
ATOM 3132 C C . LEU B 1 90 ? -2.32 -10.195 -18.375 1 98.75 90 LEU B C 1
ATOM 3134 O O . LEU B 1 90 ? -1.949 -10.484 -19.516 1 98.75 90 LEU B O 1
ATOM 3138 N N . PRO B 1 91 ? -3.621 -10.219 -18.016 1 98.56 91 PRO B N 1
ATOM 3139 C CA . PRO B 1 91 ? -4.59 -10.461 -19.094 1 98.56 91 PRO B CA 1
ATOM 3140 C C . PRO B 1 91 ? -4.414 -9.5 -20.266 1 98.56 91 PRO B C 1
ATOM 3142 O O . PRO B 1 91 ? -4.285 -8.289 -20.078 1 98.56 91 PRO B O 1
ATOM 3145 N N . ALA B 1 92 ? -4.434 -10.086 -21.422 1 98.44 92 ALA B N 1
ATOM 3146 C CA . ALA B 1 92 ? -4.184 -9.312 -22.625 1 98.44 92 ALA B CA 1
ATOM 3147 C C . ALA B 1 92 ? -5.121 -8.109 -22.703 1 98.44 92 ALA B C 1
ATOM 3149 O O . ALA B 1 92 ? -4.703 -7.008 -23.078 1 98.44 92 ALA B O 1
ATOM 3150 N N . ALA B 1 93 ? -6.352 -8.266 -22.344 1 97.62 93 ALA B N 1
ATOM 3151 C CA . ALA B 1 93 ? -7.371 -7.227 -22.438 1 97.62 93 ALA B CA 1
ATOM 3152 C C . ALA B 1 93 ? -7.047 -6.066 -21.5 1 97.62 93 ALA B C 1
ATOM 3154 O O . ALA B 1 93 ? -7.543 -4.953 -21.703 1 97.62 93 ALA B O 1
ATOM 3155 N N . SER B 1 94 ? -6.191 -6.27 -20.516 1 97.75 94 SER B N 1
ATOM 3156 C CA . SER B 1 94 ? -5.898 -5.258 -19.516 1 97.75 94 SER B CA 1
ATOM 3157 C C . SER B 1 94 ? -4.625 -4.488 -19.859 1 97.75 94 SER B C 1
ATOM 3159 O O . SER B 1 94 ? -4.27 -3.525 -19.172 1 97.75 94 SER B O 1
ATOM 3161 N N . LEU B 1 95 ? -3.947 -4.879 -20.906 1 96.94 95 LEU B N 1
ATOM 3162 C CA . LEU B 1 95 ? -2.625 -4.359 -21.234 1 96.94 95 LEU B CA 1
ATOM 3163 C C . LEU B 1 95 ? -2.662 -2.844 -21.406 1 96.94 95 LEU B C 1
ATOM 3165 O O . LEU B 1 95 ? -1.865 -2.125 -20.797 1 96.94 95 LEU B O 1
ATOM 3169 N N . PRO B 1 96 ? -3.611 -2.307 -22.203 1 96 96 PRO B N 1
ATOM 3170 C CA . PRO B 1 96 ? -3.594 -0.857 -22.406 1 96 96 PRO B CA 1
ATOM 3171 C C . PRO B 1 96 ? -3.801 -0.072 -21.109 1 96 96 PRO B C 1
ATOM 3173 O O . PRO B 1 96 ? -3.094 0.906 -20.859 1 96 96 PRO B O 1
ATOM 3176 N N . ALA B 1 97 ? -4.723 -0.535 -20.312 1 96.75 97 ALA B N 1
ATOM 3177 C CA . ALA B 1 97 ? -5.004 0.163 -19.062 1 96.75 97 ALA B CA 1
ATOM 3178 C C . ALA B 1 97 ? -3.832 0.047 -18.094 1 96.75 97 ALA B C 1
ATOM 3180 O O . ALA B 1 97 ? -3.52 0.997 -17.375 1 96.75 97 ALA B O 1
ATOM 3181 N N . ALA B 1 98 ? -3.197 -1.094 -18.047 1 97.19 98 ALA B N 1
ATOM 3182 C CA . ALA B 1 98 ? -2.035 -1.289 -17.188 1 97.19 98 ALA B CA 1
ATOM 3183 C C . ALA B 1 98 ? -0.894 -0.357 -17.578 1 97.19 98 ALA B C 1
ATOM 3185 O O . ALA B 1 98 ? -0.261 0.26 -16.719 1 97.19 98 ALA B O 1
ATOM 3186 N N . ARG B 1 99 ? -0.626 -0.281 -18.859 1 95.38 99 ARG B N 1
ATOM 3187 C CA . ARG B 1 99 ? 0.418 0.612 -19.359 1 95.38 99 ARG B CA 1
ATOM 3188 C C . ARG B 1 99 ? 0.12 2.061 -18.984 1 95.38 99 ARG B C 1
ATOM 3190 O O . ARG B 1 99 ? 0.998 2.775 -18.5 1 95.38 99 ARG B O 1
ATOM 3197 N N . ALA B 1 100 ? -1.104 2.486 -19.203 1 94.62 100 ALA B N 1
ATOM 3198 C CA . ALA B 1 100 ? -1.507 3.855 -18.875 1 94.62 100 ALA B CA 1
ATOM 3199 C C . ALA B 1 100 ? -1.33 4.145 -17.391 1 94.62 100 ALA B C 1
ATOM 3201 O O . ALA B 1 100 ? -0.848 5.215 -17.016 1 94.62 100 ALA B O 1
ATOM 3202 N N . PHE B 1 101 ? -1.688 3.201 -16.625 1 96.38 101 PHE B N 1
ATOM 3203 C CA . PHE B 1 101 ? -1.565 3.352 -15.172 1 96.38 101 PHE B CA 1
ATOM 3204 C C . PHE B 1 101 ? -0.104 3.502 -14.766 1 96.38 101 PHE B C 1
ATOM 3206 O O . PHE B 1 101 ? 0.241 4.402 -14 1 96.38 101 PHE B O 1
ATOM 3213 N N . ILE B 1 102 ? 0.718 2.629 -15.266 1 95.81 102 ILE B N 1
ATOM 3214 C CA . ILE B 1 102 ? 2.139 2.656 -14.938 1 95.81 102 ILE B CA 1
ATOM 3215 C C . ILE B 1 102 ? 2.75 3.979 -15.391 1 95.81 102 ILE B C 1
ATOM 3217 O O . ILE B 1 102 ? 3.453 4.645 -14.633 1 95.81 102 ILE B O 1
ATOM 3221 N N . GLU B 1 103 ? 2.463 4.375 -16.562 1 95.12 103 GLU B N 1
ATOM 3222 C CA . GLU B 1 103 ? 3.008 5.613 -17.109 1 95.12 103 GLU B CA 1
ATOM 3223 C C . GLU B 1 103 ? 2.537 6.824 -16.312 1 95.12 103 GLU B C 1
ATOM 3225 O O . GLU B 1 103 ? 3.326 7.723 -16.016 1 95.12 103 GLU B O 1
ATOM 3230 N N . ALA B 1 104 ? 1.234 6.855 -15.984 1 96.06 104 ALA B N 1
ATOM 3231 C CA . ALA B 1 104 ? 0.697 7.957 -15.195 1 96.06 104 ALA B CA 1
ATOM 3232 C C . ALA B 1 104 ? 1.328 8 -13.805 1 96.06 104 ALA B C 1
ATOM 3234 O O . ALA B 1 104 ? 1.55 9.078 -13.25 1 96.06 104 ALA B O 1
ATOM 3235 N N . SER B 1 105 ? 1.545 6.852 -13.289 1 96.12 105 SER B N 1
ATOM 3236 C CA . SER B 1 105 ? 2.193 6.773 -11.984 1 96.12 105 SER B CA 1
ATOM 3237 C C . SER B 1 105 ? 3.592 7.379 -12.023 1 96.12 105 SER B C 1
ATOM 3239 O O . SER B 1 105 ? 3.965 8.156 -11.141 1 96.12 105 SER B O 1
ATOM 3241 N N . PHE B 1 106 ? 4.348 7.043 -13.016 1 93.75 106 PHE B N 1
ATOM 3242 C CA . PHE B 1 106 ? 5.699 7.57 -13.156 1 93.75 106 PHE B CA 1
ATOM 3243 C C . PHE B 1 106 ? 5.668 9.078 -13.391 1 93.75 106 PHE B C 1
ATOM 3245 O O . PHE B 1 106 ? 6.492 9.812 -12.828 1 93.75 106 PHE B O 1
ATOM 3252 N N . ALA B 1 107 ? 4.754 9.492 -14.188 1 94.75 107 ALA B N 1
ATOM 3253 C CA . ALA B 1 107 ? 4.625 10.922 -14.453 1 94.75 107 ALA B CA 1
ATOM 3254 C C . ALA B 1 107 ? 4.301 11.688 -13.172 1 94.75 107 ALA B C 1
ATOM 3256 O O . ALA B 1 107 ? 4.855 12.766 -12.93 1 94.75 107 ALA B O 1
ATOM 3257 N N . LEU B 1 108 ? 3.445 11.141 -12.383 1 96.19 108 LEU B N 1
ATOM 3258 C CA . LEU B 1 108 ? 3.08 11.766 -11.117 1 96.19 108 LEU B CA 1
ATOM 3259 C C . LEU B 1 108 ? 4.277 11.828 -10.172 1 96.19 108 LEU B C 1
ATOM 3261 O O . LEU B 1 108 ? 4.594 12.891 -9.633 1 96.19 108 LEU B O 1
ATOM 3265 N N . ASN B 1 109 ? 4.961 10.75 -10.055 1 94.25 109 ASN B N 1
ATOM 3266 C CA . ASN B 1 109 ? 6.09 10.625 -9.133 1 94.25 109 ASN B CA 1
ATOM 3267 C C . ASN B 1 109 ? 7.211 11.594 -9.484 1 94.25 109 ASN B C 1
ATOM 3269 O O . ASN B 1 109 ? 7.887 12.117 -8.594 1 94.25 109 ASN B O 1
ATOM 3273 N N . ASN B 1 110 ? 7.383 11.875 -10.75 1 89 110 ASN B N 1
ATOM 3274 C CA . ASN B 1 110 ? 8.531 12.656 -11.195 1 89 110 ASN B CA 1
ATOM 3275 C C . ASN B 1 110 ? 8.133 14.078 -11.562 1 89 110 ASN B C 1
ATOM 3277 O O . ASN B 1 110 ? 8.984 14.906 -11.898 1 89 110 ASN B O 1
ATOM 3281 N N . ALA B 1 111 ? 6.797 14.312 -11.516 1 89.81 111 ALA B N 1
ATOM 3282 C CA . ALA B 1 111 ? 6.262 15.617 -11.898 1 89.81 111 ALA B CA 1
ATOM 3283 C C . ALA B 1 111 ? 6.738 16.016 -13.297 1 89.81 111 ALA B C 1
ATOM 3285 O O . ALA B 1 111 ? 7.137 17.156 -13.516 1 89.81 111 ALA B O 1
ATOM 3286 N N . THR B 1 112 ? 7.027 15.078 -14.117 1 87.38 112 THR B N 1
ATOM 3287 C CA . THR B 1 112 ? 7.387 15.242 -15.523 1 87.38 112 THR B CA 1
ATOM 3288 C C . THR B 1 112 ? 6.676 14.203 -16.391 1 87.38 112 THR B C 1
ATOM 3290 O O . THR B 1 112 ? 6.27 13.148 -15.891 1 87.38 112 THR B O 1
ATOM 3293 N N . PRO B 1 113 ? 6.457 14.578 -17.578 1 83.62 113 PRO B N 1
ATOM 3294 C CA . PRO B 1 113 ? 5.875 13.555 -18.453 1 83.62 113 PRO B CA 1
ATOM 3295 C C . PRO B 1 113 ? 6.688 12.258 -18.469 1 83.62 113 PRO B C 1
ATOM 3297 O O . PRO B 1 113 ? 7.906 12.289 -18.297 1 83.62 113 PRO B O 1
ATOM 3300 N N . PHE B 1 114 ? 5.926 11.188 -18.672 1 83.19 114 PHE B N 1
ATOM 3301 C CA . PHE B 1 114 ? 6.566 9.883 -18.672 1 83.19 114 PHE B CA 1
ATOM 3302 C C . PHE B 1 114 ? 7.629 9.797 -19.766 1 83.19 114 PHE B C 1
ATOM 3304 O O . PHE B 1 114 ? 7.391 10.211 -20.891 1 83.19 114 PHE B O 1
ATOM 3311 N N . ASP B 1 115 ? 8.766 9.328 -19.312 1 77.81 115 ASP B N 1
ATOM 3312 C CA . ASP B 1 115 ? 9.867 9.016 -20.219 1 77.81 115 ASP B CA 1
ATOM 3313 C C . ASP B 1 115 ? 10.102 7.508 -20.281 1 77.81 115 ASP B C 1
ATOM 3315 O O . ASP B 1 115 ? 10.492 6.883 -19.297 1 77.81 115 ASP B O 1
ATOM 3319 N N . PRO B 1 116 ? 9.789 6.918 -21.484 1 69.56 116 PRO B N 1
ATOM 3320 C CA . PRO B 1 116 ? 9.969 5.473 -21.641 1 69.56 116 PRO B CA 1
ATOM 3321 C C . PRO B 1 116 ? 11.336 4.988 -21.172 1 69.56 116 PRO B C 1
ATOM 3323 O O . PRO B 1 116 ? 11.484 3.83 -20.781 1 69.56 116 PRO B O 1
ATOM 3326 N N . ALA B 1 117 ? 12.305 5.898 -21.312 1 66.81 117 ALA B N 1
ATOM 3327 C CA . ALA B 1 117 ? 13.641 5.531 -20.859 1 66.81 117 ALA B CA 1
ATOM 3328 C C . ALA B 1 117 ? 13.641 5.219 -19.359 1 66.81 117 ALA B C 1
ATOM 3330 O O . ALA B 1 117 ? 14.523 4.52 -18.875 1 66.81 117 ALA B O 1
ATOM 3331 N N . LEU B 1 118 ? 12.633 5.754 -18.734 1 60.44 118 LEU B N 1
ATOM 3332 C CA . LEU B 1 118 ? 12.555 5.59 -17.281 1 60.44 118 LEU B CA 1
ATOM 3333 C C . LEU B 1 118 ? 11.883 4.27 -16.922 1 60.44 118 LEU B C 1
ATOM 3335 O O . LEU B 1 118 ? 11.906 3.852 -15.758 1 60.44 118 LEU B O 1
ATOM 3339 N N . ALA B 1 119 ? 11.227 3.717 -17.859 1 62.09 119 ALA B N 1
ATOM 3340 C CA . ALA B 1 119 ? 10.594 2.436 -17.547 1 62.09 119 ALA B CA 1
ATOM 3341 C C . ALA B 1 119 ? 11.617 1.304 -17.562 1 62.09 119 ALA B C 1
ATOM 3343 O O . ALA B 1 119 ? 11.469 0.342 -18.328 1 62.09 119 ALA B O 1
ATOM 3344 N N . GLY B 1 120 ? 12.867 1.517 -16.828 1 60.72 120 GLY B N 1
ATOM 3345 C CA . GLY B 1 120 ? 13.969 0.677 -16.375 1 60.72 120 GLY B CA 1
ATOM 3346 C C . GLY B 1 120 ? 13.992 -0.683 -17.062 1 60.72 120 GLY B C 1
ATOM 3347 O O . GLY B 1 120 ? 14.469 -1.66 -16.469 1 60.72 120 GLY B O 1
ATOM 3348 N N . GLY B 1 121 ? 13.141 -0.953 -18.203 1 85.25 121 GLY B N 1
ATOM 3349 C CA . GLY B 1 121 ? 13.203 -2.266 -18.812 1 85.25 121 GLY B CA 1
ATOM 3350 C C . GLY B 1 121 ? 11.969 -3.107 -18.562 1 85.25 121 GLY B C 1
ATOM 3351 O O . GLY B 1 121 ? 12.031 -4.336 -18.578 1 85.25 121 GLY B O 1
ATOM 3352 N N . MET B 1 122 ? 10.922 -2.486 -18.156 1 91.31 122 MET B N 1
ATOM 3353 C CA . MET B 1 122 ? 9.672 -3.221 -17.969 1 91.31 122 MET B CA 1
ATOM 3354 C C . MET B 1 122 ? 9.172 -3.805 -19.281 1 91.31 122 MET B C 1
ATOM 3356 O O . MET B 1 122 ? 9.188 -3.131 -20.312 1 91.31 122 MET B O 1
ATOM 3360 N N . ARG B 1 123 ? 8.805 -5.035 -19.266 1 95.56 123 ARG B N 1
ATOM 3361 C CA . ARG B 1 123 ? 8.18 -5.719 -20.391 1 95.56 123 ARG B CA 1
ATOM 3362 C C . ARG B 1 123 ? 6.801 -6.246 -20 1 95.56 123 ARG B C 1
ATOM 3364 O O . ARG B 1 123 ? 6.672 -7.051 -19.078 1 95.56 123 ARG B O 1
ATOM 3371 N N . LEU B 1 124 ? 5.809 -5.746 -20.75 1 97 124 LEU B N 1
ATOM 3372 C CA . LEU B 1 124 ? 4.441 -6.199 -20.516 1 97 124 LEU B CA 1
ATOM 3373 C C . LEU B 1 124 ? 4.055 -7.285 -21.516 1 97 124 LEU B C 1
ATOM 3375 O O . LEU B 1 124 ? 4.293 -7.148 -22.719 1 97 124 LEU B O 1
ATOM 3379 N N . HIS B 1 125 ? 3.502 -8.375 -20.953 1 98.44 125 HIS B N 1
ATOM 3380 C CA . HIS B 1 125 ? 3.072 -9.508 -21.766 1 98.44 125 HIS B CA 1
ATOM 3381 C C . HIS B 1 125 ? 1.585 -9.789 -21.578 1 98.44 125 HIS B C 1
ATOM 3383 O O . HIS B 1 125 ? 1.149 -10.148 -20.484 1 98.44 125 HIS B O 1
ATOM 3389 N N . GLY B 1 126 ? 0.826 -9.625 -22.672 1 98.56 126 GLY B N 1
ATOM 3390 C CA . GLY B 1 126 ? -0.585 -9.969 -22.625 1 98.56 126 GLY B CA 1
ATOM 3391 C C . GLY B 1 126 ? -0.837 -11.469 -22.734 1 98.56 126 GLY B C 1
ATOM 3392 O O . GLY B 1 126 ? -0.343 -12.117 -23.641 1 98.56 126 GLY B O 1
ATOM 3393 N N . MET B 1 127 ? -1.609 -11.938 -21.781 1 98.62 127 MET B N 1
ATOM 3394 C CA . MET B 1 127 ? -1.849 -13.375 -21.719 1 98.62 127 MET B CA 1
ATOM 3395 C C . MET B 1 127 ? -3.291 -13.703 -22.094 1 98.62 127 MET B C 1
ATOM 3397 O O . MET B 1 127 ? -4.211 -12.969 -21.734 1 98.62 127 MET B O 1
ATOM 3401 N N . VAL B 1 128 ? -3.48 -14.789 -22.812 1 98.5 128 VAL B N 1
ATOM 3402 C CA . VAL B 1 128 ? -4.793 -15.359 -23.094 1 98.5 128 VAL B CA 1
ATOM 3403 C C . VAL B 1 128 ? -4.793 -16.844 -22.719 1 98.5 128 VAL B C 1
ATOM 3405 O O . VAL B 1 128 ? -3.736 -17.438 -22.484 1 98.5 128 VAL B O 1
ATOM 3408 N N . ASP B 1 129 ? -5.973 -17.391 -22.656 1 98.62 129 ASP B N 1
ATOM 3409 C CA . ASP B 1 129 ? -6.145 -18.797 -22.328 1 98.62 129 ASP B CA 1
ATOM 3410 C C . ASP B 1 129 ? -5.25 -19.688 -23.188 1 98.62 129 ASP B C 1
ATOM 3412 O O . ASP B 1 129 ? -5.199 -19.516 -24.406 1 98.62 129 ASP B O 1
ATOM 3416 N N . GLY B 1 130 ? -4.535 -20.547 -22.547 1 98.38 130 GLY B N 1
ATOM 3417 C CA . GLY B 1 130 ? -3.754 -21.531 -23.281 1 98.38 130 GLY B CA 1
ATOM 3418 C C . GLY B 1 130 ? -2.316 -21.109 -23.5 1 98.38 130 GLY B C 1
ATOM 3419 O O . GLY B 1 130 ? -1.476 -21.922 -23.891 1 98.38 130 GLY B O 1
ATOM 3420 N N . ASP B 1 131 ? -1.979 -19.828 -23.344 1 98.62 131 ASP B N 1
ATOM 3421 C CA . ASP B 1 131 ? -0.601 -19.359 -23.469 1 98.62 131 ASP B CA 1
ATOM 3422 C C . ASP B 1 131 ? 0.326 -20.125 -22.531 1 98.62 131 ASP B C 1
ATOM 3424 O O . ASP B 1 131 ? -0.092 -20.547 -21.453 1 98.62 131 ASP B O 1
ATOM 3428 N N . GLU B 1 132 ? 1.586 -20.312 -22.938 1 97.94 132 GLU B N 1
ATOM 3429 C CA . GLU B 1 132 ? 2.631 -20.922 -22.109 1 97.94 132 GLU B CA 1
ATOM 3430 C C . GLU B 1 132 ? 3.928 -20.109 -22.203 1 97.94 132 GLU B C 1
ATOM 3432 O O . GLU B 1 132 ? 4.266 -19.578 -23.266 1 97.94 132 GLU B O 1
ATOM 3437 N N . PHE B 1 133 ? 4.645 -20.016 -21.109 1 97.12 133 PHE B N 1
ATOM 3438 C CA . PHE B 1 133 ? 5.945 -19.359 -21.094 1 97.12 133 PHE B CA 1
ATOM 3439 C C . PHE B 1 133 ? 6.809 -19.922 -19.969 1 97.12 133 PHE B C 1
ATOM 3441 O O . PHE B 1 133 ? 6.305 -20.562 -19.047 1 97.12 133 PHE B O 1
ATOM 3448 N N . ALA B 1 134 ? 8.102 -19.703 -20.047 1 95.5 134 ALA B N 1
ATOM 3449 C CA . ALA B 1 134 ? 9.055 -20.234 -19.078 1 95.5 134 ALA B CA 1
ATOM 3450 C C . ALA B 1 134 ? 9.336 -19.234 -17.969 1 95.5 134 ALA B C 1
ATOM 3452 O O . ALA B 1 134 ? 9.305 -18.016 -18.188 1 95.5 134 ALA B O 1
ATOM 3453 N N . VAL B 1 135 ? 9.523 -19.719 -16.766 1 95.25 135 VAL B N 1
ATOM 3454 C CA . VAL B 1 135 ? 9.969 -18.891 -15.648 1 95.25 135 VAL B CA 1
ATOM 3455 C C . VAL B 1 135 ? 11.086 -19.609 -14.891 1 95.25 135 VAL B C 1
ATOM 3457 O O . VAL B 1 135 ? 11.336 -20.797 -15.109 1 95.25 135 VAL B O 1
ATOM 3460 N N . GLY B 1 136 ? 11.719 -18.859 -13.961 1 88.56 136 GLY B N 1
ATOM 3461 C CA . GLY B 1 136 ? 12.82 -19.406 -13.18 1 88.56 136 GLY B CA 1
ATOM 3462 C C . GLY B 1 136 ? 14.164 -19.266 -13.875 1 88.56 136 GLY B C 1
ATOM 3463 O O . GLY B 1 136 ? 14.234 -18.844 -15.031 1 88.56 136 GLY B O 1
ATOM 3464 N N . ARG B 1 137 ? 15.172 -19.734 -13.078 1 81.44 137 ARG B N 1
ATOM 3465 C CA . ARG B 1 137 ? 16.516 -19.656 -13.656 1 81.44 137 ARG B CA 1
ATOM 3466 C C . ARG B 1 137 ? 16.656 -20.641 -14.812 1 81.44 137 ARG B C 1
ATOM 3468 O O . ARG B 1 137 ? 16.406 -21.828 -14.664 1 81.44 137 ARG B O 1
ATOM 3475 N N . ARG B 1 138 ? 16.953 -20.234 -15.977 1 78.75 138 ARG B N 1
ATOM 3476 C CA . ARG B 1 138 ? 17.219 -21.016 -17.188 1 78.75 138 ARG B CA 1
ATOM 3477 C C . ARG B 1 138 ? 15.938 -21.672 -17.703 1 78.75 138 ARG B C 1
ATOM 3479 O O . ARG B 1 138 ? 15.992 -22.75 -18.297 1 78.75 138 ARG B O 1
ATOM 3486 N N . GLY B 1 139 ? 14.82 -21.156 -17.234 1 83.25 139 GLY B N 1
ATOM 3487 C CA . GLY B 1 139 ? 13.57 -21.672 -17.781 1 83.25 139 GLY B CA 1
ATOM 3488 C C . GLY B 1 139 ? 13.219 -23.047 -17.266 1 83.25 139 GLY B C 1
ATOM 3489 O O . GLY B 1 139 ? 12.672 -23.875 -18.016 1 83.25 139 GLY B O 1
ATOM 3490 N N . THR B 1 140 ? 13.43 -23.312 -16.016 1 88.38 140 THR B N 1
ATOM 3491 C CA . THR B 1 140 ? 13.266 -24.625 -15.406 1 88.38 140 THR B CA 1
ATOM 3492 C C . THR B 1 140 ? 11.789 -24.953 -15.211 1 88.38 140 THR B C 1
ATOM 3494 O O . THR B 1 140 ? 11.422 -26.109 -14.977 1 88.38 140 THR B O 1
ATOM 3497 N N . HIS B 1 141 ? 10.969 -23.953 -15.305 1 96.19 141 HIS B N 1
ATOM 3498 C CA . HIS B 1 141 ? 9.539 -24.125 -15.102 1 96.19 141 HIS B CA 1
ATOM 3499 C C . HIS B 1 141 ? 8.742 -23.531 -16.25 1 96.19 141 HIS B C 1
ATOM 3501 O O . HIS B 1 141 ? 9.219 -22.625 -16.953 1 96.19 141 HIS B O 1
ATOM 3507 N N . THR B 1 142 ? 7.621 -24.109 -16.453 1 96.62 142 THR B N 1
ATOM 3508 C CA . THR B 1 142 ? 6.672 -23.578 -17.422 1 96.62 142 THR B CA 1
ATOM 3509 C C . THR B 1 142 ? 5.375 -23.156 -16.734 1 96.62 142 THR B C 1
ATOM 3511 O O . THR B 1 142 ? 4.883 -23.859 -15.852 1 96.62 142 THR B O 1
ATOM 3514 N N . VAL B 1 143 ? 4.852 -22.031 -17.203 1 98.5 143 VAL B N 1
ATOM 3515 C CA . VAL B 1 143 ? 3.555 -21.547 -16.734 1 98.5 143 VAL B CA 1
ATOM 3516 C C . VAL B 1 143 ? 2.529 -21.656 -17.859 1 98.5 143 VAL B C 1
ATOM 3518 O O . VAL B 1 143 ? 2.768 -21.172 -18.969 1 98.5 143 VAL B O 1
ATOM 3521 N N . ARG B 1 144 ? 1.494 -22.328 -17.578 1 98.62 144 ARG B N 1
ATOM 3522 C CA . ARG B 1 144 ? 0.35 -22.359 -18.484 1 98.62 144 ARG B CA 1
ATOM 3523 C C . ARG B 1 144 ? -0.766 -21.453 -17.984 1 98.62 144 ARG B C 1
ATOM 3525 O O . ARG B 1 144 ? -1.13 -21.5 -16.812 1 98.62 144 ARG B O 1
ATOM 3532 N N . VAL B 1 145 ? -1.318 -20.672 -18.922 1 98.88 145 VAL B N 1
ATOM 3533 C CA . VAL B 1 145 ? -2.346 -19.703 -18.562 1 98.88 145 VAL B CA 1
ATOM 3534 C C . VAL B 1 145 ? -3.729 -20.328 -18.734 1 98.88 145 VAL B C 1
ATOM 3536 O O . VAL B 1 145 ? -3.975 -21.031 -19.719 1 98.88 145 VAL B O 1
ATOM 3539 N N . VAL B 1 146 ? -4.617 -20.062 -17.828 1 98.88 146 VAL B N 1
ATOM 3540 C CA . VAL B 1 146 ? -6.004 -20.5 -17.938 1 98.88 146 VAL B CA 1
ATOM 3541 C C . VAL B 1 146 ? -6.941 -19.312 -17.766 1 98.88 146 VAL B C 1
ATOM 3543 O O . VAL B 1 146 ? -6.711 -18.453 -16.906 1 98.88 146 VAL B O 1
ATOM 3546 N N . ALA B 1 147 ? -7.961 -19.203 -18.594 1 98.19 147 ALA B N 1
ATOM 3547 C CA . ALA B 1 147 ? -8.969 -18.156 -18.422 1 98.19 147 ALA B CA 1
ATOM 3548 C C . ALA B 1 147 ? -9.844 -18.438 -17.203 1 98.19 147 ALA B C 1
ATOM 3550 O O . ALA B 1 147 ? -10.25 -19.578 -16.969 1 98.19 147 ALA B O 1
ATOM 3551 N N . CYS B 1 148 ? -10.062 -17.422 -16.406 1 97.75 148 CYS B N 1
ATOM 3552 C CA . CYS B 1 148 ? -10.93 -17.516 -15.242 1 97.75 148 CYS B CA 1
ATOM 3553 C C . CYS B 1 148 ? -12.211 -16.703 -15.438 1 97.75 148 CYS B C 1
ATOM 3555 O O . CYS B 1 148 ? -12.375 -16.031 -16.453 1 97.75 148 CYS B O 1
ATOM 3557 N N . HIS B 1 149 ? -13.172 -16.953 -14.516 1 95.94 149 HIS B N 1
ATOM 3558 C CA . HIS B 1 149 ? -14.469 -16.281 -14.578 1 95.94 149 HIS B CA 1
ATOM 3559 C C . HIS B 1 149 ? -14.578 -15.203 -13.508 1 95.94 149 HIS B C 1
ATOM 3561 O O . HIS B 1 149 ? -14.766 -15.516 -12.328 1 95.94 149 HIS B O 1
ATOM 3567 N N . HIS B 1 150 ? -14.531 -13.977 -13.883 1 96.25 150 HIS B N 1
ATOM 3568 C CA . HIS B 1 150 ? -14.562 -12.82 -13 1 96.25 150 HIS B CA 1
ATOM 3569 C C . HIS B 1 150 ? -15.156 -11.602 -13.703 1 96.25 150 HIS B C 1
ATOM 3571 O O . HIS B 1 150 ? -15.375 -11.633 -14.914 1 96.25 150 HIS B O 1
ATOM 3577 N N . LYS B 1 151 ? -15.562 -10.578 -12.992 1 93.75 151 LYS B N 1
ATOM 3578 C CA . LYS B 1 151 ? -16.219 -9.367 -13.484 1 93.75 151 LYS B CA 1
ATOM 3579 C C . LYS B 1 151 ? -15.375 -8.688 -14.562 1 93.75 151 LYS B C 1
ATOM 3581 O O . LYS B 1 151 ? -15.914 -8.141 -15.523 1 93.75 151 LYS B O 1
ATOM 3586 N N . ILE B 1 152 ? -14.094 -8.68 -14.422 1 96.25 152 ILE B N 1
ATOM 3587 C CA . ILE B 1 152 ? -13.164 -8.141 -15.414 1 96.25 152 ILE B CA 1
ATOM 3588 C C . ILE B 1 152 ? -12.258 -9.25 -15.93 1 96.25 152 ILE B C 1
ATOM 3590 O O . ILE B 1 152 ? -12.227 -10.352 -15.367 1 96.25 152 ILE B O 1
ATOM 3594 N N . PRO B 1 153 ? -11.562 -9.016 -17.047 1 97.19 153 PRO B N 1
ATOM 3595 C CA . PRO B 1 153 ? -10.688 -10.062 -17.578 1 97.19 153 PRO B CA 1
ATOM 3596 C C . PRO B 1 153 ? -9.727 -10.617 -16.531 1 97.19 153 PRO B C 1
ATOM 3598 O O . PRO B 1 153 ? -9.055 -9.844 -15.828 1 97.19 153 PRO B O 1
ATOM 3601 N N . CYS B 1 154 ? -9.695 -11.906 -16.422 1 98.12 154 CYS B N 1
ATOM 3602 C CA . CYS B 1 154 ? -8.945 -12.578 -15.367 1 98.12 154 CYS B CA 1
ATOM 3603 C C . CYS B 1 154 ? -8.359 -13.891 -15.875 1 98.12 154 CYS B C 1
ATOM 3605 O O . CYS B 1 154 ? -9.008 -14.617 -16.625 1 98.12 154 CYS B O 1
ATOM 3607 N N . VAL B 1 155 ? -7.117 -14.148 -15.492 1 98.75 155 VAL B N 1
ATOM 3608 C CA . VAL B 1 155 ? -6.453 -15.398 -15.852 1 98.75 155 VAL B CA 1
ATOM 3609 C C . VAL B 1 155 ? -5.793 -16 -14.617 1 98.75 155 VAL B C 1
ATOM 3611 O O . VAL B 1 155 ? -5.559 -15.312 -13.625 1 98.75 155 VAL B O 1
ATOM 3614 N N . GLY B 1 156 ? -5.594 -17.328 -14.656 1 98.88 156 GLY B N 1
ATOM 3615 C CA . GLY B 1 156 ? -4.785 -18.062 -13.695 1 98.88 156 GLY B CA 1
ATOM 3616 C C . GLY B 1 156 ? -3.469 -18.562 -14.266 1 98.88 156 GLY B C 1
ATOM 3617 O O . GLY B 1 156 ? -3.258 -18.5 -15.477 1 98.88 156 GLY B O 1
ATOM 3618 N N . TYR B 1 157 ? -2.58 -18.969 -13.422 1 98.94 157 TYR B N 1
ATOM 3619 C CA . TYR B 1 157 ? -1.238 -19.391 -13.797 1 98.94 157 TYR B CA 1
ATOM 3620 C C . TYR B 1 157 ? -0.927 -20.781 -13.227 1 98.94 157 TYR B C 1
ATOM 3622 O O . TYR B 1 157 ? -0.952 -20.969 -12.008 1 98.94 157 TYR B O 1
ATOM 3630 N N . CYS B 1 158 ? -0.608 -21.734 -14.086 1 98.88 158 CYS B N 1
ATOM 3631 C CA . CYS B 1 158 ? -0.365 -23.109 -13.703 1 98.88 158 CYS B CA 1
ATOM 3632 C C . CYS B 1 158 ? 1.095 -23.5 -13.922 1 98.88 158 CYS B C 1
ATOM 3634 O O . CYS B 1 158 ? 1.578 -23.484 -15.055 1 98.88 158 CYS B O 1
ATOM 3636 N N . PHE B 1 159 ? 1.746 -23.891 -12.844 1 98.5 159 PHE B N 1
ATOM 3637 C CA . PHE B 1 159 ? 3.189 -24.094 -12.859 1 98.5 159 PHE B CA 1
ATOM 3638 C C . PHE B 1 159 ? 3.525 -25.562 -13 1 98.5 159 PHE B C 1
ATOM 3640 O O . PHE B 1 159 ? 2.955 -26.406 -12.297 1 98.5 159 PHE B O 1
ATOM 3647 N N . SER B 1 160 ? 4.477 -25.844 -13.883 1 97.75 160 SER B N 1
ATOM 3648 C CA . SER B 1 160 ? 5.051 -27.188 -14.031 1 97.75 160 SER B CA 1
ATOM 3649 C C . SER B 1 160 ? 6.574 -27.125 -14.039 1 97.75 160 SER B C 1
ATOM 3651 O O . SER B 1 160 ? 7.164 -26.125 -14.438 1 97.75 160 SER B O 1
ATOM 3653 N N . SER B 1 161 ? 7.148 -28.125 -13.609 1 95.62 161 SER B N 1
ATOM 3654 C CA . SER B 1 161 ? 8.602 -28.25 -13.703 1 95.62 161 SER B CA 1
ATOM 3655 C C . SER B 1 161 ? 9.008 -29.141 -14.883 1 95.62 161 SER B C 1
ATOM 3657 O O . SER B 1 161 ? 8.203 -29.938 -15.367 1 95.62 161 SER B O 1
ATOM 3659 N N . HIS B 1 162 ? 10.25 -28.828 -15.312 1 90.44 162 HIS B N 1
ATOM 3660 C CA . HIS B 1 162 ? 10.867 -29.672 -16.328 1 90.44 162 HIS B CA 1
ATOM 3661 C C . HIS B 1 162 ? 11.93 -30.578 -15.727 1 90.44 162 HIS B C 1
ATOM 3663 O O . HIS B 1 162 ? 12.711 -30.141 -14.875 1 90.44 162 HIS B O 1
ATOM 3669 N N . GLY B 1 163 ? 11.797 -31.781 -16.047 1 86.81 163 GLY B N 1
ATOM 3670 C CA . GLY B 1 163 ? 12.828 -32.75 -15.664 1 86.81 163 GLY B CA 1
ATOM 3671 C C . GLY B 1 163 ? 13.117 -33.75 -16.75 1 86.81 163 GLY B C 1
ATOM 3672 O O . GLY B 1 163 ? 12.672 -33.625 -17.891 1 86.81 163 GLY B O 1
ATOM 3673 N N . ARG B 1 164 ? 14.133 -34.531 -16.547 1 88.56 164 ARG B N 1
ATOM 3674 C CA . ARG B 1 164 ? 14.477 -35.594 -17.469 1 88.56 164 ARG B CA 1
ATOM 3675 C C . ARG B 1 164 ? 14.25 -36.969 -16.828 1 88.56 164 ARG B C 1
ATOM 3677 O O . ARG B 1 164 ? 14.445 -37.125 -15.617 1 88.56 164 ARG B O 1
ATOM 3684 N N . ALA B 1 165 ? 13.664 -37.75 -17.562 1 89.5 165 ALA B N 1
ATOM 3685 C CA . ALA B 1 165 ? 13.484 -39.156 -17.141 1 89.5 165 ALA B CA 1
ATOM 3686 C C . ALA B 1 165 ? 14.109 -40.125 -18.141 1 89.5 165 ALA B C 1
ATOM 3688 O O . ALA B 1 165 ? 14.086 -39.875 -19.344 1 89.5 165 ALA B O 1
ATOM 3689 N N . LEU B 1 166 ? 14.75 -41.156 -17.5 1 90.94 166 LEU B N 1
ATOM 3690 C CA . LEU B 1 166 ? 15.305 -42.188 -18.375 1 90.94 166 LEU B CA 1
ATOM 3691 C C . LEU B 1 166 ? 14.242 -42.688 -19.344 1 90.94 166 LEU B C 1
ATOM 3693 O O . LEU B 1 166 ? 13.07 -42.812 -18.984 1 90.94 166 LEU B O 1
ATOM 3697 N N . LEU B 1 167 ? 14.773 -43 -20.5 1 93.31 167 LEU B N 1
ATOM 3698 C CA . LEU B 1 167 ? 13.875 -43.656 -21.422 1 93.31 167 LEU B CA 1
ATOM 3699 C C . LEU B 1 167 ? 13.328 -44.938 -20.844 1 93.31 167 LEU B C 1
ATOM 3701 O O . LEU B 1 167 ? 14.031 -45.656 -20.109 1 93.31 167 LEU B O 1
ATOM 3705 N N . PRO B 1 168 ? 12.07 -45.219 -21.141 1 90.88 168 PRO B N 1
ATOM 3706 C CA . PRO B 1 168 ? 11.43 -46.406 -20.531 1 90.88 168 PRO B CA 1
ATOM 3707 C C . PRO B 1 168 ? 12.242 -47.656 -20.719 1 90.88 168 PRO B C 1
ATOM 3709 O O . PRO B 1 168 ? 12.352 -48.469 -19.797 1 90.88 168 PRO B O 1
ATOM 3712 N N . GLU B 1 169 ? 12.852 -47.844 -21.891 1 91.56 169 GLU B N 1
ATOM 3713 C CA . GLU B 1 169 ? 13.633 -49.031 -22.172 1 91.56 169 GLU B CA 1
ATOM 3714 C C . GLU B 1 169 ? 14.859 -49.125 -21.266 1 91.56 169 GLU B C 1
ATOM 3716 O O . GLU B 1 169 ? 15.242 -50.219 -20.828 1 91.56 169 GLU B O 1
ATOM 3721 N N . LEU B 1 170 ? 15.398 -48 -21.109 1 92.88 170 LEU B N 1
ATOM 3722 C CA . LEU B 1 170 ? 16.578 -47.938 -20.25 1 92.88 170 LEU B CA 1
ATOM 3723 C C . LEU B 1 170 ? 16.172 -48.062 -18.781 1 92.88 170 LEU B C 1
ATOM 3725 O O . LEU B 1 170 ? 16.875 -48.688 -17.984 1 92.88 170 LEU B O 1
ATOM 3729 N N . ALA B 1 171 ? 15.117 -47.375 -18.359 1 91.38 171 ALA B N 1
ATOM 3730 C CA . ALA B 1 171 ? 14.609 -47.469 -17 1 91.38 171 ALA B CA 1
ATOM 3731 C C . ALA B 1 171 ? 14.312 -48.938 -16.609 1 91.38 171 ALA B C 1
ATOM 3733 O O . ALA B 1 171 ? 14.547 -49.344 -15.469 1 91.38 171 ALA B O 1
ATOM 3734 N N . ALA B 1 172 ? 13.859 -49.719 -17.562 1 92 172 ALA B N 1
ATOM 3735 C CA . ALA B 1 172 ? 13.523 -51.094 -17.328 1 92 172 ALA B CA 1
ATOM 3736 C C . ALA B 1 172 ? 14.781 -51.938 -17.109 1 92 172 ALA B C 1
ATOM 3738 O O . ALA B 1 172 ? 14.742 -52.969 -16.422 1 92 172 ALA B O 1
ATOM 3739 N N . LEU B 1 173 ? 15.812 -51.5 -17.656 1 91.38 173 LEU B N 1
ATOM 3740 C CA . LEU B 1 173 ? 17.062 -52.25 -17.594 1 91.38 173 LEU B CA 1
ATOM 3741 C C . LEU B 1 173 ? 17.781 -51.969 -16.281 1 91.38 173 LEU B C 1
ATOM 3743 O O . LEU B 1 173 ? 18.562 -52.812 -15.797 1 91.38 173 LEU B O 1
ATOM 3747 N N . ARG B 1 174 ? 17.516 -50.875 -15.633 1 90.44 174 ARG B N 1
ATOM 3748 C CA . ARG B 1 174 ? 18.266 -50.375 -14.477 1 90.44 174 ARG B CA 1
ATOM 3749 C C . ARG B 1 174 ? 18.25 -51.406 -13.352 1 90.44 174 ARG B C 1
ATOM 3751 O O . ARG B 1 174 ? 19.312 -51.719 -12.781 1 90.44 174 ARG B O 1
ATOM 3758 N N . PRO B 1 175 ? 17.125 -51.969 -13.102 1 91.31 175 PRO B N 1
ATOM 3759 C CA . PRO B 1 175 ? 17.125 -52.906 -11.984 1 91.31 175 PRO B CA 1
ATOM 3760 C C . PRO B 1 175 ? 17.797 -54.25 -12.344 1 91.31 175 PRO B C 1
ATOM 3762 O O . PRO B 1 175 ? 18.109 -55.031 -11.453 1 91.31 175 PRO B O 1
ATOM 3765 N N . THR B 1 176 ? 18.031 -54.406 -13.523 1 92.62 176 THR B N 1
ATOM 3766 C CA . THR B 1 176 ? 18.531 -55.719 -13.969 1 92.62 176 THR B CA 1
ATOM 3767 C C . THR B 1 176 ? 20.062 -55.688 -14.086 1 92.62 176 THR B C 1
ATOM 3769 O O . THR B 1 176 ? 20.672 -56.719 -14.391 1 92.62 176 THR B O 1
ATOM 3772 N N . MET B 1 177 ? 20.625 -54.562 -13.977 1 91 177 MET B N 1
ATOM 3773 C CA . MET B 1 177 ? 22.062 -54.438 -14.188 1 91 177 MET B CA 1
ATOM 3774 C C . MET B 1 177 ? 22.734 -53.906 -12.922 1 91 177 MET B C 1
ATOM 3776 O O . MET B 1 177 ? 22.109 -53.25 -12.102 1 91 177 MET B O 1
ATOM 3780 N N . ALA B 1 178 ? 23.969 -54.281 -12.734 1 92.44 178 ALA B N 1
ATOM 3781 C CA . ALA B 1 178 ? 24.781 -53.656 -11.695 1 92.44 178 ALA B CA 1
ATOM 3782 C C . ALA B 1 178 ? 24.938 -52.156 -11.969 1 92.44 178 ALA B C 1
ATOM 3784 O O . ALA B 1 178 ? 25.047 -51.75 -13.117 1 92.44 178 ALA B O 1
ATOM 3785 N N . PRO B 1 179 ? 24.891 -51.375 -10.883 1 91.75 179 PRO B N 1
ATOM 3786 C CA . PRO B 1 179 ? 24.969 -49.938 -11.062 1 91.75 179 PRO B CA 1
ATOM 3787 C C . PRO B 1 179 ? 26.141 -49.531 -11.953 1 91.75 179 PRO B C 1
ATOM 3789 O O . PRO B 1 179 ? 25.984 -48.656 -12.812 1 91.75 179 PRO B O 1
ATOM 3792 N N . ALA B 1 180 ? 27.234 -50.125 -11.773 1 92.75 180 ALA B N 1
ATOM 3793 C CA . ALA B 1 180 ? 28.422 -49.781 -12.555 1 92.75 180 ALA B CA 1
ATOM 3794 C C . ALA B 1 180 ? 28.203 -50.094 -14.039 1 92.75 180 ALA B C 1
ATOM 3796 O O . ALA B 1 180 ? 28.594 -49.312 -14.906 1 92.75 180 ALA B O 1
ATOM 3797 N N . ASP B 1 181 ? 27.625 -51.219 -14.273 1 92.75 181 ASP B N 1
ATOM 3798 C CA . ASP B 1 181 ? 27.375 -51.656 -15.648 1 92.75 181 ASP B CA 1
ATOM 3799 C C . ASP B 1 181 ? 26.344 -50.75 -16.312 1 92.75 181 ASP B C 1
ATOM 3801 O O . ASP B 1 181 ? 26.484 -50.375 -17.484 1 92.75 181 ASP B O 1
ATOM 3805 N N . PHE B 1 182 ? 25.375 -50.469 -15.578 1 94.06 182 PHE B N 1
ATOM 3806 C CA . PHE B 1 182 ? 24.359 -49.562 -16.094 1 94.06 182 PHE B CA 1
ATOM 3807 C C . PHE B 1 182 ? 24.938 -48.188 -16.422 1 94.06 182 PHE B C 1
ATOM 3809 O O . PHE B 1 182 ? 24.625 -47.625 -17.453 1 94.06 182 PHE B O 1
ATOM 3816 N N . GLY B 1 183 ? 25.703 -47.719 -15.578 1 93 183 GLY B N 1
ATOM 3817 C CA . GLY B 1 183 ? 26.391 -46.469 -15.852 1 93 183 GLY B CA 1
ATOM 3818 C C . GLY B 1 183 ? 27.188 -46.5 -17.141 1 93 183 GLY B C 1
ATOM 3819 O O . GLY B 1 183 ? 27.156 -45.531 -17.922 1 93 183 GLY B O 1
ATOM 3820 N N . LYS B 1 184 ? 27.938 -47.562 -17.328 1 93.38 184 LYS B N 1
ATOM 3821 C CA . LYS B 1 184 ? 28.719 -47.75 -18.547 1 93.38 184 LYS B CA 1
ATOM 3822 C C . LYS B 1 184 ? 27.812 -47.781 -19.781 1 93.38 184 LYS B C 1
ATOM 3824 O O . LYS B 1 184 ? 28.172 -47.219 -20.828 1 93.38 184 LYS B O 1
ATOM 3829 N N . LEU B 1 185 ? 26.766 -48.469 -19.562 1 92.69 185 LEU B N 1
ATOM 3830 C CA . LEU B 1 185 ? 25.797 -48.531 -20.656 1 92.69 185 LEU B CA 1
ATOM 3831 C C . LEU B 1 185 ? 25.312 -47.125 -21.031 1 92.69 185 LEU B C 1
ATOM 3833 O O . LEU B 1 185 ? 25.266 -46.781 -22.219 1 92.69 185 LEU B O 1
ATOM 3837 N N . LEU B 1 186 ? 24.891 -46.344 -20.078 1 94.06 186 LEU B N 1
ATOM 3838 C CA . LEU B 1 186 ? 24.406 -45 -20.312 1 94.06 186 LEU B CA 1
ATOM 3839 C C . LEU B 1 186 ? 25.484 -44.156 -20.969 1 94.06 186 LEU B C 1
ATOM 3841 O O . LEU B 1 186 ? 25.203 -43.375 -21.906 1 94.06 186 LEU B O 1
ATOM 3845 N N . ALA B 1 187 ? 26.625 -44.281 -20.453 1 93.12 187 ALA B N 1
ATOM 3846 C CA . ALA B 1 187 ? 27.75 -43.531 -21 1 93.12 187 ALA B CA 1
ATOM 3847 C C . ALA B 1 187 ? 28 -43.906 -22.453 1 93.12 187 ALA B C 1
ATOM 3849 O O . ALA B 1 187 ? 28.297 -43.031 -23.281 1 93.12 187 ALA B O 1
ATOM 3850 N N . GLY B 1 188 ? 27.922 -45.094 -22.688 1 93.06 188 GLY B N 1
ATOM 3851 C CA . GLY B 1 188 ? 28.094 -45.562 -24.047 1 93.06 188 GLY B CA 1
ATOM 3852 C C . GLY B 1 188 ? 27.062 -45.031 -25.016 1 93.06 188 GLY B C 1
ATOM 3853 O O . GLY B 1 188 ? 27.391 -44.594 -26.125 1 93.06 188 GLY B O 1
ATOM 3854 N N . ARG B 1 189 ? 25.891 -45.062 -24.562 1 93.69 189 ARG B N 1
ATOM 3855 C CA . ARG B 1 189 ? 24.812 -44.531 -25.406 1 93.69 189 ARG B CA 1
ATOM 3856 C C . ARG B 1 189 ? 24.984 -43.031 -25.656 1 93.69 189 ARG B C 1
ATOM 3858 O O . ARG B 1 189 ? 24.766 -42.562 -26.781 1 93.69 189 ARG B O 1
ATOM 3865 N N . ARG B 1 190 ? 25.219 -42.344 -24.594 1 92.94 190 ARG B N 1
ATOM 3866 C CA . ARG B 1 190 ? 25.453 -40.906 -24.734 1 92.94 190 ARG B CA 1
ATOM 3867 C C . ARG B 1 190 ? 26.578 -40.625 -25.719 1 92.94 190 ARG B C 1
ATOM 3869 O O . ARG B 1 190 ? 26.469 -39.688 -26.531 1 92.94 190 ARG B O 1
ATOM 3876 N N . LYS B 1 191 ? 27.594 -41.406 -25.656 1 93.56 191 LYS B N 1
ATOM 3877 C CA . LYS B 1 191 ? 28.734 -41.25 -26.547 1 93.56 191 LYS B CA 1
ATOM 3878 C C . LYS B 1 191 ? 28.328 -41.5 -28 1 93.56 191 LYS B C 1
ATOM 3880 O O . LYS B 1 191 ? 28.875 -40.906 -28.922 1 93.56 191 LYS B O 1
ATOM 3885 N N . ALA B 1 192 ? 27.438 -42.344 -28.172 1 94.19 192 ALA B N 1
ATOM 3886 C CA . ALA B 1 192 ? 26.969 -42.719 -29.5 1 94.19 192 ALA B CA 1
ATOM 3887 C C . ALA B 1 192 ? 25.938 -41.688 -30.016 1 94.19 192 ALA B C 1
ATOM 3889 O O . ALA B 1 192 ? 25.438 -41.812 -31.125 1 94.19 192 ALA B O 1
ATOM 3890 N N . GLY B 1 193 ? 25.547 -40.781 -29.109 1 92.38 193 GLY B N 1
ATOM 3891 C CA . GLY B 1 193 ? 24.594 -39.75 -29.5 1 92.38 193 GLY B CA 1
ATOM 3892 C C . GLY B 1 193 ? 23.141 -40.219 -29.391 1 92.38 193 GLY B C 1
ATOM 3893 O O . GLY B 1 193 ? 22.25 -39.594 -29.984 1 92.38 193 GLY B O 1
ATOM 3894 N N . GLU B 1 194 ? 23 -41.281 -28.766 1 93.19 194 GLU B N 1
ATOM 3895 C CA . GLU B 1 194 ? 21.641 -41.812 -28.578 1 93.19 194 GLU B CA 1
ATOM 3896 C C . GLU B 1 194 ? 20.984 -41.188 -27.344 1 93.19 194 GLU B C 1
ATOM 3898 O O . GLU B 1 194 ? 21.641 -41 -26.312 1 93.19 194 GLU B O 1
ATOM 3903 N N . PRO B 1 195 ? 19.672 -40.875 -27.516 1 90.81 195 PRO B N 1
ATOM 3904 C CA . PRO B 1 195 ? 18.984 -40.344 -26.328 1 90.81 195 PRO B CA 1
ATOM 3905 C C . PRO B 1 195 ? 18.875 -41.375 -25.203 1 90.81 195 PRO B C 1
ATOM 3907 O O . PRO B 1 195 ? 18.641 -42.531 -25.469 1 90.81 195 PRO B O 1
ATOM 3910 N N . VAL B 1 196 ? 19.219 -40.969 -24 1 93.38 196 VAL B N 1
ATOM 3911 C CA . VAL B 1 196 ? 19.125 -41.875 -22.859 1 93.38 196 VAL B CA 1
ATOM 3912 C C . VAL B 1 196 ? 17.984 -41.438 -21.953 1 93.38 196 VAL B C 1
ATOM 3914 O O . VAL B 1 196 ? 17.516 -42.219 -21.109 1 93.38 196 VAL B O 1
ATOM 3917 N N . ASP B 1 197 ? 17.516 -40.125 -22.141 1 92.25 197 ASP B N 1
ATOM 3918 C CA . ASP B 1 197 ? 16.438 -39.562 -21.344 1 92.25 197 ASP B CA 1
ATOM 3919 C C . ASP B 1 197 ? 15.547 -38.656 -22.188 1 92.25 197 ASP B C 1
ATOM 3921 O O . ASP B 1 197 ? 15.789 -38.469 -23.375 1 92.25 197 ASP B O 1
ATOM 3925 N N . HIS B 1 198 ? 14.344 -38.438 -21.688 1 90.12 198 HIS B N 1
ATOM 3926 C CA . HIS B 1 198 ? 13.43 -37.5 -22.328 1 90.12 198 HIS B CA 1
ATOM 3927 C C . HIS B 1 198 ? 12.898 -36.5 -21.312 1 90.12 198 HIS B C 1
ATOM 3929 O O . HIS B 1 198 ? 12.914 -36.75 -20.109 1 90.12 198 HIS B O 1
ATOM 3935 N N . GLU B 1 199 ? 12.445 -35.344 -21.875 1 88.5 199 GLU B N 1
ATOM 3936 C CA . GLU B 1 199 ? 11.914 -34.281 -21.031 1 88.5 199 GLU B CA 1
ATOM 3937 C C . GLU B 1 199 ? 10.531 -34.625 -20.484 1 88.5 199 GLU B C 1
ATOM 3939 O O . GLU B 1 199 ? 9.695 -35.188 -21.203 1 88.5 199 GLU B O 1
ATOM 3944 N N . VAL B 1 200 ? 10.461 -34.531 -19.188 1 91.56 200 VAL B N 1
ATOM 3945 C CA . VAL B 1 200 ? 9.172 -34.75 -18.547 1 91.56 200 VAL B CA 1
ATOM 3946 C C . VAL B 1 200 ? 8.703 -33.438 -17.875 1 91.56 200 VAL B C 1
ATOM 3948 O O . VAL B 1 200 ? 9.469 -32.812 -17.156 1 91.56 200 VAL B O 1
ATOM 3951 N N . ARG B 1 201 ? 7.465 -33.156 -18.203 1 93.5 201 ARG B N 1
ATOM 3952 C CA . ARG B 1 201 ? 6.812 -32.031 -17.547 1 93.5 201 ARG B CA 1
ATOM 3953 C C . ARG B 1 201 ? 5.941 -32.5 -16.391 1 93.5 201 ARG B C 1
ATOM 3955 O O . ARG B 1 201 ? 5.125 -33.406 -16.547 1 93.5 201 ARG B O 1
ATOM 3962 N N . THR B 1 202 ? 6.199 -31.953 -15.211 1 95.62 202 THR B N 1
ATOM 3963 C CA . THR B 1 202 ? 5.449 -32.344 -14.023 1 95.62 202 THR B CA 1
ATOM 3964 C C . THR B 1 202 ? 4.641 -31.188 -13.469 1 95.62 202 THR B C 1
ATOM 3966 O O . THR B 1 202 ? 5.211 -30.188 -13.031 1 95.62 202 THR B O 1
ATOM 3969 N N . PRO B 1 203 ? 3.258 -31.344 -13.469 1 97.69 203 PRO B N 1
ATOM 3970 C CA . PRO B 1 203 ? 2.441 -30.297 -12.852 1 97.69 203 PRO B CA 1
ATOM 3971 C C . PRO B 1 203 ? 2.742 -30.109 -11.359 1 97.69 203 PRO B C 1
ATOM 3973 O O . PRO B 1 203 ? 2.859 -31.094 -10.625 1 97.69 203 PRO B O 1
ATOM 3976 N N . LEU B 1 204 ? 2.945 -28.875 -10.953 1 98 204 LEU B N 1
ATOM 3977 C CA . LEU B 1 204 ? 3.271 -28.594 -9.562 1 98 204 LEU B CA 1
ATOM 3978 C C . LEU B 1 204 ? 2.078 -27.969 -8.844 1 98 204 LEU B C 1
ATOM 3980 O O . LEU B 1 204 ? 1.532 -28.562 -7.91 1 98 204 LEU B O 1
ATOM 3984 N N . PHE B 1 205 ? 1.632 -26.734 -9.281 1 98.56 205 PHE B N 1
ATOM 3985 C CA . PHE B 1 205 ? 0.482 -26.094 -8.664 1 98.56 205 PHE B CA 1
ATOM 3986 C C . PHE B 1 205 ? -0.15 -25.078 -9.609 1 98.56 205 PHE B C 1
ATOM 3988 O O . PHE B 1 205 ? 0.484 -24.656 -10.578 1 98.56 205 PHE B O 1
ATOM 3995 N N . ALA B 1 206 ? -1.381 -24.766 -9.375 1 98.81 206 ALA B N 1
ATOM 3996 C CA . ALA B 1 206 ? -2.135 -23.75 -10.102 1 98.81 206 ALA B CA 1
ATOM 3997 C C . ALA B 1 206 ? -2.58 -22.625 -9.172 1 98.81 206 ALA B C 1
ATOM 3999 O O . ALA B 1 206 ? -2.996 -22.875 -8.039 1 98.81 206 ALA B O 1
ATOM 4000 N N . PHE B 1 207 ? -2.432 -21.406 -9.617 1 98.88 207 PHE B N 1
ATOM 4001 C CA . PHE B 1 207 ? -2.938 -20.219 -8.938 1 98.88 207 PHE B CA 1
ATOM 4002 C C . PHE B 1 207 ? -4.027 -19.547 -9.766 1 98.88 207 PHE B C 1
ATOM 4004 O O . PHE B 1 207 ? -3.75 -18.984 -10.828 1 98.88 207 PHE B O 1
ATOM 4011 N N . LEU B 1 208 ? -5.227 -19.5 -9.258 1 98.62 208 LEU B N 1
ATOM 4012 C CA . LEU B 1 208 ? -6.344 -19.078 -10.094 1 98.62 208 LEU B CA 1
ATOM 4013 C C . LEU B 1 208 ? -6.789 -17.656 -9.742 1 98.62 208 LEU B C 1
ATOM 4015 O O . LEU B 1 208 ? -7.523 -17.031 -10.508 1 98.62 208 LEU B O 1
ATOM 4019 N N . GLY B 1 209 ? -6.301 -17.062 -8.641 1 96.38 209 GLY B N 1
ATOM 4020 C CA . GLY B 1 209 ? -6.777 -15.742 -8.242 1 96.38 209 GLY B CA 1
ATOM 4021 C C . GLY B 1 209 ? -8.258 -15.711 -7.93 1 96.38 209 GLY B C 1
ATOM 4022 O O . GLY B 1 209 ? -8.766 -16.578 -7.215 1 96.38 209 GLY B O 1
ATOM 4023 N N . ASP B 1 210 ? -8.938 -14.617 -8.461 1 97.44 210 ASP B N 1
ATOM 4024 C CA . ASP B 1 210 ? -10.375 -14.477 -8.266 1 97.44 210 ASP B CA 1
ATOM 4025 C C . ASP B 1 210 ? -11.148 -15.125 -9.414 1 97.44 210 ASP B C 1
ATOM 4027 O O . ASP B 1 210 ? -10.922 -14.805 -10.578 1 97.44 210 ASP B O 1
ATOM 4031 N N . THR B 1 211 ? -12.086 -15.984 -9.031 1 97.69 211 THR B N 1
ATOM 4032 C CA . THR B 1 211 ? -12.844 -16.656 -10.086 1 97.69 211 THR B CA 1
ATOM 4033 C C . THR B 1 211 ? -14.086 -17.328 -9.516 1 97.69 211 THR B C 1
ATOM 4035 O O . THR B 1 211 ? -14.133 -17.641 -8.328 1 97.69 211 THR B O 1
ATOM 4038 N N . HIS B 1 212 ? -14.984 -17.531 -10.391 1 95.94 212 HIS B N 1
ATOM 4039 C CA . HIS B 1 212 ? -16.109 -18.422 -10.109 1 95.94 212 HIS B CA 1
ATOM 4040 C C . HIS B 1 212 ? -15.695 -19.891 -10.25 1 95.94 212 HIS B C 1
ATOM 4042 O O . HIS B 1 212 ? -14.852 -20.219 -11.078 1 95.94 212 HIS B O 1
ATOM 4048 N N . PRO B 1 213 ? -16.359 -20.797 -9.445 1 95.81 213 PRO B N 1
ATOM 4049 C CA . PRO B 1 213 ? -15.969 -22.219 -9.484 1 95.81 213 PRO B CA 1
ATOM 4050 C C . PRO B 1 213 ? -16.219 -22.859 -10.844 1 95.81 213 PRO B C 1
ATOM 4052 O O . PRO B 1 213 ? -15.719 -23.953 -11.125 1 95.81 213 PRO B O 1
ATOM 4055 N N . ARG B 1 214 ? -16.953 -22.219 -11.734 1 95.44 214 ARG B N 1
ATOM 4056 C CA . ARG B 1 214 ? -17.203 -22.719 -13.078 1 95.44 214 ARG B CA 1
ATOM 4057 C C . ARG B 1 214 ? -15.898 -22.984 -13.82 1 95.44 214 ARG B C 1
ATOM 4059 O O . ARG B 1 214 ? -15.867 -23.75 -14.789 1 95.44 214 ARG B O 1
ATOM 4066 N N . VAL B 1 215 ? -14.844 -22.375 -13.367 1 97.81 215 VAL B N 1
ATOM 4067 C CA . VAL B 1 215 ? -13.539 -22.547 -13.984 1 97.81 215 VAL B CA 1
ATOM 4068 C C . VAL B 1 215 ? -13.156 -24.031 -13.977 1 97.81 215 VAL B C 1
ATOM 4070 O O . VAL B 1 215 ? -12.531 -24.531 -14.914 1 97.81 215 VAL B O 1
ATOM 4073 N N . PHE B 1 216 ? -13.547 -24.781 -13 1 98.25 216 PHE B N 1
ATOM 4074 C CA . PHE B 1 216 ? -13.188 -26.188 -12.859 1 98.25 216 PHE B CA 1
ATOM 4075 C C . PHE B 1 216 ? -14 -27.047 -13.82 1 98.25 216 PHE B C 1
ATOM 4077 O O . PHE B 1 216 ? -13.516 -28.078 -14.305 1 98.25 216 PHE B O 1
ATOM 4084 N N . ASP B 1 217 ? -15.266 -26.609 -14.086 1 96.81 217 ASP B N 1
ATOM 4085 C CA . ASP B 1 217 ? -16.094 -27.312 -15.062 1 96.81 217 ASP B CA 1
ATOM 4086 C C . ASP B 1 217 ? -15.523 -27.156 -16.469 1 96.81 217 ASP B C 1
ATOM 4088 O O . ASP B 1 217 ? -15.547 -28.094 -17.266 1 96.81 217 ASP B O 1
ATOM 4092 N N . GLU B 1 218 ? -15.016 -26.078 -16.688 1 97.12 218 GLU B N 1
ATOM 4093 C CA . GLU B 1 218 ? -14.539 -25.734 -18.031 1 97.12 218 GLU B CA 1
ATOM 4094 C C . GLU B 1 218 ? -13.117 -26.234 -18.25 1 97.12 218 GLU B C 1
ATOM 4096 O O . GLU B 1 218 ? -12.672 -26.375 -19.391 1 97.12 218 GLU B O 1
ATOM 4101 N N . ASN B 1 219 ? -12.43 -26.453 -17.172 1 98.31 219 ASN B N 1
ATOM 4102 C CA . ASN B 1 219 ? -11.031 -26.859 -17.266 1 98.31 219 ASN B CA 1
ATOM 4103 C C . ASN B 1 219 ? -10.719 -28.031 -16.328 1 98.31 219 ASN B C 1
ATOM 4105 O O . ASN B 1 219 ? -9.914 -27.891 -15.406 1 98.31 219 ASN B O 1
ATOM 4109 N N . PRO B 1 220 ? -11.219 -29.234 -16.625 1 97.88 220 PRO B N 1
ATOM 4110 C CA . PRO B 1 220 ? -10.992 -30.375 -15.734 1 97.88 220 PRO B CA 1
ATOM 4111 C C . PRO B 1 220 ? -9.508 -30.734 -15.609 1 97.88 220 PRO B C 1
ATOM 4113 O O . PRO B 1 220 ? -9.117 -31.391 -14.641 1 97.88 220 PRO B O 1
ATOM 4116 N N . TRP B 1 221 ? -8.703 -30.281 -16.547 1 98.19 221 TRP B N 1
ATOM 4117 C CA . TRP B 1 221 ? -7.277 -30.562 -16.531 1 98.19 221 TRP B CA 1
ATOM 4118 C C . TRP B 1 221 ? -6.602 -29.875 -15.352 1 98.19 221 TRP B C 1
ATOM 4120 O O . TRP B 1 221 ? -5.449 -30.172 -15.023 1 98.19 221 TRP B O 1
ATOM 4130 N N . LEU B 1 222 ? -7.266 -28.938 -14.719 1 98.62 222 LEU B N 1
ATOM 4131 C CA . LEU B 1 222 ? -6.73 -28.281 -13.531 1 98.62 222 LEU B CA 1
ATOM 4132 C C . LEU B 1 222 ? -6.453 -29.297 -12.422 1 98.62 222 LEU B C 1
ATOM 4134 O O . LEU B 1 222 ? -5.551 -29.094 -11.609 1 98.62 222 LEU B O 1
ATOM 4138 N N . PHE B 1 223 ? -7.145 -30.391 -12.438 1 98.44 223 PHE B N 1
ATOM 4139 C CA . PHE B 1 223 ? -7.004 -31.391 -11.383 1 98.44 223 PHE B CA 1
ATOM 4140 C C . PHE B 1 223 ? -5.777 -32.281 -11.625 1 98.44 223 PHE B C 1
ATOM 4142 O O . PHE B 1 223 ? -5.445 -33.125 -10.797 1 98.44 223 PHE B O 1
ATOM 4149 N N . ASP B 1 224 ? -5.074 -32.062 -12.727 1 97.69 224 ASP B N 1
ATOM 4150 C CA . ASP B 1 224 ? -3.762 -32.656 -12.914 1 97.69 224 ASP B CA 1
ATOM 4151 C C . ASP B 1 224 ? -2.725 -32.031 -11.984 1 97.69 224 ASP B C 1
ATOM 4153 O O . ASP B 1 224 ? -1.642 -32.594 -11.789 1 97.69 224 ASP B O 1
ATOM 4157 N N . TYR B 1 225 ? -2.98 -30.859 -11.531 1 98.38 225 TYR B N 1
ATOM 4158 C CA . TYR B 1 225 ? -2.092 -30.188 -10.578 1 98.38 225 TYR B CA 1
ATOM 4159 C C . TYR B 1 225 ? -2.387 -30.641 -9.156 1 98.38 225 TYR B C 1
ATOM 4161 O O . TYR B 1 225 ? -3.525 -30.547 -8.688 1 98.38 225 TYR B O 1
ATOM 4169 N N . PRO B 1 226 ? -1.347 -31.094 -8.453 1 98.06 226 PRO B N 1
ATOM 4170 C CA . PRO B 1 226 ? -1.578 -31.625 -7.109 1 98.06 226 PRO B CA 1
ATOM 4171 C C . PRO B 1 226 ? -2.012 -30.547 -6.117 1 98.06 226 PRO B C 1
ATOM 4173 O O . PRO B 1 226 ? -2.59 -30.859 -5.07 1 98.06 226 PRO B O 1
ATOM 4176 N N . VAL B 1 227 ? -1.693 -29.281 -6.402 1 98.25 227 VAL B N 1
ATOM 4177 C CA . VAL B 1 227 ? -2.068 -28.156 -5.543 1 98.25 227 VAL B CA 1
ATOM 4178 C C . VAL B 1 227 ? -2.773 -27.078 -6.371 1 98.25 227 VAL B C 1
ATOM 4180 O O . VAL B 1 227 ? -2.281 -26.688 -7.426 1 98.25 227 VAL B O 1
ATOM 4183 N N . VAL B 1 228 ? -3.922 -26.703 -5.922 1 98.62 228 VAL B N 1
ATOM 4184 C CA . VAL B 1 228 ? -4.676 -25.625 -6.562 1 98.62 228 VAL B CA 1
ATOM 4185 C C . VAL B 1 228 ? -4.961 -24.516 -5.551 1 98.62 228 VAL B C 1
ATOM 4187 O O . VAL B 1 228 ? -5.625 -24.75 -4.539 1 98.62 228 VAL B O 1
ATOM 4190 N N . VAL B 1 229 ? -4.426 -23.328 -5.809 1 98.69 229 VAL B N 1
ATOM 4191 C CA . VAL B 1 229 ? -4.719 -22.141 -5.012 1 98.69 229 VAL B CA 1
ATOM 4192 C C . VAL B 1 229 ? -5.879 -21.375 -5.633 1 98.69 229 VAL B C 1
ATOM 4194 O O . VAL B 1 229 ? -5.797 -20.938 -6.781 1 98.69 229 VAL B O 1
ATOM 4197 N N . THR B 1 230 ? -6.949 -21.203 -4.926 1 98.5 230 THR B N 1
ATOM 4198 C CA . THR B 1 230 ? -8.125 -20.516 -5.43 1 98.5 230 THR B CA 1
ATOM 4199 C C . THR B 1 230 ? -8.797 -19.703 -4.324 1 98.5 230 THR B C 1
ATOM 4201 O O . THR B 1 230 ? -8.414 -19.812 -3.154 1 98.5 230 THR B O 1
ATOM 4204 N N . GLU B 1 231 ? -9.703 -18.891 -4.707 1 98.25 231 GLU B N 1
ATOM 4205 C CA . GLU B 1 231 ? -10.367 -18.031 -3.723 1 98.25 231 GLU B CA 1
ATOM 4206 C C . GLU B 1 231 ? -11.539 -18.766 -3.066 1 98.25 231 GLU B C 1
ATOM 4208 O O . GLU B 1 231 ? -12.039 -19.75 -3.598 1 98.25 231 GLU B O 1
ATOM 4213 N N . CYS B 1 232 ? -11.875 -18.312 -1.936 1 96.88 232 CYS B N 1
ATOM 4214 C CA . CYS B 1 232 ? -13.133 -18.578 -1.237 1 96.88 232 CYS B CA 1
ATOM 4215 C C . CYS B 1 232 ? -13.609 -17.344 -0.492 1 96.88 232 CYS B C 1
ATOM 4217 O O . CYS B 1 232 ? -13.617 -17.312 0.74 1 96.88 232 CYS B O 1
ATOM 4219 N N . THR B 1 233 ? -14.016 -16.391 -1.243 1 96.19 233 THR B N 1
ATOM 4220 C CA . THR B 1 233 ? -14.328 -15.062 -0.735 1 96.19 233 THR B CA 1
ATOM 4221 C C . THR B 1 233 ? -15.445 -15.125 0.303 1 96.19 233 THR B C 1
ATOM 4223 O O . THR B 1 233 ? -15.367 -14.477 1.349 1 96.19 233 THR B O 1
ATOM 4226 N N . PHE B 1 234 ? -16.406 -15.984 -0.002 1 95.19 234 PHE B N 1
ATOM 4227 C CA . PHE B 1 234 ? -17.578 -16.031 0.868 1 95.19 234 PHE B CA 1
ATOM 4228 C C . PHE B 1 234 ? -17.734 -17.406 1.496 1 95.19 234 PHE B C 1
ATOM 4230 O O . PHE B 1 234 ? -17.719 -18.422 0.794 1 95.19 234 PHE B O 1
ATOM 4237 N N . LEU B 1 235 ? -17.922 -17.422 2.818 1 94.31 235 LEU B N 1
ATOM 4238 C CA . LEU B 1 235 ? -18.094 -18.672 3.539 1 94.31 235 LEU B CA 1
ATOM 4239 C C . LEU B 1 235 ? -19.562 -19.078 3.576 1 94.31 235 LEU B C 1
ATOM 4241 O O . LEU B 1 235 ? -19.891 -20.266 3.561 1 94.31 235 LEU B O 1
ATOM 4245 N N . ASP B 1 236 ? -20.375 -18.031 3.559 1 91.62 236 ASP B N 1
ATOM 4246 C CA . ASP B 1 236 ? -21.812 -18.281 3.721 1 91.62 236 ASP B CA 1
ATOM 4247 C C . ASP B 1 236 ? -22.594 -17.859 2.48 1 91.62 236 ASP B C 1
ATOM 4249 O O . ASP B 1 236 ? -22.109 -17.047 1.689 1 91.62 236 ASP B O 1
ATOM 4253 N N . ASP B 1 237 ? -23.812 -18.328 2.414 1 91.56 237 ASP B N 1
ATOM 4254 C CA . ASP B 1 237 ? -24.609 -18.156 1.195 1 91.56 237 ASP B CA 1
ATOM 4255 C C . ASP B 1 237 ? -25.344 -16.828 1.207 1 91.56 237 ASP B C 1
ATOM 4257 O O . ASP B 1 237 ? -26.016 -16.469 0.229 1 91.56 237 ASP B O 1
ATOM 4261 N N . ASP B 1 238 ? -25.234 -16.109 2.273 1 87.75 238 ASP B N 1
ATOM 4262 C CA . ASP B 1 238 ? -25.891 -14.805 2.309 1 87.75 238 ASP B CA 1
ATOM 4263 C C . ASP B 1 238 ? -25.375 -13.898 1.19 1 87.75 238 ASP B C 1
ATOM 4265 O O . ASP B 1 238 ? -26.062 -12.961 0.789 1 87.75 238 ASP B O 1
ATOM 4269 N N . GLN B 1 239 ? -24.234 -14.258 0.651 1 83.44 239 GLN B N 1
ATOM 4270 C CA . GLN B 1 239 ? -23.656 -13.453 -0.422 1 83.44 239 GLN B CA 1
ATOM 4271 C C . GLN B 1 239 ? -23.609 -14.234 -1.733 1 83.44 239 GLN B C 1
ATOM 4273 O O . GLN B 1 239 ? -22.891 -13.859 -2.662 1 83.44 239 GLN B O 1
ATOM 4278 N N . ALA B 1 240 ? -24.359 -15.266 -1.821 1 85.06 240 ALA B N 1
ATOM 4279 C CA . ALA B 1 240 ? -24.281 -16.172 -2.965 1 85.06 240 ALA B CA 1
ATOM 4280 C C . ALA B 1 240 ? -24.672 -15.461 -4.258 1 85.06 240 ALA B C 1
ATOM 4282 O O . ALA B 1 240 ?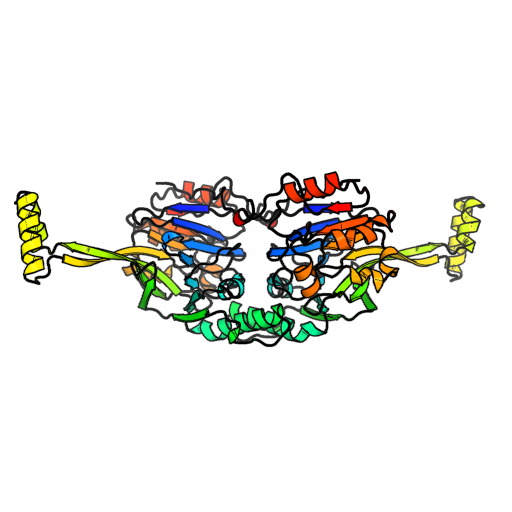 -24 -15.617 -5.285 1 85.06 240 ALA B O 1
ATOM 4283 N N . GLU B 1 241 ? -25.703 -14.695 -4.215 1 86.25 241 GLU B N 1
ATOM 4284 C CA . GLU 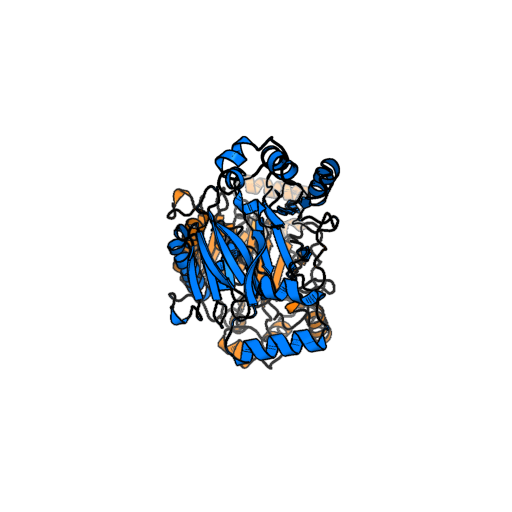B 1 241 ? -26.156 -13.984 -5.41 1 86.25 241 GLU B CA 1
ATOM 4285 C C . GLU B 1 241 ? -25.109 -12.977 -5.871 1 86.25 241 GLU B C 1
ATOM 4287 O O . GLU B 1 241 ? -24.797 -12.891 -7.062 1 86.25 241 GLU B O 1
ATOM 4292 N N . ARG B 1 242 ? -24.578 -12.242 -4.961 1 84.31 242 ARG B N 1
ATOM 4293 C CA . ARG B 1 242 ? -23.531 -11.289 -5.273 1 84.31 242 ARG B CA 1
ATOM 4294 C C . ARG B 1 242 ? -22.297 -11.992 -5.828 1 84.31 242 ARG B C 1
ATOM 4296 O O . ARG B 1 242 ? -21.703 -11.531 -6.801 1 84.31 242 ARG B O 1
ATOM 4303 N N . ALA B 1 243 ? -21.906 -13.023 -5.18 1 83.88 243 ALA B N 1
ATOM 4304 C CA . ALA B 1 243 ? -20.75 -13.805 -5.617 1 83.88 243 ALA B CA 1
ATOM 4305 C C . ALA B 1 243 ? -20.906 -14.25 -7.066 1 83.88 243 ALA B C 1
ATOM 4307 O O . ALA B 1 243 ? -19.953 -14.172 -7.852 1 83.88 243 ALA B O 1
ATOM 4308 N N . GLU B 1 244 ? -22.062 -14.711 -7.395 1 86.38 244 GLU B N 1
ATOM 4309 C CA . GLU B 1 244 ? -22.359 -15.156 -8.758 1 86.38 244 GLU B CA 1
ATOM 4310 C C . GLU B 1 244 ? -22.266 -14 -9.75 1 86.38 244 GLU B C 1
ATOM 4312 O O . GLU B 1 244 ? -21.703 -14.156 -10.836 1 86.38 244 GLU B O 1
ATOM 4317 N N . GLN B 1 245 ? -22.766 -12.938 -9.367 1 86.5 245 GLN B N 1
ATOM 4318 C CA . GLN B 1 245 ? -22.828 -11.781 -10.258 1 86.5 245 GLN B CA 1
ATOM 4319 C C . GLN B 1 245 ? -21.438 -11.219 -10.516 1 86.5 245 GLN B C 1
ATOM 4321 O O . GLN B 1 245 ? -21.125 -10.789 -11.633 1 86.5 245 GLN B O 1
ATOM 4326 N N . VAL B 1 246 ? -20.578 -11.312 -9.562 1 85.12 246 VAL B N 1
ATOM 4327 C CA . VAL B 1 246 ? -19.297 -10.617 -9.703 1 85.12 246 VAL B CA 1
ATOM 4328 C C . VAL B 1 246 ? -18.188 -11.617 -9.992 1 85.12 246 VAL B C 1
ATOM 4330 O O . VAL B 1 246 ? -17.047 -11.234 -10.242 1 85.12 246 VAL B O 1
ATOM 4333 N N . GLY B 1 247 ? -18.5 -12.844 -10 1 91.19 247 GLY B N 1
ATOM 4334 C CA . GLY B 1 247 ? -17.531 -13.852 -10.375 1 91.19 247 GLY B CA 1
ATOM 4335 C C . GLY B 1 247 ? -16.594 -14.219 -9.234 1 91.19 247 GLY B C 1
ATOM 4336 O O . GLY B 1 247 ? -15.375 -14.273 -9.414 1 91.19 247 GLY B O 1
ATOM 4337 N N . HIS B 1 248 ? -17.094 -14.344 -8.062 1 95.5 248 HIS B N 1
ATOM 4338 C CA . HIS B 1 248 ? -16.359 -14.82 -6.898 1 95.5 248 HIS B CA 1
ATOM 4339 C C . HIS B 1 248 ? -16.859 -16.188 -6.453 1 95.5 248 HIS B C 1
ATOM 4341 O O . HIS B 1 248 ? -17.797 -16.719 -7.031 1 95.5 248 HIS B O 1
ATOM 4347 N N . THR B 1 249 ? -16.281 -16.734 -5.555 1 96.56 249 THR B N 1
ATOM 4348 C CA . THR B 1 249 ? -16.578 -18.078 -5.09 1 96.56 249 THR B CA 1
ATOM 4349 C C . THR B 1 249 ? -17.203 -18.047 -3.697 1 96.56 249 THR B C 1
ATOM 4351 O O . THR B 1 249 ? -16.703 -17.375 -2.799 1 96.56 249 THR B O 1
ATOM 4354 N N . VAL B 1 250 ? -18.312 -18.703 -3.59 1 96.38 250 VAL B N 1
ATOM 4355 C CA . VAL B 1 250 ? -18.891 -19.047 -2.293 1 96.38 250 VAL B CA 1
ATOM 4356 C C . VAL B 1 250 ? -18.609 -20.516 -1.972 1 96.38 250 VAL B C 1
ATOM 4358 O O . VAL B 1 250 ? -18.672 -21.375 -2.857 1 96.38 250 VAL B O 1
ATOM 4361 N N . TRP B 1 251 ? -18.391 -20.797 -0.719 1 96.88 251 TRP B N 1
ATOM 4362 C CA . TRP B 1 251 ? -17.938 -22.109 -0.311 1 96.88 251 TRP B CA 1
ATOM 4363 C C . TRP B 1 251 ? -18.922 -23.188 -0.772 1 96.88 251 TRP B C 1
ATOM 4365 O O . TRP B 1 251 ? -18.516 -24.25 -1.261 1 96.88 251 TRP B O 1
ATOM 4375 N N . SER B 1 252 ? -20.188 -22.938 -0.689 1 96.62 252 SER B N 1
ATOM 4376 C CA . SER B 1 252 ? -21.188 -23.953 -1.016 1 96.62 252 SER B CA 1
ATOM 4377 C C . SER B 1 252 ? -21.062 -24.406 -2.463 1 96.62 252 SER B C 1
ATOM 4379 O O . SER B 1 252 ? -21.422 -25.531 -2.795 1 96.62 252 SER B O 1
ATOM 4381 N N . ARG B 1 253 ? -20.516 -23.578 -3.283 1 96.19 253 ARG B N 1
ATOM 4382 C CA . ARG B 1 253 ? -20.344 -23.922 -4.688 1 96.19 253 ARG B CA 1
ATOM 4383 C C . ARG B 1 253 ? -19 -24.594 -4.922 1 96.19 253 ARG B C 1
ATOM 4385 O O . ARG B 1 253 ? -18.844 -25.375 -5.867 1 96.19 253 ARG B O 1
ATOM 4392 N N . LEU B 1 254 ? -18.078 -24.312 -4.094 1 97.62 254 LEU B N 1
ATOM 4393 C CA . LEU B 1 254 ? -16.734 -24.875 -4.23 1 97.62 254 LEU B CA 1
ATOM 4394 C C . LEU B 1 254 ? -16.641 -26.234 -3.549 1 97.62 254 LEU B C 1
ATOM 4396 O O . LEU B 1 254 ? -15.898 -27.109 -3.996 1 97.62 254 LEU B O 1
ATOM 4400 N N . ARG B 1 255 ? -17.375 -26.438 -2.52 1 97.75 255 ARG B N 1
ATOM 4401 C CA . ARG B 1 255 ? -17.281 -27.625 -1.676 1 97.75 255 ARG B CA 1
ATOM 4402 C C . ARG B 1 255 ? -17.453 -28.891 -2.502 1 97.75 255 ARG B C 1
ATOM 4404 O O . ARG B 1 255 ? -16.672 -29.844 -2.355 1 97.75 255 ARG B O 1
ATOM 4411 N N . PRO B 1 256 ? -18.438 -28.953 -3.424 1 97.94 256 PRO B N 1
ATOM 4412 C CA . PRO B 1 256 ? -18.562 -30.172 -4.227 1 97.94 256 PRO B CA 1
ATOM 4413 C C . PRO B 1 256 ? -17.328 -30.453 -5.074 1 97.94 256 PRO B C 1
ATOM 4415 O O . PRO B 1 256 ? -16.984 -31.625 -5.293 1 97.94 256 PRO B O 1
ATOM 4418 N N . VAL B 1 257 ? -16.688 -29.453 -5.562 1 98.31 257 VAL B N 1
ATOM 4419 C CA . VAL B 1 257 ? -15.477 -29.609 -6.352 1 98.31 257 VAL B CA 1
ATOM 4420 C C . VAL B 1 257 ? -14.359 -30.188 -5.477 1 98.31 257 VAL B C 1
ATOM 4422 O O . VAL B 1 257 ? -13.695 -31.141 -5.859 1 98.31 257 VAL B O 1
ATOM 4425 N N . VAL B 1 258 ? -14.203 -29.672 -4.305 1 98.25 258 VAL B N 1
ATOM 4426 C CA . VAL B 1 258 ? -13.164 -30.078 -3.373 1 98.25 258 VAL B CA 1
ATOM 4427 C C . VAL B 1 258 ? -13.375 -31.531 -2.957 1 98.25 258 VAL B C 1
ATOM 4429 O O . VAL B 1 258 ? -12.438 -32.312 -2.977 1 98.25 258 VAL B O 1
ATOM 4432 N N . THR B 1 259 ? -14.578 -31.875 -2.637 1 98.06 259 THR B N 1
ATOM 4433 C CA . THR B 1 259 ? -14.898 -33.219 -2.146 1 98.06 259 THR B CA 1
ATOM 4434 C C . THR B 1 259 ? -14.742 -34.25 -3.258 1 98.06 259 THR B C 1
ATOM 4436 O O . THR B 1 259 ? -14.383 -35.406 -3 1 98.06 259 THR B O 1
ATOM 4439 N N . ALA B 1 260 ? -14.938 -33.844 -4.445 1 98.19 260 ALA B N 1
ATOM 4440 C CA . ALA B 1 260 ? -14.867 -34.75 -5.59 1 98.19 260 ALA B CA 1
ATOM 4441 C C . ALA B 1 260 ? -13.422 -35.031 -5.977 1 98.19 260 ALA B C 1
ATOM 4443 O O . ALA B 1 260 ? -13.141 -35.938 -6.742 1 98.19 260 ALA B O 1
ATOM 4444 N N . HIS B 1 261 ? -12.5 -34.281 -5.5 1 98.12 261 HIS B N 1
ATOM 4445 C CA . HIS B 1 261 ? -11.102 -34.406 -5.879 1 98.12 261 HIS B CA 1
ATOM 4446 C C . HIS B 1 261 ? -10.195 -34.469 -4.648 1 98.12 261 HIS B C 1
ATOM 4448 O O . HIS B 1 261 ? -9.344 -33.594 -4.453 1 98.12 261 HIS B O 1
ATOM 4454 N N . PRO B 1 262 ? -10.266 -35.562 -3.908 1 96.94 262 PRO B N 1
ATOM 4455 C CA . PRO B 1 262 ? -9.523 -35.688 -2.652 1 96.94 262 PRO B CA 1
ATOM 4456 C C . PRO B 1 262 ? -8.016 -35.719 -2.861 1 96.94 262 PRO B C 1
ATOM 4458 O O . PRO B 1 262 ? -7.25 -35.5 -1.923 1 96.94 262 PRO B O 1
ATOM 4461 N N . GLU B 1 263 ? -7.547 -36.031 -4.066 1 96.56 263 GLU B N 1
ATOM 4462 C CA . GLU B 1 263 ? -6.121 -36.125 -4.352 1 96.56 263 GLU B CA 1
ATOM 4463 C C . GLU B 1 263 ? -5.504 -34.75 -4.602 1 96.56 263 GLU B C 1
ATOM 4465 O O . GLU B 1 263 ? -4.281 -34.594 -4.617 1 96.56 263 GLU B O 1
ATOM 4470 N N . THR B 1 264 ? -6.344 -33.781 -4.812 1 97.88 264 THR B N 1
ATOM 4471 C CA . THR B 1 264 ? -5.898 -32.406 -5.027 1 97.88 264 THR B CA 1
ATOM 4472 C C . THR B 1 264 ? -5.969 -31.609 -3.729 1 97.88 264 THR B C 1
ATOM 4474 O O . THR B 1 264 ? -6.977 -31.672 -3.016 1 97.88 264 THR B O 1
ATOM 4477 N N . ARG B 1 265 ? -4.887 -30.969 -3.41 1 97.44 265 ARG B N 1
ATOM 4478 C CA . ARG B 1 265 ? -4.91 -30.062 -2.27 1 97.44 265 ARG B CA 1
ATOM 4479 C C . ARG B 1 265 ? -5.383 -28.672 -2.686 1 97.44 265 ARG B C 1
ATOM 4481 O O . ARG B 1 265 ? -4.793 -28.047 -3.57 1 97.44 265 ARG B O 1
ATOM 4488 N N . PHE B 1 266 ? -6.426 -28.203 -2.035 1 98.06 266 PHE B N 1
ATOM 4489 C CA . PHE B 1 266 ? -6.949 -26.875 -2.316 1 98.06 266 PHE B CA 1
ATOM 4490 C C . PHE B 1 266 ? -6.484 -25.875 -1.262 1 98.06 266 PHE B C 1
ATOM 4492 O O . PHE B 1 266 ? -6.727 -26.062 -0.068 1 98.06 266 PHE B O 1
ATOM 4499 N N . VAL B 1 267 ? -5.793 -24.875 -1.692 1 98.12 267 VAL B N 1
ATOM 4500 C CA . VAL B 1 267 ? -5.418 -23.75 -0.835 1 98.12 267 VAL B CA 1
ATOM 4501 C C . VAL B 1 267 ? -6.375 -22.578 -1.055 1 98.12 267 VAL B C 1
ATOM 4503 O O . VAL B 1 267 ? -6.426 -22.016 -2.146 1 98.12 267 VAL B O 1
ATOM 4506 N N . LEU B 1 268 ? -7.09 -22.25 -0.022 1 97.94 268 LEU B N 1
ATOM 4507 C CA . LEU B 1 268 ? -8.141 -21.25 -0.152 1 97.94 268 LEU B CA 1
ATOM 4508 C C . LEU B 1 268 ? -7.664 -19.891 0.354 1 97.94 268 LEU B C 1
ATOM 4510 O O . LEU B 1 268 ? -7.121 -19.797 1.455 1 97.94 268 LEU B O 1
ATOM 4514 N N . THR B 1 269 ? -7.871 -18.844 -0.493 1 97.69 269 THR B N 1
ATOM 4515 C CA . THR B 1 269 ? -7.41 -17.484 -0.214 1 97.69 269 THR B CA 1
ATOM 4516 C C . THR B 1 269 ? -8.539 -16.469 -0.422 1 97.69 269 THR B C 1
ATOM 4518 O O . THR B 1 269 ? -9.688 -16.859 -0.631 1 97.69 269 THR B O 1
ATOM 4521 N N . HIS B 1 270 ? -8.219 -15.195 -0.264 1 97.62 270 HIS B N 1
ATOM 4522 C CA . HIS B 1 270 ? -9.062 -14.07 -0.65 1 97.62 270 HIS B CA 1
ATOM 4523 C C . HIS B 1 270 ? -10.352 -14.039 0.165 1 97.62 270 HIS B C 1
ATOM 4525 O O . HIS B 1 270 ? -11.422 -13.758 -0.373 1 97.62 270 HIS B O 1
ATOM 4531 N N . PHE B 1 271 ? -10.297 -14.453 1.396 1 95.19 271 PHE B N 1
ATOM 4532 C CA . PHE B 1 271 ? -11.453 -14.414 2.285 1 95.19 271 PHE B CA 1
ATOM 4533 C C . PHE B 1 271 ? -11.898 -12.977 2.525 1 95.19 271 PHE B C 1
ATOM 4535 O O . PHE B 1 271 ? -11.07 -12.078 2.65 1 95.19 271 PHE B O 1
ATOM 4542 N N . SER B 1 272 ? -13.188 -12.828 2.666 1 92.31 272 SER B N 1
ATOM 4543 C CA . SER B 1 272 ? -13.758 -11.531 3.016 1 92.31 272 SER B CA 1
ATOM 4544 C C . SER B 1 272 ? -13.227 -11.039 4.359 1 92.31 272 SER B C 1
ATOM 4546 O O . SER B 1 272 ? -13.078 -11.82 5.301 1 92.31 272 SER B O 1
ATOM 4548 N N . LEU B 1 273 ? -13.078 -9.742 4.477 1 88.56 273 LEU B N 1
ATOM 4549 C CA . LEU B 1 273 ? -12.594 -9.148 5.715 1 88.56 273 LEU B CA 1
ATOM 4550 C C . LEU B 1 273 ? -13.68 -9.141 6.785 1 88.56 273 LEU B C 1
ATOM 4552 O O . LEU B 1 273 ? -13.422 -8.805 7.941 1 88.56 273 LEU B O 1
ATOM 4556 N N . ARG B 1 274 ? -14.82 -9.547 6.414 1 86.19 274 ARG B N 1
ATOM 4557 C CA . ARG B 1 274 ? -15.867 -9.734 7.414 1 86.19 274 ARG B CA 1
ATOM 4558 C C . ARG B 1 274 ? -15.508 -10.852 8.383 1 86.19 274 ARG B C 1
ATOM 4560 O O . ARG B 1 274 ? -16.078 -10.938 9.477 1 86.19 274 ARG B O 1
ATOM 4567 N N . HIS B 1 275 ? -14.633 -11.719 7.918 1 88.31 275 HIS B N 1
ATOM 4568 C CA . HIS B 1 275 ? -14.195 -12.836 8.742 1 88.31 275 HIS B CA 1
ATOM 4569 C C . HIS B 1 275 ? -12.758 -12.641 9.219 1 88.31 275 HIS B C 1
ATOM 4571 O O . HIS B 1 275 ? -11.875 -12.312 8.422 1 88.31 275 HIS B O 1
ATOM 4577 N N . SER B 1 276 ? -12.562 -12.836 10.492 1 86.38 276 SER B N 1
ATOM 4578 C CA . SER B 1 276 ? -11.195 -12.93 11 1 86.38 276 SER B CA 1
ATOM 4579 C C . SER B 1 276 ? -10.547 -14.25 10.594 1 86.38 276 SER B C 1
ATOM 4581 O O . SER B 1 276 ? -11.227 -15.156 10.102 1 86.38 276 SER B O 1
ATOM 4583 N N . ASP B 1 277 ? -9.289 -14.297 10.773 1 90.06 277 ASP B N 1
ATOM 4584 C CA . ASP B 1 277 ? -8.617 -15.57 10.523 1 90.06 277 ASP B CA 1
ATOM 4585 C C . ASP B 1 277 ? -9.172 -16.672 11.43 1 90.06 277 ASP B C 1
ATOM 4587 O O . ASP B 1 277 ? -9.305 -17.812 11.008 1 90.06 277 ASP B O 1
ATOM 4591 N N . ALA B 1 278 ? -9.438 -16.281 12.641 1 87.69 278 ALA B N 1
ATOM 4592 C CA . ALA B 1 278 ? -10.008 -17.25 13.578 1 87.69 278 ALA B CA 1
ATOM 4593 C C . ALA B 1 278 ? -11.352 -17.766 13.078 1 87.69 278 ALA B C 1
ATOM 4595 O O . ALA B 1 278 ? -11.633 -18.969 13.188 1 87.69 278 ALA B O 1
ATOM 4596 N N . ASP B 1 279 ? -12.172 -16.891 12.539 1 90 279 ASP B N 1
ATOM 4597 C CA . ASP B 1 279 ? -13.453 -17.297 11.969 1 90 279 ASP B CA 1
ATOM 4598 C C . ASP B 1 279 ? -13.266 -18.297 10.844 1 90 279 ASP B C 1
ATOM 4600 O O . ASP B 1 279 ? -13.961 -19.312 10.789 1 90 279 ASP B O 1
ATOM 4604 N N . VAL B 1 280 ? -12.359 -17.984 9.984 1 93.69 280 VAL B N 1
ATOM 4605 C CA . VAL B 1 280 ? -12.102 -18.828 8.82 1 93.69 280 VAL B CA 1
ATOM 4606 C C . VAL B 1 280 ? -11.633 -20.203 9.273 1 93.69 280 VAL B C 1
ATOM 4608 O O . VAL B 1 280 ? -12.133 -21.234 8.797 1 93.69 280 VAL B O 1
ATOM 4611 N N . ILE B 1 281 ? -10.703 -20.25 10.203 1 92.94 281 ILE B N 1
ATOM 4612 C CA . ILE B 1 281 ? -10.148 -21.5 10.711 1 92.94 281 ILE B CA 1
ATOM 4613 C C . ILE B 1 281 ? -11.25 -22.312 11.375 1 92.94 281 ILE B C 1
ATOM 4615 O O . ILE B 1 281 ? -11.383 -23.516 11.109 1 92.94 281 ILE B O 1
ATOM 4619 N N . ALA B 1 282 ? -12.031 -21.656 12.195 1 92.62 282 ALA B N 1
ATOM 4620 C CA . ALA B 1 282 ? -13.117 -22.359 12.867 1 92.62 282 ALA B CA 1
ATOM 4621 C C . ALA B 1 282 ? -14.086 -22.969 11.859 1 92.62 282 ALA B C 1
ATOM 4623 O O . ALA B 1 282 ? -14.547 -24.094 12.031 1 92.62 282 ALA B O 1
ATOM 4624 N N . PHE B 1 283 ? -14.398 -22.203 10.891 1 94.75 283 PHE B N 1
ATOM 4625 C CA . PHE B 1 283 ? -15.312 -22.656 9.852 1 94.75 283 PHE B CA 1
ATOM 4626 C C . PHE B 1 283 ? -14.789 -23.906 9.18 1 94.75 283 PHE B C 1
ATOM 4628 O O . PHE B 1 283 ? -15.508 -24.906 9.078 1 94.75 283 PHE B O 1
ATOM 4635 N N . PHE B 1 284 ? -13.625 -23.938 8.781 1 95.88 284 PHE B N 1
ATOM 4636 C CA . PHE B 1 284 ? -13.102 -25.047 7.988 1 95.88 284 PHE B CA 1
ATOM 4637 C C . PHE B 1 284 ? -12.68 -26.203 8.883 1 95.88 284 PHE B C 1
ATOM 4639 O O . PHE B 1 284 ? -12.57 -27.344 8.414 1 95.88 284 PHE B O 1
ATOM 4646 N N . ASP B 1 285 ? -12.367 -25.922 10.164 1 94.06 285 ASP B N 1
ATOM 4647 C CA . ASP B 1 285 ? -12.203 -27.031 11.109 1 94.06 285 ASP B CA 1
ATOM 4648 C C . ASP B 1 285 ? -13.477 -27.859 11.203 1 94.06 285 ASP B C 1
ATOM 4650 O O . ASP B 1 285 ? -13.414 -29.094 11.305 1 94.06 285 ASP B O 1
ATOM 4654 N N . LYS B 1 286 ? -14.555 -27.156 11.148 1 94.94 286 LYS B N 1
ATOM 4655 C CA . LYS B 1 286 ? -15.836 -27.844 11.188 1 94.94 286 LYS B CA 1
ATOM 4656 C C . LYS B 1 286 ? -16.062 -28.625 9.898 1 94.94 286 LYS B C 1
ATOM 4658 O O . LYS B 1 286 ? -16.625 -29.734 9.93 1 94.94 286 LYS B O 1
ATOM 4663 N N . GLU B 1 287 ? -15.711 -28.047 8.797 1 94.12 287 GLU B N 1
ATOM 4664 C CA . GLU B 1 287 ? -15.852 -28.75 7.523 1 94.12 287 GLU B CA 1
ATOM 4665 C C . GLU B 1 287 ? -15.039 -30.031 7.508 1 94.12 287 GLU B C 1
ATOM 4667 O O . GLU B 1 287 ? -15.422 -31.016 6.859 1 94.12 287 GLU B O 1
ATOM 4672 N N . ASN B 1 288 ? -13.867 -30.062 8.148 1 93 288 ASN B N 1
ATOM 4673 C CA . ASN B 1 288 ? -13.023 -31.219 8.375 1 93 288 ASN B CA 1
ATOM 4674 C C . ASN B 1 288 ? -12.648 -31.906 7.066 1 93 288 ASN B C 1
ATOM 4676 O O . ASN B 1 288 ? -12.828 -33.125 6.93 1 93 288 ASN B O 1
ATOM 4680 N N . LEU B 1 289 ? -12.258 -31.219 6.062 1 95.38 289 LEU B N 1
ATOM 4681 C CA . LEU B 1 289 ? -11.75 -31.734 4.797 1 95.38 289 LEU B CA 1
ATOM 4682 C C . LEU B 1 289 ? -10.227 -31.719 4.777 1 95.38 289 LEU B C 1
ATOM 4684 O O . LEU B 1 289 ? -9.609 -30.656 4.789 1 95.38 289 LEU B O 1
ATOM 4688 N N . PRO B 1 290 ? -9.609 -32.875 4.727 1 94.5 290 PRO B N 1
ATOM 4689 C CA . PRO B 1 290 ? -8.156 -32.969 4.898 1 94.5 290 PRO B CA 1
ATOM 4690 C C . PRO B 1 290 ? -7.387 -32.344 3.732 1 94.5 290 PRO B C 1
ATOM 4692 O O . PRO B 1 290 ? -6.199 -32.062 3.861 1 94.5 290 PRO B O 1
ATOM 4695 N N . ASN B 1 291 ? -8.023 -32.188 2.568 1 96.69 291 ASN B N 1
ATOM 4696 C CA . ASN B 1 291 ? -7.309 -31.672 1.401 1 96.69 291 ASN B CA 1
ATOM 4697 C C . ASN B 1 291 ? -7.516 -30.172 1.235 1 96.69 291 ASN B C 1
ATOM 4699 O O . ASN B 1 291 ? -7.352 -29.641 0.138 1 96.69 291 ASN B O 1
ATOM 4703 N N . VAL B 1 292 ? -7.941 -29.5 2.312 1 96.88 292 VAL B N 1
ATOM 4704 C CA . VAL B 1 292 ? -8.133 -28.062 2.277 1 96.88 292 VAL B CA 1
ATOM 4705 C C . VAL B 1 292 ? -7.117 -27.375 3.193 1 96.88 292 VAL B C 1
ATOM 4707 O O . VAL B 1 292 ? -6.969 -27.766 4.355 1 96.88 292 VAL B O 1
ATOM 4710 N N . THR B 1 293 ? -6.391 -26.469 2.67 1 96.44 293 THR B N 1
ATOM 4711 C CA . THR B 1 293 ? -5.559 -25.531 3.41 1 96.44 293 THR B CA 1
ATOM 4712 C C . THR B 1 293 ? -6.113 -24.109 3.301 1 96.44 293 THR B C 1
ATOM 4714 O O . THR B 1 293 ? -6.387 -23.641 2.199 1 96.44 293 THR B O 1
ATOM 4717 N N . VAL B 1 294 ? -6.336 -23.484 4.375 1 96.44 294 VAL B N 1
ATOM 4718 C CA . VAL B 1 294 ? -6.875 -22.125 4.324 1 96.44 294 VAL B CA 1
ATOM 4719 C C . VAL B 1 294 ? -5.766 -21.109 4.613 1 96.44 294 VAL B C 1
ATOM 4721 O O . VAL B 1 294 ? -4.965 -21.312 5.531 1 96.44 294 VAL B O 1
ATOM 4724 N N . TRP B 1 295 ? -5.676 -20.078 3.873 1 96.12 295 TRP B N 1
ATOM 4725 C CA . TRP B 1 295 ? -4.664 -19.047 4.059 1 96.12 295 TRP B CA 1
ATOM 4726 C C . TRP B 1 295 ? -5.031 -18.125 5.219 1 96.12 295 TRP B C 1
ATOM 4728 O O . TRP B 1 295 ? -5.328 -16.938 5.016 1 96.12 295 TRP B O 1
ATOM 4738 N N . ALA B 1 296 ? -5.012 -18.609 6.371 1 92.56 296 ALA B N 1
ATOM 4739 C CA . ALA B 1 296 ? -5.289 -17.984 7.656 1 92.56 296 ALA B CA 1
ATOM 4740 C C . ALA B 1 296 ? -4.391 -18.547 8.75 1 92.56 296 ALA B C 1
ATOM 4742 O O . ALA B 1 296 ? -3.801 -19.625 8.586 1 92.56 296 ALA B O 1
ATOM 4743 N N . HIS B 1 297 ? -4.242 -17.797 9.758 1 89.38 297 HIS B N 1
ATOM 4744 C CA . HIS B 1 297 ? -3.463 -18.219 10.914 1 89.38 297 HIS B CA 1
ATOM 4745 C C . HIS B 1 297 ? -4.078 -17.688 12.211 1 89.38 297 HIS B C 1
ATOM 4747 O O . HIS B 1 297 ? -4.496 -16.531 12.273 1 89.38 297 HIS B O 1
ATOM 4753 N N . PRO B 1 298 ? -4.07 -18.5 13.195 1 82.69 298 PRO B N 1
ATOM 4754 C CA . PRO B 1 298 ? -4.738 -18.094 14.438 1 82.69 298 PRO B CA 1
ATOM 4755 C C . PRO B 1 298 ? -4.109 -16.859 15.062 1 82.69 298 PRO B C 1
ATOM 4757 O O . PRO B 1 298 ? -4.797 -16.094 15.75 1 82.69 298 PRO B O 1
ATOM 4760 N N . GLU B 1 299 ? -2.895 -16.531 14.875 1 78.38 299 GLU B N 1
ATOM 4761 C CA . GLU B 1 299 ? -2.203 -15.406 15.484 1 78.38 299 GLU B CA 1
ATOM 4762 C C . GLU B 1 299 ? -1.949 -14.297 14.477 1 78.38 299 GLU B C 1
ATOM 4764 O O . GLU B 1 299 ? -1.078 -13.453 14.68 1 78.38 299 GLU B O 1
ATOM 4769 N N . SER B 1 300 ? -2.707 -14.367 13.5 1 77.81 300 SER B N 1
ATOM 4770 C CA . SER B 1 300 ? -2.506 -13.352 12.461 1 77.81 300 SER B CA 1
ATOM 4771 C C . SER B 1 300 ? -3.08 -12.008 12.891 1 77.81 300 SER B C 1
ATOM 4773 O O . SER B 1 300 ? -4.117 -11.945 13.555 1 77.81 300 SER B O 1
ATOM 4775 N N . LEU B 1 301 ? -2.32 -10.961 12.555 1 72.88 301 LEU B N 1
ATOM 4776 C CA . LEU B 1 301 ? -2.816 -9.602 12.742 1 72.88 301 LEU B CA 1
ATOM 4777 C C . LEU B 1 301 ? -3.428 -9.062 11.453 1 72.88 301 LEU B C 1
ATOM 4779 O O . LEU B 1 301 ? -2.814 -9.148 10.383 1 72.88 301 LEU B O 1
ATOM 4783 N N . LEU B 1 302 ? -4.73 -8.781 11.484 1 67.44 302 LEU B N 1
ATOM 4784 C CA . LEU B 1 302 ? -5.438 -8.172 10.359 1 67.44 302 LEU B CA 1
ATOM 4785 C C . LEU B 1 302 ? -5.754 -6.711 10.648 1 67.44 302 LEU B C 1
ATOM 4787 O O . LEU B 1 302 ? -5.656 -6.262 11.797 1 67.44 302 LEU B O 1
ATOM 4791 N N . PRO B 1 303 ? -5.906 -5.969 9.508 1 59.62 303 PRO B N 1
ATOM 4792 C CA . PRO B 1 303 ? -6.332 -4.594 9.773 1 59.62 303 PRO B CA 1
ATOM 4793 C C . PRO B 1 303 ? -7.574 -4.52 10.656 1 59.62 303 PRO B C 1
ATOM 4795 O O . PRO B 1 303 ? -8.5 -5.32 10.492 1 59.62 303 PRO B O 1
ATOM 4798 N N . GLU B 1 304 ? -7.363 -3.908 11.875 1 53.47 304 GLU B N 1
ATOM 4799 C CA . GLU B 1 304 ? -8.344 -3.861 12.953 1 53.47 304 GLU B CA 1
ATOM 4800 C C . GLU B 1 304 ? -9.727 -3.496 12.43 1 53.47 304 GLU B C 1
ATOM 4802 O O . GLU B 1 304 ? -10.742 -3.986 12.938 1 53.47 304 GLU B O 1
ATOM 4807 N N . GLN B 1 305 ? -9.758 -2.482 11.656 1 48.25 305 GLN B N 1
ATOM 4808 C CA . GLN B 1 305 ? -11.133 -2.109 11.32 1 48.25 305 GLN B CA 1
ATOM 4809 C C . GLN B 1 305 ? -11.953 -3.334 10.93 1 48.25 305 GLN B C 1
ATOM 4811 O O . GLN B 1 305 ? -13.188 -3.293 10.961 1 48.25 305 GLN B O 1
ATOM 4816 N N . HIS B 1 306 ? -11.219 -4.332 10.641 1 46.31 306 HIS B N 1
ATOM 4817 C CA . HIS B 1 306 ? -11.953 -5.512 10.195 1 46.31 306 HIS B CA 1
ATOM 4818 C C . HIS B 1 306 ? -11.922 -6.613 11.25 1 46.31 306 HIS B C 1
ATOM 4820 O O . HIS B 1 306 ? -12.273 -7.758 10.961 1 46.31 306 HIS B O 1
ATOM 4826 N N . GLN B 1 307 ? -11.203 -6.254 12.375 1 42.75 307 GLN B N 1
ATOM 4827 C CA . GLN B 1 307 ? -11.219 -7.238 13.453 1 42.75 307 GLN B CA 1
ATOM 4828 C C . GLN B 1 307 ? -12.477 -7.098 14.312 1 42.75 307 GLN B C 1
ATOM 4830 O O . GLN B 1 307 ? -12.648 -6.094 15.008 1 42.75 307 GLN B O 1
ATOM 4835 N N . HIS B 1 308 ? -13.586 -7.141 13.742 1 37.81 308 HIS B N 1
ATOM 4836 C CA . HIS B 1 308 ? -14.727 -7.137 14.648 1 37.81 308 HIS B CA 1
ATOM 4837 C C . HIS B 1 308 ? -14.547 -8.148 15.773 1 37.81 308 HIS B C 1
ATOM 4839 O O . HIS B 1 308 ? -13.945 -9.203 15.57 1 37.81 308 HIS B O 1
#

InterPro domains:
  IPR001279 Metallo-beta-lactamase [PF12706] (56-165)
  IPR036866 Ribonuclease Z/Hydroxyacylglutathione hydrolase-like [G3DSA:3.60.15.10] (27-297)
  IPR036866 Ribonuclease Z/Hydroxyacylglutathione hydrolase-like [SSF56281] (56-290)

Radius of gyration: 29.36 Å; Cα contacts (8 Å, |Δi|>4): 1413; chains: 2; bounding box: 58×102×69 Å

Foldseek 3Di:
DDPDDDDDDFQDADFFKDKDDQPPPNWIWIGGAAAPAADKTDTVQQQEMEFAQPCPPRAGQEYEQFACPNRRHVCVLVNQQPLCEHEYEYAQVCVVVSVVVNQVVVCVVVVHHGDVVRSNHYDYHHDDAQDKDFTGDPRQKMWGWHWFAFQDTGIKIWIKGKDKDFDPVLVVCCVVDDPVVSVVVLVVCVVVVHDGIDIDIQTAEMEREFAEPCSCVVCVCNLSHQEYEYEAAAADCVCVVVCVVGGGHHCVRCVVVCVVRLSHAYEYGHYHLLDALVRVVVSVVVVVRPSYHYRGDPPDDRRNVSVD/DDPDDDDDDFQDADFDKDKDDQPPPNWMWIGGAAAPAADKTDTVQQQEMEFAQPCPPRAGQEYEQFACPNRRHVCVLVNQQPLCEHEYEYAQVCVVVSVVVNQVVVCVVVVHHGDVVRSNHYDYHHDDAQDKDFTGDPRQKMWGWHWFAFQDTGIKIWIKGKDKDFDPVLVVCCVVDDVVVSVVVLVVCVVVVHDGIDIDIQTAEMEREFAEPCSCVVCVCNLSHQEYEYEAAAADCVCVVVCVVGGGYHCVRCVVVCVVRLSHAYEYGHYHLLDALVRVVVSVVVVVRPSYHYRGDPPDDHSNVSVD

pLDDT: mean 91.57, std 10.18, range [37.81, 98.94]

Nearest PDB structures (foldseek):
  7xgt-assembly1_B  TM=8.485E-01  e=4.915E-20  Oryza sativa
  7xgt-assembly1_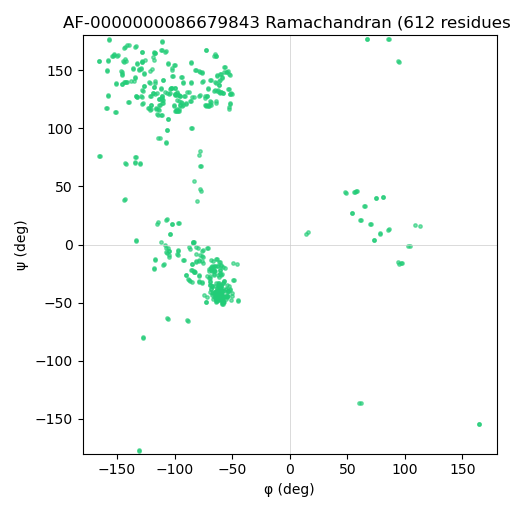A  TM=8.445E-01  e=2.394E-19  Oryza sativa
  2fk6-assembly1_A-2  TM=6.866E-01  e=6.458E-12  Bacillus subtilis
  9ey2-assembly1_E  TM=5.510E-01  e=4.462E-07  Homo sapiens
  8qpj-assembly1_A  TM=3.074E-01  e=2.325E+00  Mycolicibacterium hassiacum

Sequence (616 aa):
MNRYPERLDRGHPFRQWKTWPIPGTGLTLTGYSRSNDKTFFHLPELRCSLDAGLAEGRQPETVLLTHAHADHAADLAYLAARPAGVDIHLPAASLPAARAFIEASFALNNATPFDPALAGGMRLHGMVDGDEFAVGRRGTHTVRVVACHHKIPCVGYCFSSHGRALLPELAALRPTMAPADFGKLLAGRRKAGEPVDHEVRTPLFAFLGDTHPRVFDENPWLFDYPVVVTECTFLDDDQAERAEQVGHTVWSRLRPVVTAHPETRFVLTHFSLRHSDADVIAFFDKENLPNVTVWAHPESLLPEQHQHMNRYPERLDRGHPFRQWKTWPIPGTGLTLTGYSRSNDKTFFHLPELRCSLDAGLAEGRQPETVLLTHAHADHAADLAYLAARPAGVDIHLPAASLPAARAFIEASFALNNATPFDPALAGGMRLHGMVDGDEFAVGRRGTHTVRVVACHHKIPCVGYCFSSHGRALLPELAALRPTMAPADFGKLLAGRRKAGEPVDHEVRTPLFAFLGDTHPRVFDENPWLFDYPVVVTECTFLDDDQAERAEQVGHTVWSRLRPVVTAHPETRFVLTHFSLRHSDADVIAFFDKENLPNVTVWAHPESLLPEQHQH

Secondary structure (DSSP, 8-state):
--SSPEE--TT-B----EEEEPTTTS-EEEEEEETTTEEEEEEGGGTEEE-SS--TT---SEEE-SB--HHHHTTHHHHHT-TT-EEEEEEGGGHHHHHHHHHHHHHHHHTS---GGGSTTEEEEEE-TT-EEEESGGG-EEEEEEE--SSS-BEEEEEEEEEEEE-HHHHHHGGGS-HHHHHHHHHHHHHTT---EEEEEEEEEEE--S--THHHHH-GGGGGSSEEEEE--BSSGGGHHHHHHHT--BHHHHHHHHHH-TTSEEEEE-B-TTS-HHHHHHHHHHHT-TTEEES--TT---BGGG--/--SSPEE--TT-B----EEEEETTTTEEEEEEEETTTEEEEEEGGGTEEE-SS--TT---SEEE-SB--HHHHTTHHHHHT-TT-EEEEEEGGGHHHHHHHHHHHHHHHHTS---GGGSTTEEEEEE-TT-EEEESGGG-EEEEEEE--SSS-BEEEEEEEEEEEE-HHHHHHGGGS-HHHHHHHHHHHHHTT---EEEEEEEEEEE--S--THHHHH-GGGGGSSEEEEE--BSSGGGHHHHHHHT--BHHHHHHHHHH-TTSEEEEE-B-TTS-HHHHHHHHHHHT-TTEEES--TT---BGGG--